Protein AF-0000000080484031 (afdb_homodimer)

InterPro domains:
  IPR001453 MoaB/Mog domain [PF00994] (4-157)
  IPR001453 MoaB/Mog domain [SM00852] (4-164)
  IPR001453 MoaB/Mog domain [TIGR00177] (2-157)
  IPR001453 MoaB/Mog domain [cd00885] (2-160)
  IPR036425 MoaB/Mog-like domain superfamily [G3DSA:3.40.980.10] (1-162)
  IPR036425 MoaB/Mog-like domain superfamily [SSF53218] (1-184)
  IPR050101 Competence-damage inducible protein CinA [PTHR13939] (1-226)
  IPR056596 FAD synthase, middle domain [PF24102] (165-225)

Structure (mmCIF, N/CA/C/O backbone):
data_AF-0000000080484031-model_v1
#
loop_
_entity.id
_entity.type
_entity.pdbx_description
1 polymer 'CinA-like domain-containing protein'
#
loop_
_atom_site.group_PDB
_atom_site.id
_atom_site.type_symbol
_atom_site.label_atom_id
_atom_site.label_alt_id
_atom_site.label_comp_id
_atom_site.label_asym_id
_atom_site.label_entity_id
_atom_site.label_seq_id
_atom_site.pdbx_PDB_ins_code
_atom_site.Cartn_x
_atom_site.Cartn_y
_atom_site.Cartn_z
_atom_site.occupancy
_atom_site.B_iso_or_equiv
_atom_site.auth_seq_id
_atom_site.auth_comp_id
_atom_site.auth_asym_id
_atom_site.auth_atom_id
_atom_site.pdbx_PDB_model_num
ATOM 1 N N . MET A 1 1 ? 20.328 -4.184 3.449 1 96.31 1 MET A N 1
ATOM 2 C CA . MET A 1 1 ? 19.359 -3.506 4.312 1 96.31 1 MET A CA 1
ATOM 3 C C . MET A 1 1 ? 17.938 -3.918 3.961 1 96.31 1 MET A C 1
ATOM 5 O O . MET A 1 1 ? 17.609 -4.078 2.785 1 96.31 1 MET A O 1
ATOM 9 N N . GLN A 1 2 ? 17.156 -4.18 4.973 1 98.38 2 GLN A N 1
ATOM 10 C CA . GLN A 1 2 ? 15.734 -4.43 4.812 1 98.38 2 GLN A CA 1
ATOM 11 C C . GLN A 1 2 ? 14.906 -3.244 5.301 1 98.38 2 GLN A C 1
ATOM 13 O O . GLN A 1 2 ? 15.18 -2.689 6.367 1 98.38 2 GLN A O 1
ATOM 18 N N . ALA A 1 3 ? 13.906 -2.881 4.488 1 98.81 3 ALA A N 1
ATOM 19 C CA . ALA A 1 3 ? 13.141 -1.677 4.805 1 98.81 3 ALA A CA 1
ATOM 20 C C . ALA A 1 3 ? 11.648 -1.971 4.844 1 98.81 3 ALA A C 1
ATOM 22 O O . ALA A 1 3 ? 11.188 -2.955 4.258 1 98.81 3 ALA A O 1
ATOM 23 N N . ALA A 1 4 ? 10.938 -1.194 5.535 1 98.94 4 ALA A N 1
ATOM 24 C CA . ALA A 1 4 ? 9.484 -1.069 5.453 1 98.94 4 ALA A CA 1
ATOM 25 C C . ALA A 1 4 ? 9.078 0.356 5.094 1 98.94 4 ALA A C 1
ATOM 27 O O . ALA A 1 4 ? 9.734 1.318 5.5 1 98.94 4 ALA A O 1
ATOM 28 N N . VAL A 1 5 ? 8.086 0.455 4.293 1 98.94 5 VAL A N 1
ATOM 29 C CA . VAL A 1 5 ? 7.523 1.747 3.918 1 98.94 5 VAL A CA 1
ATOM 30 C C . VAL A 1 5 ? 6.125 1.892 4.508 1 98.94 5 VAL A C 1
ATOM 32 O O . VAL A 1 5 ? 5.27 1.021 4.32 1 98.94 5 VAL A O 1
ATOM 35 N N . VAL A 1 6 ? 5.914 2.957 5.223 1 98.94 6 VAL A N 1
ATOM 36 C CA . VAL A 1 6 ? 4.617 3.26 5.816 1 98.94 6 VAL A CA 1
ATOM 37 C C . VAL A 1 6 ? 4.047 4.531 5.191 1 98.94 6 VAL A C 1
ATOM 39 O O . VAL A 1 6 ? 4.684 5.586 5.227 1 98.94 6 VAL A O 1
ATOM 42 N N . THR A 1 7 ? 2.939 4.438 4.59 1 98.88 7 THR A N 1
ATOM 43 C CA . THR A 1 7 ? 2.248 5.609 4.062 1 98.88 7 THR A CA 1
ATOM 44 C C . THR A 1 7 ? 1.036 5.953 4.926 1 98.88 7 THR A C 1
ATOM 46 O O . THR A 1 7 ? 0.327 5.059 5.391 1 98.88 7 THR A O 1
ATOM 49 N N . VAL A 1 8 ? 0.863 7.219 5.156 1 98.5 8 VAL A N 1
ATOM 50 C CA . VAL A 1 8 ? -0.205 7.703 6.027 1 98.5 8 VAL A CA 1
ATOM 51 C C . VAL A 1 8 ? -1.175 8.562 5.223 1 98.5 8 VAL A C 1
ATOM 53 O O . VAL A 1 8 ? -0.768 9.539 4.586 1 98.5 8 VAL A O 1
ATOM 56 N N . GLY A 1 9 ? -2.48 8.203 5.301 1 96.38 9 GLY A N 1
ATOM 57 C CA . GLY A 1 9 ? -3.467 9.047 4.645 1 96.38 9 GLY A CA 1
ATOM 58 C C . GLY A 1 9 ? -4.809 8.359 4.461 1 96.38 9 GLY A C 1
ATOM 59 O O . GLY A 1 9 ? -4.898 7.328 3.791 1 96.38 9 GLY A O 1
ATOM 60 N N . ASP A 1 10 ? -5.82 8.969 4.938 1 95.81 10 ASP A N 1
ATOM 61 C CA . ASP A 1 10 ? -7.18 8.453 4.793 1 95.81 10 ASP A CA 1
ATOM 62 C C . ASP A 1 10 ? -7.582 8.375 3.32 1 95.81 10 ASP A C 1
ATOM 64 O O . ASP A 1 10 ? -8.328 7.477 2.926 1 95.81 10 ASP A O 1
ATOM 68 N N . GLU A 1 11 ? -7.07 9.258 2.529 1 95.31 11 GLU A N 1
ATOM 69 C CA . GLU A 1 11 ? -7.43 9.297 1.115 1 95.31 11 GLU A CA 1
ATOM 70 C C . GLU A 1 11 ? -6.918 8.062 0.381 1 95.31 11 GLU A C 1
ATOM 72 O O . GLU A 1 11 ? -7.52 7.633 -0.607 1 95.31 11 GLU A O 1
ATOM 77 N N . LEU A 1 12 ? -5.785 7.547 0.85 1 97.62 12 LEU A N 1
ATOM 78 C CA . LEU A 1 12 ? -5.246 6.312 0.281 1 97.62 12 LEU A CA 1
ATOM 79 C C . LEU A 1 12 ? -6.137 5.121 0.624 1 97.62 12 LEU A C 1
ATOM 81 O O . LEU A 1 12 ? -6.441 4.301 -0.244 1 97.62 12 LEU A O 1
ATOM 85 N N . LEU A 1 13 ? -6.605 5.082 1.835 1 98.19 13 LEU A N 1
ATOM 86 C CA . LEU A 1 13 ? -7.406 3.969 2.332 1 98.19 13 LEU A CA 1
ATOM 87 C C . LEU A 1 13 ? -8.812 4.012 1.75 1 98.19 13 LEU A C 1
ATOM 89 O O . LEU A 1 13 ? -9.438 2.967 1.547 1 98.19 13 LEU A O 1
ATOM 93 N N . ALA A 1 14 ? -9.281 5.234 1.43 1 96.5 14 ALA A N 1
ATOM 94 C CA . ALA A 1 14 ? -10.609 5.387 0.844 1 96.5 14 ALA A CA 1
ATOM 95 C C . ALA A 1 14 ? -10.578 5.133 -0.661 1 96.5 14 ALA A C 1
ATOM 97 O O . ALA A 1 14 ? -11.625 5.012 -1.299 1 96.5 14 ALA A O 1
ATOM 98 N N . GLY A 1 15 ? -9.352 5.062 -1.233 1 97.06 15 GLY A N 1
ATOM 99 C CA . GLY A 1 15 ? -9.195 4.855 -2.664 1 97.06 15 GLY A CA 1
ATOM 100 C C . GLY A 1 15 ? -9.281 6.145 -3.465 1 97.06 15 GLY A C 1
ATOM 101 O O . GLY A 1 15 ? -9.422 6.113 -4.688 1 97.06 15 GLY A O 1
ATOM 102 N N . ASP A 1 16 ? -9.188 7.305 -2.764 1 94.12 16 ASP A N 1
ATOM 103 C CA . ASP A 1 16 ? -9.289 8.602 -3.43 1 94.12 16 ASP A CA 1
ATOM 104 C C . ASP A 1 16 ? -8 8.922 -4.191 1 94.12 16 ASP A C 1
ATOM 106 O O . ASP A 1 16 ? -8.023 9.711 -5.145 1 94.12 16 ASP A O 1
ATOM 110 N N . THR A 1 17 ? -6.926 8.336 -3.781 1 93.62 17 THR A N 1
ATOM 111 C CA . THR A 1 17 ? -5.605 8.641 -4.328 1 93.62 17 THR A CA 1
ATOM 112 C C . THR A 1 17 ? -4.789 7.363 -4.504 1 93.62 17 THR A C 1
ATOM 114 O O . THR A 1 17 ? -4.773 6.504 -3.621 1 93.62 17 THR A O 1
ATOM 117 N N . VAL A 1 18 ? -4.191 7.199 -5.68 1 96.38 18 VAL A N 1
ATOM 118 C CA . VAL A 1 18 ? -3.268 6.09 -5.891 1 96.38 18 VAL A CA 1
ATOM 119 C C . VAL A 1 18 ? -1.962 6.352 -5.145 1 96.38 18 VAL A C 1
ATOM 121 O O . VAL A 1 18 ? -1.423 7.457 -5.195 1 96.38 18 VAL A O 1
ATOM 124 N N . ASN A 1 19 ? -1.463 5.348 -4.492 1 97.81 19 ASN A N 1
ATOM 125 C CA . ASN A 1 19 ? -0.274 5.48 -3.656 1 97.81 19 ASN A CA 1
ATOM 126 C C . ASN A 1 19 ? 1.004 5.43 -4.488 1 97.81 19 ASN A C 1
ATOM 128 O O . ASN A 1 19 ? 1.802 4.5 -4.352 1 97.81 19 ASN A O 1
ATOM 132 N N . THR A 1 20 ? 1.263 6.434 -5.242 1 97.5 20 THR A N 1
ATOM 133 C CA . THR A 1 20 ? 2.455 6.465 -6.082 1 97.5 20 THR A CA 1
ATOM 134 C C . THR A 1 20 ? 3.699 6.742 -5.246 1 97.5 20 THR A C 1
ATOM 136 O O . THR A 1 20 ? 4.816 6.441 -5.668 1 97.5 20 THR A O 1
ATOM 139 N N . ASN A 1 21 ? 3.551 7.402 -4.074 1 98.38 21 ASN A N 1
ATOM 140 C CA . ASN A 1 21 ? 4.684 7.629 -3.186 1 98.38 21 ASN A CA 1
ATOM 141 C C . ASN A 1 21 ? 5.352 6.316 -2.781 1 98.38 21 ASN A C 1
ATOM 143 O O . ASN A 1 21 ? 6.574 6.191 -2.838 1 98.38 21 ASN A O 1
ATOM 147 N N . ALA A 1 22 ? 4.516 5.348 -2.387 1 98.81 22 ALA A N 1
ATOM 148 C CA . ALA A 1 22 ? 5.066 4.051 -1.996 1 98.81 22 ALA A CA 1
ATOM 149 C C . ALA A 1 22 ? 5.84 3.416 -3.148 1 98.81 22 ALA A C 1
ATOM 151 O O . ALA A 1 22 ? 6.941 2.898 -2.953 1 98.81 22 ALA A O 1
ATOM 152 N N . THR A 1 23 ? 5.27 3.455 -4.34 1 98.75 23 THR A N 1
ATOM 153 C CA . THR A 1 23 ? 5.918 2.859 -5.5 1 98.75 23 THR A CA 1
ATOM 154 C C . THR A 1 23 ? 7.258 3.533 -5.777 1 98.75 23 THR A C 1
ATOM 156 O O . THR A 1 23 ? 8.258 2.857 -6.02 1 98.75 23 THR A O 1
ATOM 159 N N . TRP A 1 24 ? 7.238 4.848 -5.793 1 98.81 24 TRP A N 1
ATOM 160 C CA . TRP A 1 24 ? 8.461 5.594 -6.059 1 98.81 24 TRP A CA 1
ATOM 161 C C . TRP A 1 24 ? 9.531 5.289 -5.012 1 98.81 24 TRP A C 1
ATOM 163 O O . TRP A 1 24 ? 10.695 5.055 -5.348 1 98.81 24 TRP A O 1
ATOM 173 N N . LEU A 1 25 ? 9.141 5.312 -3.723 1 98.94 25 LEU A N 1
ATOM 174 C CA . LEU A 1 25 ? 10.078 5 -2.648 1 98.94 25 LEU A CA 1
ATOM 175 C C . LEU A 1 25 ? 10.648 3.594 -2.811 1 98.94 25 LEU A C 1
ATOM 177 O O . LEU A 1 25 ? 11.844 3.379 -2.639 1 98.94 25 LEU A O 1
ATOM 181 N N . CYS A 1 26 ? 9.773 2.645 -3.092 1 98.81 26 CYS A N 1
ATOM 182 C CA . CYS A 1 26 ? 10.203 1.269 -3.305 1 98.81 26 CYS A CA 1
ATOM 183 C C . CYS A 1 26 ? 11.227 1.188 -4.434 1 98.81 26 CYS A C 1
ATOM 185 O O . CYS A 1 26 ? 12.242 0.5 -4.309 1 98.81 26 CYS A O 1
ATOM 187 N N . THR A 1 27 ? 10.953 1.914 -5.508 1 98 27 THR A N 1
ATOM 188 C CA . THR A 1 27 ? 11.875 1.947 -6.641 1 98 27 THR A CA 1
ATOM 189 C C . THR A 1 27 ? 13.234 2.479 -6.207 1 98 27 THR A C 1
ATOM 191 O O . THR A 1 27 ? 14.266 1.861 -6.488 1 98 27 THR A O 1
ATOM 194 N N . GLU A 1 28 ? 13.242 3.613 -5.547 1 98.38 28 GLU A N 1
ATOM 195 C CA . GLU A 1 28 ? 14.484 4.262 -5.125 1 98.38 28 GLU A CA 1
ATOM 196 C C . GLU A 1 28 ? 15.273 3.369 -4.176 1 98.38 28 GLU A C 1
ATOM 198 O O . GLU A 1 28 ? 16.5 3.264 -4.289 1 98.38 28 GLU A O 1
ATOM 203 N N . LEU A 1 29 ? 14.555 2.74 -3.221 1 98.56 29 LEU A N 1
ATOM 204 C CA . LEU A 1 29 ? 15.211 1.852 -2.27 1 98.56 29 LEU A CA 1
ATOM 205 C C . LEU A 1 29 ? 15.781 0.626 -2.975 1 98.56 29 LEU A C 1
ATOM 207 O O . LEU A 1 29 ? 16.938 0.26 -2.75 1 98.56 29 LEU A O 1
ATOM 211 N N . THR A 1 30 ? 14.992 0.03 -3.848 1 97.06 30 THR A N 1
ATOM 212 C CA . THR A 1 30 ? 15.422 -1.155 -4.582 1 97.06 30 THR A CA 1
ATOM 213 C C . THR A 1 30 ? 16.656 -0.851 -5.438 1 97.06 30 THR A C 1
ATOM 215 O O . THR A 1 30 ? 17.594 -1.644 -5.48 1 97.06 30 THR A O 1
ATOM 218 N N . GLU A 1 31 ? 16.641 0.313 -6.094 1 95.19 31 GLU A N 1
ATOM 219 C CA . GLU A 1 31 ? 17.766 0.719 -6.938 1 95.19 31 GLU A CA 1
ATOM 220 C C . GLU A 1 31 ? 19.047 0.865 -6.121 1 95.19 31 GLU A C 1
ATOM 222 O O . GLU A 1 31 ? 20.141 0.744 -6.66 1 95.19 31 GLU A O 1
ATOM 227 N N . ARG A 1 32 ? 18.906 1.018 -4.871 1 96.75 32 ARG A N 1
ATOM 228 C CA . ARG A 1 32 ? 20.047 1.198 -3.986 1 96.75 32 ARG A CA 1
ATOM 229 C C . ARG A 1 32 ? 20.406 -0.106 -3.281 1 96.75 32 ARG A C 1
ATOM 231 O O . ARG A 1 32 ? 21.234 -0.117 -2.371 1 96.75 32 ARG A O 1
ATOM 238 N N . GLY A 1 33 ? 19.75 -1.183 -3.674 1 96.06 33 GLY A N 1
ATOM 239 C CA . GLY A 1 33 ? 20.047 -2.504 -3.148 1 96.06 33 GLY A CA 1
ATOM 240 C C . GLY A 1 33 ? 19.312 -2.814 -1.858 1 96.06 33 GLY A C 1
ATOM 241 O O . GLY A 1 33 ? 19.625 -3.797 -1.181 1 96.06 33 GLY A O 1
ATOM 242 N N . VAL A 1 34 ? 18.391 -1.968 -1.447 1 97.75 34 VAL A N 1
ATOM 243 C CA . VAL A 1 34 ? 17.594 -2.172 -0.24 1 97.75 34 VAL A CA 1
ATOM 244 C C . VAL A 1 34 ? 16.375 -3.039 -0.56 1 97.75 34 VAL A C 1
ATOM 246 O O . VAL A 1 34 ? 15.688 -2.814 -1.56 1 97.75 34 VAL A O 1
ATOM 249 N N . THR A 1 35 ? 16.141 -4.074 0.205 1 97.38 35 THR A N 1
ATOM 250 C CA . THR A 1 35 ? 14.969 -4.93 0.03 1 97.38 35 THR A CA 1
ATOM 251 C C . THR A 1 35 ? 13.781 -4.391 0.821 1 97.38 35 THR A C 1
ATOM 253 O O . THR A 1 35 ? 13.844 -4.27 2.047 1 97.38 35 THR A O 1
ATOM 256 N N . VAL A 1 36 ? 12.75 -4.035 0.145 1 98.62 36 VAL A N 1
ATOM 257 C CA . VAL A 1 36 ? 11.539 -3.607 0.829 1 98.62 36 VAL A CA 1
ATOM 258 C C . VAL A 1 36 ? 10.703 -4.828 1.213 1 98.62 36 VAL A C 1
ATOM 260 O O . VAL A 1 36 ? 10.281 -5.598 0.346 1 98.62 36 VAL A O 1
ATOM 263 N N . GLU A 1 37 ? 10.422 -4.949 2.484 1 98.69 37 GLU A N 1
ATOM 264 C CA . GLU A 1 37 ? 9.773 -6.148 3.004 1 98.69 37 GLU A CA 1
ATOM 265 C C . GLU A 1 37 ? 8.289 -5.914 3.252 1 98.69 37 GLU A C 1
ATOM 267 O O . GLU A 1 37 ? 7.508 -6.863 3.346 1 98.69 37 GLU A O 1
ATOM 272 N N . ARG A 1 38 ? 7.926 -4.621 3.402 1 98.88 38 ARG A N 1
ATOM 273 C CA . ARG A 1 38 ? 6.547 -4.25 3.713 1 98.88 38 ARG A CA 1
ATOM 274 C C . ARG A 1 38 ? 6.215 -2.865 3.17 1 98.88 38 ARG A C 1
ATOM 276 O O . ARG A 1 38 ? 7.039 -1.953 3.238 1 98.88 38 ARG A O 1
ATOM 283 N N . VAL A 1 39 ? 5.105 -2.742 2.654 1 98.94 39 VAL A N 1
ATOM 284 C CA . VAL A 1 39 ? 4.457 -1.449 2.461 1 98.94 39 VAL A CA 1
ATOM 285 C C . VAL A 1 39 ? 3.104 -1.441 3.168 1 98.94 39 VAL A C 1
ATOM 287 O O . VAL A 1 39 ? 2.252 -2.293 2.902 1 98.94 39 VAL A O 1
ATOM 290 N N . THR A 1 40 ? 2.912 -0.546 4.082 1 98.94 40 THR A N 1
ATOM 291 C CA . THR A 1 40 ? 1.666 -0.506 4.836 1 98.94 40 THR A CA 1
ATOM 292 C C . THR A 1 40 ? 1.081 0.903 4.84 1 98.94 40 THR A C 1
ATOM 294 O O . THR A 1 40 ? 1.796 1.877 5.086 1 98.94 40 THR A O 1
ATOM 297 N N . THR A 1 41 ? -0.136 1.006 4.477 1 98.94 41 THR A N 1
ATOM 298 C CA . THR A 1 41 ? -0.884 2.256 4.566 1 98.94 41 THR A CA 1
ATOM 299 C C . THR A 1 41 ? -1.771 2.268 5.809 1 98.94 41 THR A C 1
ATOM 301 O O . THR A 1 41 ? -2.486 1.302 6.074 1 98.94 41 THR A O 1
ATOM 304 N N . VAL A 1 42 ? -1.721 3.346 6.547 1 98.81 42 VAL A N 1
ATOM 305 C CA . VAL A 1 42 ? -2.465 3.477 7.797 1 98.81 42 VAL A CA 1
ATOM 306 C C . VAL A 1 42 ? -3.27 4.773 7.785 1 98.81 42 VAL A C 1
ATOM 308 O O . VAL A 1 42 ? -2.963 5.695 7.027 1 98.81 42 VAL A O 1
ATOM 311 N N . PRO A 1 43 ? -4.344 4.844 8.602 1 98 43 PRO A N 1
ATOM 312 C CA . PRO A 1 43 ? -5.125 6.082 8.688 1 98 43 PRO A CA 1
ATOM 313 C C . PRO A 1 43 ? -4.406 7.176 9.477 1 98 43 PRO A C 1
ATOM 315 O O . PRO A 1 43 ? -3.42 6.898 10.164 1 98 43 PRO A O 1
ATOM 318 N N . ASP A 1 44 ? -4.91 8.375 9.336 1 96.38 44 ASP A N 1
ATOM 319 C CA . ASP A 1 44 ? -4.418 9.516 10.102 1 96.38 44 ASP A CA 1
ATOM 320 C C . ASP A 1 44 ? -4.836 9.422 11.57 1 96.38 44 ASP A C 1
ATOM 322 O O . ASP A 1 44 ? -5.586 10.266 12.062 1 96.38 44 ASP A O 1
ATOM 326 N N . ARG A 1 45 ? -4.305 8.438 12.281 1 97.5 45 ARG A N 1
ATOM 327 C CA . ARG A 1 45 ? -4.559 8.172 13.695 1 97.5 45 ARG A CA 1
ATOM 328 C C . ARG A 1 45 ? -3.264 7.859 14.43 1 97.5 45 ARG A C 1
ATOM 330 O O . ARG A 1 45 ? -2.549 6.918 14.07 1 97.5 45 ARG A O 1
ATOM 337 N N . VAL A 1 46 ? -3 8.57 15.445 1 98.25 46 VAL A N 1
ATOM 338 C CA . VAL A 1 46 ? -1.73 8.523 16.156 1 98.25 46 VAL A CA 1
ATOM 339 C C . VAL A 1 46 ? -1.443 7.09 16.609 1 98.25 46 VAL A C 1
ATOM 341 O O . VAL A 1 46 ? -0.355 6.562 16.359 1 98.25 46 VAL A O 1
ATOM 344 N N . ALA A 1 47 ? -2.416 6.43 17.203 1 98.5 47 ALA A N 1
ATOM 345 C CA . ALA A 1 47 ? -2.209 5.102 17.766 1 98.5 47 ALA A CA 1
ATOM 346 C C . ALA A 1 47 ? -1.867 4.09 16.672 1 98.5 47 ALA A C 1
ATOM 348 O O . ALA A 1 47 ? -0.997 3.234 16.859 1 98.5 47 ALA A O 1
ATOM 349 N N . ASP A 1 48 ? -2.525 4.156 15.531 1 98.69 48 ASP A N 1
ATOM 350 C CA . ASP A 1 48 ? -2.285 3.234 14.43 1 98.69 48 ASP A CA 1
ATOM 351 C C . ASP A 1 48 ? -0.885 3.426 13.852 1 98.69 48 ASP A C 1
ATOM 353 O O . ASP A 1 48 ? -0.163 2.453 13.617 1 98.69 48 ASP A O 1
ATOM 357 N N . ILE A 1 49 ? -0.533 4.66 13.578 1 98.88 49 ILE A N 1
ATOM 358 C CA . ILE A 1 49 ? 0.776 4.977 13.023 1 98.88 49 ILE A CA 1
ATOM 359 C C . ILE A 1 49 ? 1.873 4.535 13.984 1 98.88 49 ILE A C 1
ATOM 361 O O . ILE A 1 49 ? 2.828 3.863 13.586 1 98.88 49 ILE A O 1
ATOM 365 N N . ALA A 1 50 ? 1.705 4.887 15.242 1 98.88 50 ALA A N 1
ATOM 366 C CA . ALA A 1 50 ? 2.705 4.555 16.25 1 98.88 50 ALA A CA 1
ATOM 367 C C . ALA A 1 50 ? 2.916 3.045 16.344 1 98.88 50 ALA A C 1
ATOM 369 O O . ALA A 1 50 ? 4.051 2.572 16.406 1 98.88 50 ALA A O 1
ATOM 370 N N . ARG A 1 51 ? 1.843 2.338 16.344 1 98.56 51 ARG A N 1
ATOM 371 C CA . ARG A 1 51 ? 1.909 0.885 16.438 1 98.56 51 ARG A CA 1
ATOM 372 C C . ARG A 1 51 ? 2.707 0.288 15.289 1 98.56 51 ARG A C 1
ATOM 374 O O . ARG A 1 51 ? 3.607 -0.527 15.508 1 98.56 51 ARG A O 1
ATOM 381 N N . ILE A 1 52 ? 2.398 0.678 14.086 1 98.75 52 ILE A N 1
ATOM 382 C CA . ILE A 1 52 ? 3.031 0.106 12.906 1 98.75 52 ILE A CA 1
ATOM 383 C C . ILE A 1 52 ? 4.496 0.53 12.844 1 98.75 52 ILE A C 1
ATOM 385 O O . ILE A 1 52 ? 5.371 -0.28 12.531 1 98.75 52 ILE A O 1
ATOM 389 N N . VAL A 1 53 ? 4.77 1.786 13.148 1 98.88 53 VAL A N 1
ATOM 390 C CA . VAL A 1 53 ? 6.141 2.283 13.141 1 98.88 53 VAL A CA 1
ATOM 391 C C . VAL A 1 53 ? 6.969 1.536 14.18 1 98.88 53 VAL A C 1
ATOM 393 O O . VAL A 1 53 ? 8.102 1.136 13.906 1 98.88 53 VAL A O 1
ATOM 396 N N . ASN A 1 54 ? 6.387 1.38 15.359 1 98.75 54 ASN A N 1
ATOM 397 C CA . ASN A 1 54 ? 7.082 0.645 16.406 1 98.75 54 ASN A CA 1
ATOM 398 C C . ASN A 1 54 ? 7.387 -0.788 15.984 1 98.75 54 ASN A C 1
ATOM 400 O O . ASN A 1 54 ? 8.508 -1.269 16.172 1 98.75 54 ASN A O 1
ATOM 404 N N . GLU A 1 55 ? 6.41 -1.479 15.469 1 98.44 55 GLU A N 1
ATOM 405 C CA . GLU A 1 55 ? 6.562 -2.854 15 1 98.44 55 GLU A CA 1
ATOM 406 C C . GLU A 1 55 ? 7.648 -2.959 13.93 1 98.44 55 GLU A C 1
ATOM 408 O O . GLU A 1 55 ? 8.531 -3.816 14.023 1 98.44 55 GLU A O 1
ATOM 413 N N . TYR A 1 56 ? 7.617 -2.084 12.945 1 98.75 56 TYR A N 1
ATOM 414 C CA . TYR A 1 56 ? 8.539 -2.172 11.82 1 98.75 56 TYR A CA 1
ATOM 415 C C . TYR A 1 56 ? 9.938 -1.718 12.219 1 98.75 56 TYR A C 1
ATOM 417 O O . TYR A 1 56 ? 10.938 -2.238 11.719 1 98.75 56 TYR A O 1
ATOM 425 N N . HIS A 1 57 ? 9.992 -0.74 13.102 1 98.56 57 HIS A N 1
ATOM 426 C CA . HIS A 1 57 ? 11.289 -0.317 13.617 1 98.56 57 HIS A CA 1
ATOM 427 C C . HIS A 1 57 ? 12.008 -1.469 14.312 1 98.56 57 HIS A C 1
ATOM 429 O O . HIS A 1 57 ? 13.234 -1.57 14.242 1 98.56 57 HIS A O 1
ATOM 435 N N . ALA A 1 58 ? 11.281 -2.299 15 1 98.25 58 ALA A N 1
ATOM 436 C CA . ALA A 1 58 ? 11.844 -3.445 15.711 1 98.25 58 ALA A CA 1
ATOM 437 C C . ALA A 1 58 ? 12.258 -4.547 14.742 1 98.25 58 ALA A C 1
ATOM 439 O O . ALA A 1 58 ? 13.188 -5.309 15.016 1 98.25 58 ALA A O 1
ATOM 440 N N . GLU A 1 59 ? 11.703 -4.609 13.602 1 98.31 59 GLU A N 1
ATOM 441 C CA . GLU A 1 59 ? 11.836 -5.785 12.75 1 98.31 59 GLU A CA 1
ATOM 442 C C . GLU A 1 59 ? 12.781 -5.512 11.578 1 98.31 59 GLU A C 1
ATOM 444 O O . GLU A 1 59 ? 13.438 -6.422 11.078 1 98.31 59 GLU A O 1
ATOM 449 N N . TYR A 1 60 ? 12.844 -4.297 11.094 1 98.62 60 TYR A N 1
ATOM 450 C CA . TYR A 1 60 ? 13.586 -3.99 9.867 1 98.62 60 TYR A CA 1
ATOM 451 C C . TYR A 1 60 ? 14.695 -2.988 10.141 1 98.62 60 TYR A C 1
ATOM 453 O O . TYR A 1 60 ? 14.688 -2.301 11.164 1 98.62 60 TYR A O 1
ATOM 461 N N . ASP A 1 61 ? 15.664 -2.867 9.203 1 98.75 61 ASP A N 1
ATOM 462 C CA . ASP A 1 61 ? 16.828 -1.995 9.367 1 98.75 61 ASP A CA 1
ATOM 463 C C . ASP A 1 61 ? 16.422 -0.525 9.281 1 98.75 61 ASP A C 1
ATOM 465 O O . ASP A 1 61 ? 17.016 0.326 9.953 1 98.75 61 ASP A O 1
ATOM 469 N N . VAL A 1 62 ? 15.422 -0.223 8.406 1 98.69 62 VAL A N 1
ATOM 470 C CA . VAL A 1 62 ? 14.969 1.153 8.234 1 98.69 62 VAL A CA 1
ATOM 471 C C . VAL A 1 62 ? 13.461 1.174 7.965 1 98.69 62 VAL A C 1
ATOM 473 O O . VAL A 1 62 ? 12.914 0.214 7.422 1 98.69 62 VAL A O 1
ATOM 476 N N . VAL A 1 63 ? 12.82 2.195 8.414 1 98.94 63 VAL A N 1
ATOM 477 C CA . VAL A 1 63 ? 11.414 2.467 8.125 1 98.94 63 VAL A CA 1
ATOM 478 C C . VAL A 1 63 ? 11.273 3.857 7.512 1 98.94 63 VAL A C 1
ATOM 480 O O . VAL A 1 63 ? 11.797 4.84 8.055 1 98.94 63 VAL A O 1
ATOM 483 N N . VAL A 1 64 ? 10.68 3.928 6.367 1 98.94 64 VAL A N 1
ATOM 484 C CA . VAL A 1 64 ? 10.352 5.219 5.773 1 98.94 64 VAL A CA 1
ATOM 485 C C . VAL A 1 64 ? 8.859 5.488 5.91 1 98.94 64 VAL A C 1
ATOM 487 O O . VAL A 1 64 ? 8.031 4.695 5.445 1 98.94 64 VAL A O 1
ATOM 490 N N . VAL A 1 65 ? 8.547 6.531 6.59 1 98.94 65 VAL A N 1
ATOM 491 C CA . VAL A 1 65 ? 7.168 6.965 6.773 1 98.94 65 VAL A CA 1
ATOM 492 C C . VAL A 1 65 ? 6.898 8.203 5.926 1 98.94 65 VAL A C 1
ATOM 494 O O . VAL A 1 65 ? 7.707 9.141 5.906 1 98.94 65 VAL A O 1
ATOM 497 N N . THR A 1 66 ? 5.809 8.234 5.211 1 98.75 66 THR A N 1
ATOM 498 C CA . THR A 1 66 ? 5.5 9.406 4.402 1 98.75 66 THR A CA 1
ATOM 499 C C . THR A 1 66 ? 4.012 9.75 4.492 1 98.75 66 THR A C 1
ATOM 501 O O . THR A 1 66 ? 3.166 8.852 4.512 1 98.75 66 THR A O 1
ATOM 504 N N . GLY A 1 67 ? 3.73 11.031 4.621 1 96.5 67 GLY A N 1
ATOM 505 C CA . GLY A 1 67 ? 2.367 11.523 4.723 1 96.5 67 GLY A CA 1
ATOM 506 C C . GLY A 1 67 ? 2.016 12.016 6.113 1 96.5 67 GLY A C 1
ATOM 507 O O . GLY A 1 67 ? 2.621 11.594 7.102 1 96.5 67 GLY A O 1
ATOM 508 N N . GLY A 1 68 ? 1.115 12.898 6.145 1 93.69 68 GLY A N 1
ATOM 509 C CA . GLY A 1 68 ? 0.556 13.328 7.418 1 93.69 68 GLY A CA 1
ATOM 510 C C . GLY A 1 68 ? 1.404 14.367 8.117 1 93.69 68 GLY A C 1
ATOM 511 O O . GLY A 1 68 ? 1.377 14.477 9.344 1 93.69 68 GLY A O 1
ATOM 512 N N . LEU A 1 69 ? 2.258 14.977 7.121 1 90 69 LEU A N 1
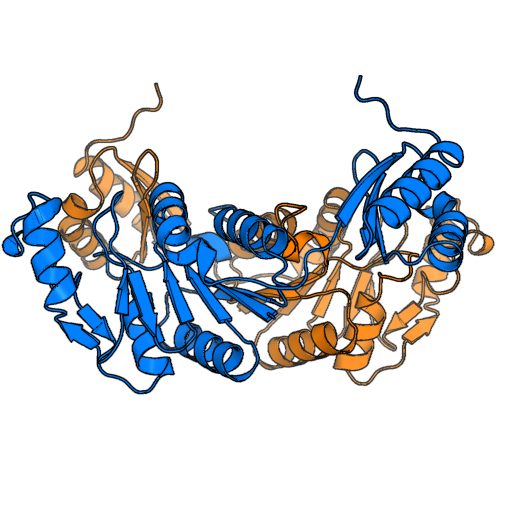ATOM 513 C CA . LEU A 1 69 ? 3.072 16.062 7.648 1 90 69 LEU A CA 1
ATOM 514 C C . LEU A 1 69 ? 2.514 17.422 7.223 1 90 69 LEU A C 1
ATOM 516 O O . LEU A 1 69 ? 1.924 17.531 6.148 1 90 69 LEU A O 1
ATOM 520 N N . GLY A 1 70 ? 2.029 18.312 8.039 1 81.94 70 GLY A N 1
ATOM 521 C CA . GLY A 1 70 ? 1.513 19.641 7.727 1 81.94 70 GLY A CA 1
ATOM 522 C C . GLY A 1 70 ? 0.824 20.297 8.906 1 81.94 70 GLY A C 1
ATOM 523 O O . GLY A 1 70 ? 0.962 19.844 10.047 1 81.94 70 GLY A O 1
ATOM 524 N N . PRO A 1 71 ? 0.177 21.328 8.445 1 79.44 71 PRO A N 1
ATOM 525 C CA . PRO A 1 71 ? -0.363 22.156 9.523 1 79.44 71 PRO A CA 1
ATOM 526 C C . PRO A 1 71 ? -1.815 21.828 9.859 1 79.44 71 PRO A C 1
ATOM 528 O O . PRO A 1 71 ? -2.408 22.438 10.742 1 79.44 71 PRO A O 1
ATOM 531 N N . THR A 1 72 ? -2.383 20.828 9.164 1 82.19 72 THR A N 1
ATOM 532 C CA . THR A 1 72 ? -3.807 20.578 9.352 1 82.19 72 THR A CA 1
ATOM 533 C C . THR A 1 72 ? -4.027 19.531 10.453 1 82.19 72 THR A C 1
ATOM 535 O O . THR A 1 72 ? -3.074 18.906 10.914 1 82.19 72 THR A O 1
ATOM 538 N N . HIS A 1 73 ? -5.238 19.391 10.875 1 80.19 73 HIS A N 1
ATOM 539 C CA . HIS A 1 73 ? -5.602 18.594 12.031 1 80.19 73 HIS A CA 1
ATOM 540 C C . HIS A 1 73 ? -5.301 17.109 11.781 1 80.19 73 HIS A C 1
ATOM 542 O O . HIS A 1 73 ? -5.113 16.344 12.734 1 80.19 73 HIS A O 1
ATOM 548 N N . ASP A 1 74 ? -5.258 16.719 10.586 1 83.75 74 ASP A N 1
ATOM 549 C CA . ASP A 1 74 ? -5.043 15.312 10.266 1 83.75 74 ASP A CA 1
ATOM 550 C C . ASP A 1 74 ? -3.559 15.016 10.062 1 83.75 74 ASP A C 1
ATOM 552 O O . ASP A 1 74 ? -3.178 13.875 9.812 1 83.75 74 ASP A O 1
ATOM 556 N N . ASP A 1 75 ? -2.781 15.945 10.258 1 88.62 75 ASP A N 1
ATOM 557 C CA . ASP A 1 75 ? -1.337 15.758 10.172 1 88.62 75 ASP A CA 1
ATOM 558 C C . ASP A 1 75 ? -0.756 15.352 11.523 1 88.62 75 ASP A C 1
ATOM 560 O O . ASP A 1 75 ? -0.177 16.188 12.227 1 88.62 75 ASP A O 1
ATOM 564 N N . VAL A 1 76 ? -0.831 14.078 11.773 1 94.25 76 VAL A N 1
ATOM 565 C CA . VAL A 1 76 ? -0.531 13.602 13.125 1 94.25 76 VAL A CA 1
ATOM 566 C C . VAL A 1 76 ? 0.687 12.68 13.086 1 94.25 76 VAL A C 1
ATOM 568 O O . VAL A 1 76 ? 1.007 12.023 14.078 1 94.25 76 VAL A O 1
ATOM 571 N N . THR A 1 77 ? 1.371 12.57 11.969 1 97.44 77 THR A N 1
ATOM 572 C CA . THR A 1 77 ? 2.416 11.57 11.766 1 97.44 77 THR A CA 1
ATOM 573 C C . THR A 1 77 ? 3.592 11.82 12.703 1 97.44 77 THR A C 1
ATOM 575 O O . THR A 1 77 ? 4.117 10.891 13.312 1 97.44 77 THR A O 1
ATOM 578 N N . MET A 1 78 ? 3.98 13.117 12.836 1 97.25 78 MET A N 1
ATOM 579 C CA . MET A 1 78 ? 5.137 13.406 13.68 1 97.25 78 MET A CA 1
ATOM 580 C C . MET A 1 78 ? 4.852 13.062 15.141 1 97.25 78 MET A C 1
ATOM 582 O O . MET A 1 78 ? 5.699 12.484 15.82 1 97.25 78 MET A O 1
ATOM 586 N N . GLU A 1 79 ? 3.67 13.414 15.578 1 96.94 79 GLU A N 1
ATOM 587 C CA . GLU A 1 79 ? 3.23 13.047 16.922 1 96.94 79 GLU A CA 1
ATOM 588 C C . GLU A 1 79 ? 3.238 11.531 17.109 1 96.94 79 GLU A C 1
ATOM 590 O O . GLU A 1 79 ? 3.688 11.031 18.141 1 96.94 79 GLU A O 1
ATOM 595 N N . ALA A 1 80 ? 2.748 10.82 16.141 1 98.56 80 ALA A N 1
ATOM 596 C CA . ALA A 1 80 ? 2.652 9.359 16.203 1 98.56 80 ALA A CA 1
ATOM 597 C C . ALA A 1 80 ? 4.039 8.727 16.25 1 98.56 80 ALA A C 1
ATOM 599 O O . ALA A 1 80 ? 4.258 7.77 17 1 98.56 80 ALA A O 1
ATOM 600 N N . VAL A 1 81 ? 4.965 9.219 15.445 1 98.62 81 VAL A N 1
ATOM 601 C CA . VAL A 1 81 ? 6.316 8.672 15.445 1 98.62 81 VAL A CA 1
ATOM 602 C C . VAL A 1 81 ? 6.992 8.953 16.781 1 98.62 81 VAL A C 1
ATOM 604 O O . VAL A 1 81 ? 7.691 8.094 17.328 1 98.62 81 VAL A O 1
ATOM 607 N N . ALA A 1 82 ? 6.801 10.188 17.344 1 98.38 82 ALA A N 1
ATOM 608 C CA . ALA A 1 82 ? 7.316 10.469 18.672 1 98.38 82 ALA A CA 1
ATOM 609 C C . ALA A 1 82 ? 6.805 9.453 19.688 1 98.38 82 ALA A C 1
ATOM 611 O O . ALA A 1 82 ? 7.578 8.914 20.484 1 98.38 82 ALA A O 1
ATOM 612 N N . ALA A 1 83 ? 5.543 9.172 19.625 1 98.38 83 ALA A N 1
ATOM 613 C CA . ALA A 1 83 ? 4.91 8.219 20.531 1 98.38 83 ALA A CA 1
ATOM 614 C C . ALA A 1 83 ? 5.5 6.828 20.375 1 98.38 83 ALA A C 1
ATOM 616 O O . ALA A 1 83 ? 5.695 6.105 21.344 1 98.38 83 ALA A O 1
ATOM 617 N N . ALA A 1 84 ? 5.766 6.422 19.172 1 98.5 84 ALA A N 1
ATOM 618 C CA . ALA A 1 84 ? 6.344 5.109 18.891 1 98.5 84 ALA A CA 1
ATOM 619 C C . ALA A 1 84 ? 7.672 4.93 19.625 1 98.5 84 ALA A C 1
ATOM 621 O O . ALA A 1 84 ? 8.039 3.811 19.984 1 98.5 84 ALA A O 1
ATOM 622 N N . PHE A 1 85 ? 8.398 6.02 19.859 1 98.06 85 PHE A N 1
ATOM 623 C CA . PHE A 1 85 ? 9.719 5.957 20.469 1 98.06 85 PHE A CA 1
ATOM 624 C C . PHE A 1 85 ? 9.641 6.344 21.953 1 98.06 85 PHE A C 1
ATOM 626 O O . PHE A 1 85 ? 10.664 6.383 22.641 1 98.06 85 PHE A O 1
ATOM 633 N N . GLY A 1 86 ? 8.461 6.672 22.422 1 97.69 86 GLY A N 1
ATOM 634 C CA . GLY A 1 86 ? 8.328 7.148 23.781 1 97.69 86 GLY A CA 1
ATOM 635 C C . GLY A 1 86 ? 8.992 8.492 24.016 1 97.69 86 GLY A C 1
ATOM 636 O O . GLY A 1 86 ? 9.578 8.719 25.078 1 97.69 86 GLY A O 1
ATOM 637 N N . ARG A 1 87 ? 8.938 9.328 23.016 1 97.25 87 ARG A N 1
ATOM 638 C CA . ARG A 1 87 ? 9.555 10.648 23.078 1 97.25 87 ARG A CA 1
ATOM 639 C C . ARG A 1 87 ? 8.492 11.742 23.047 1 97.25 87 ARG A C 1
ATOM 641 O O . ARG A 1 87 ? 7.387 11.531 22.547 1 97.25 87 ARG A O 1
ATOM 648 N N . SER A 1 88 ? 8.844 12.875 23.516 1 96.75 88 SER A N 1
ATOM 649 C CA . SER A 1 88 ? 7.969 14.047 23.438 1 96.75 88 SER A CA 1
ATOM 650 C C . SER A 1 88 ? 8.156 14.773 22.094 1 96.75 88 SER A C 1
ATOM 652 O O . SER A 1 88 ? 9.203 14.641 21.453 1 96.75 88 SER A O 1
ATOM 654 N N . LEU A 1 89 ? 7.141 15.359 21.734 1 94.56 89 LEU A N 1
ATOM 655 C CA . LEU A 1 89 ? 7.207 16.297 20.625 1 94.56 89 LEU A CA 1
ATOM 656 C C . LEU A 1 89 ? 7.559 17.703 21.109 1 94.56 89 LEU A C 1
ATOM 658 O O . LEU A 1 89 ? 6.855 18.266 21.953 1 94.56 89 LEU A O 1
ATOM 662 N N . GLU A 1 90 ? 8.633 18.266 20.562 1 94 90 GLU A N 1
ATOM 663 C CA . GLU A 1 90 ? 9.109 19.562 21.047 1 94 90 GLU A CA 1
ATOM 664 C C . GLU A 1 90 ? 9.5 20.469 19.906 1 94 90 GLU A C 1
ATOM 666 O O . GLU A 1 90 ? 9.836 20 18.812 1 94 90 GLU A O 1
ATOM 671 N N . ARG A 1 91 ? 9.461 21.672 20.25 1 90.62 91 ARG A N 1
ATOM 672 C CA . ARG A 1 91 ? 9.906 22.656 19.266 1 90.62 91 ARG A CA 1
ATOM 673 C C . ARG A 1 91 ? 11.367 22.422 18.891 1 90.62 91 ARG A C 1
ATOM 675 O O . ARG A 1 91 ? 12.219 22.266 19.766 1 90.62 91 ARG A O 1
ATOM 682 N N . SER A 1 92 ? 11.586 22.328 17.656 1 90.44 92 SER A N 1
ATOM 683 C CA . SER A 1 92 ? 12.945 22.125 17.156 1 90.44 92 SER A CA 1
ATOM 684 C C . SER A 1 92 ? 13.602 23.469 16.812 1 90.44 92 SER A C 1
ATOM 686 O O . SER A 1 92 ? 13.125 24.188 15.945 1 90.44 92 SER A O 1
ATOM 688 N N . GLU A 1 93 ? 14.703 23.734 17.422 1 87.38 93 GLU A N 1
ATOM 689 C CA . GLU A 1 93 ? 15.445 24.953 17.109 1 87.38 93 GLU A CA 1
ATOM 690 C C . GLU A 1 93 ? 15.969 24.938 15.68 1 87.38 93 GLU A C 1
ATOM 692 O O . GLU A 1 93 ? 15.961 25.953 14.992 1 87.38 93 GLU A O 1
ATOM 697 N N . ASP A 1 94 ? 16.391 23.766 15.297 1 88.62 94 ASP A N 1
ATOM 698 C CA . ASP A 1 94 ? 16.906 23.609 13.938 1 88.62 94 ASP A CA 1
ATOM 699 C C . ASP A 1 94 ? 15.812 23.906 12.906 1 88.62 94 ASP A C 1
ATOM 701 O O . ASP A 1 94 ? 16.078 24.578 11.898 1 88.62 94 ASP A O 1
ATOM 705 N N . ALA A 1 95 ? 14.664 23.391 13.141 1 87.81 95 ALA A N 1
ATOM 706 C CA . ALA A 1 95 ? 13.547 23.609 12.227 1 87.81 95 ALA A CA 1
ATOM 707 C C . ALA A 1 95 ? 13.133 25.094 12.203 1 87.81 95 ALA A C 1
ATOM 709 O O . ALA A 1 95 ? 12.859 25.641 11.141 1 87.81 95 ALA A O 1
ATOM 710 N N . ALA A 1 96 ? 13.102 25.656 13.383 1 83.75 96 ALA A N 1
ATOM 711 C CA . ALA A 1 96 ? 12.742 27.078 13.484 1 83.75 96 ALA A CA 1
ATOM 712 C C . ALA A 1 96 ? 13.742 27.953 12.734 1 83.75 96 ALA A C 1
ATOM 714 O O . ALA A 1 96 ? 13.344 28.859 11.992 1 83.75 96 ALA A O 1
ATOM 715 N N . GLU A 1 97 ? 14.961 27.672 12.969 1 84.62 97 GLU A N 1
ATOM 716 C CA . GLU A 1 97 ? 16.016 28.422 12.297 1 84.62 97 GLU A CA 1
ATOM 717 C C . GLU A 1 97 ? 15.93 28.25 10.781 1 84.62 97 GLU A C 1
ATOM 719 O O . GLU A 1 97 ? 16.141 29.203 10.031 1 84.62 97 GLU A O 1
ATOM 724 N N . TRP A 1 98 ? 15.672 27.062 10.383 1 86.88 98 TRP A N 1
ATOM 725 C CA . TRP A 1 98 ? 15.578 26.781 8.961 1 86.88 98 TRP A CA 1
ATOM 726 C C . TRP A 1 98 ? 14.43 27.547 8.32 1 86.88 98 TRP A C 1
ATOM 728 O O . TRP A 1 98 ? 14.586 28.125 7.234 1 86.88 98 TRP A O 1
ATOM 738 N N . LEU A 1 99 ? 13.367 27.547 8.898 1 80.06 99 LEU A N 1
ATOM 739 C CA . LEU A 1 99 ? 12.188 28.234 8.383 1 80.06 99 LEU A CA 1
ATOM 740 C C . LEU A 1 99 ? 12.43 29.734 8.312 1 80.06 99 LEU A C 1
ATOM 742 O O . LEU A 1 99 ? 11.984 30.391 7.367 1 80.06 99 LEU A O 1
ATOM 746 N N . GLU A 1 100 ? 13.016 30.234 9.312 1 76.69 100 GLU A N 1
ATOM 747 C CA . GLU A 1 100 ? 13.336 31.656 9.336 1 76.69 100 GLU A CA 1
ATOM 748 C C . GLU A 1 100 ? 14.258 32.031 8.18 1 76.69 100 GLU A C 1
ATOM 750 O O . GLU A 1 100 ? 14.094 33.094 7.559 1 76.69 100 GLU A O 1
ATOM 755 N N . THR A 1 101 ? 15.211 31.219 7.941 1 78.94 101 THR A N 1
ATOM 756 C CA . THR A 1 101 ? 16.25 31.516 6.953 1 78.94 101 THR A CA 1
ATOM 757 C C . THR A 1 101 ? 15.727 31.266 5.539 1 78.94 101 THR A C 1
ATOM 759 O O . THR A 1 101 ? 16.047 32 4.613 1 78.94 101 THR A O 1
ATOM 762 N N . ASN A 1 102 ? 14.898 30.281 5.32 1 72 102 ASN A N 1
ATOM 763 C CA . ASN A 1 102 ? 14.57 29.828 3.973 1 72 102 ASN A CA 1
ATOM 764 C C . ASN A 1 102 ? 13.117 30.141 3.619 1 72 102 ASN A C 1
ATOM 766 O O . ASN A 1 102 ? 12.75 30.156 2.443 1 72 102 ASN A O 1
ATOM 770 N N . GLY A 1 103 ? 12.25 30 4.332 1 61.53 103 GLY A N 1
ATOM 771 C CA . GLY A 1 103 ? 10.828 30 4.031 1 61.53 103 GLY A CA 1
ATOM 772 C C . GLY A 1 103 ? 10.258 31.391 3.893 1 61.53 103 GLY A C 1
ATOM 773 O O . GLY A 1 103 ? 9.117 31.562 3.449 1 61.53 103 GLY A O 1
ATOM 774 N N . GLY A 1 104 ? 11.211 32.375 4.027 1 54.84 104 GLY A N 1
ATOM 775 C CA . GLY A 1 104 ? 10.672 33.719 4.043 1 54.84 104 GLY A CA 1
ATOM 776 C C . GLY A 1 104 ? 9.492 33.875 4.984 1 54.84 104 GLY A C 1
ATOM 777 O O . GLY A 1 104 ? 8.773 34.875 4.918 1 54.84 104 GLY A O 1
ATOM 778 N N . TYR A 1 105 ? 9.031 32.656 5.516 1 54 105 TYR A N 1
ATOM 779 C CA . TYR A 1 105 ? 7.945 32.75 6.484 1 54 105 TYR A CA 1
ATOM 780 C C . TYR A 1 105 ? 8.461 33.188 7.848 1 54 105 TYR A C 1
ATOM 782 O O . TYR A 1 105 ? 9.578 32.844 8.242 1 54 105 TYR A O 1
ATOM 790 N N . SER A 1 106 ? 7.898 34.219 8.289 1 48.34 106 SER A N 1
ATOM 791 C CA . SER A 1 106 ? 8.141 34.469 9.711 1 48.34 106 SER A CA 1
ATOM 792 C C . SER A 1 106 ? 7.5 33.375 10.562 1 48.34 106 SER A C 1
ATOM 794 O O . SER A 1 106 ? 6.484 32.781 10.172 1 48.34 106 SER A O 1
ATOM 796 N N . ALA A 1 107 ? 8.273 32.625 11.523 1 51.16 107 ALA A N 1
ATOM 797 C CA . ALA A 1 107 ? 7.777 31.703 12.539 1 51.16 107 ALA A CA 1
ATOM 798 C C . ALA A 1 107 ? 6.32 32 12.891 1 51.16 107 ALA A C 1
ATOM 800 O O . ALA A 1 107 ? 5.531 31.094 13.133 1 51.16 107 ALA A O 1
ATOM 801 N N . THR A 1 108 ? 6.094 33.219 12.734 1 49.56 108 THR A N 1
ATOM 802 C CA . THR A 1 108 ? 4.801 33.719 13.188 1 49.56 108 THR A CA 1
ATOM 803 C C . THR A 1 108 ? 3.695 33.344 12.211 1 49.56 108 THR A C 1
ATOM 805 O O . THR A 1 108 ? 2.518 33.312 12.578 1 49.56 108 THR A O 1
ATOM 808 N N . ASP A 1 109 ? 4.23 32.906 11 1 56.72 109 ASP A N 1
ATOM 809 C CA . ASP A 1 109 ? 3.225 32.625 9.984 1 56.72 109 ASP A CA 1
ATOM 810 C C . ASP A 1 109 ? 2.891 31.156 9.93 1 56.72 109 ASP A C 1
ATOM 812 O O . ASP A 1 109 ? 1.936 30.75 9.266 1 56.72 109 ASP A O 1
ATOM 816 N N . LEU A 1 110 ? 3.664 30.578 10.766 1 61.09 110 LEU A N 1
ATOM 817 C CA . LEU A 1 110 ? 3.465 29.125 10.75 1 61.09 110 LEU A CA 1
ATOM 818 C C . LEU A 1 110 ? 2.463 28.719 11.82 1 61.09 110 LEU A C 1
ATOM 820 O O . LEU A 1 110 ? 2.371 29.344 12.875 1 61.09 110 LEU A O 1
ATOM 824 N N . VAL A 1 111 ? 1.603 27.875 11.398 1 64.81 111 VAL A N 1
ATOM 825 C CA . VAL A 1 111 ? 0.715 27.281 12.391 1 64.81 111 VAL A CA 1
ATOM 826 C C . VAL A 1 111 ? 1.541 26.641 13.508 1 64.81 111 VAL A C 1
ATOM 828 O O . VAL A 1 111 ? 2.59 26.047 13.258 1 64.81 111 VAL A O 1
ATOM 831 N N . ASP A 1 112 ? 1.158 27 14.648 1 67.31 112 ASP A N 1
ATOM 832 C CA . ASP A 1 112 ? 1.795 26.453 15.844 1 67.31 112 ASP A CA 1
ATOM 833 C C . ASP A 1 112 ? 1.94 24.938 15.742 1 67.31 112 ASP A C 1
ATOM 835 O O . ASP A 1 112 ? 1.007 24.25 15.328 1 67.31 112 ASP A O 1
ATOM 839 N N . GLY A 1 113 ? 3.209 24.469 15.891 1 77 113 GLY A N 1
ATOM 840 C CA . GLY A 1 113 ? 3.451 23.031 15.945 1 77 113 GLY A CA 1
ATOM 841 C C . GLY A 1 113 ? 4.098 22.484 14.68 1 77 113 GLY A C 1
ATOM 842 O O . GLY A 1 113 ? 4.57 21.344 14.656 1 77 113 GLY A O 1
ATOM 843 N N . THR A 1 114 ? 4.203 23.281 13.711 1 76.31 114 THR A N 1
ATOM 844 C CA . THR A 1 114 ? 4.734 22.828 12.43 1 76.31 114 THR A CA 1
ATOM 845 C C . THR A 1 114 ? 6.207 22.453 12.562 1 76.31 114 THR A C 1
ATOM 847 O O . THR A 1 114 ? 6.695 21.578 11.844 1 76.31 114 THR A O 1
ATOM 850 N N . THR A 1 115 ? 6.855 23.031 13.594 1 82.56 115 THR A N 1
ATOM 851 C CA . THR A 1 115 ? 8.289 22.797 13.727 1 82.56 115 THR A CA 1
ATOM 852 C C . THR A 1 115 ? 8.562 21.812 14.859 1 82.56 115 THR A C 1
ATOM 854 O O . THR A 1 115 ? 9.719 21.594 15.234 1 82.56 115 THR A O 1
ATOM 857 N N . ASP A 1 116 ? 7.504 21.281 15.383 1 91.56 116 ASP A N 1
ATOM 858 C CA . ASP A 1 116 ? 7.703 20.328 16.453 1 91.56 116 ASP A CA 1
ATOM 859 C C . ASP A 1 116 ? 8.195 18.984 15.914 1 91.56 116 ASP A C 1
ATOM 861 O O . ASP A 1 116 ? 7.645 18.469 14.938 1 91.56 116 ASP A O 1
ATOM 865 N N . LEU A 1 117 ? 9.234 18.516 16.516 1 96.19 117 LEU A N 1
ATOM 866 C CA . LEU A 1 117 ? 9.82 17.234 16.141 1 96.19 117 LEU A CA 1
ATOM 867 C C . LEU A 1 117 ? 10.039 16.359 17.359 1 96.19 117 LEU A C 1
ATOM 869 O O . LEU A 1 117 ? 10.078 16.859 18.5 1 96.19 117 LEU A O 1
ATOM 873 N N . PRO A 1 118 ? 10.102 15.062 17.156 1 97.12 118 PRO A N 1
ATOM 874 C CA . PRO A 1 118 ? 10.43 14.195 18.297 1 97.12 118 PRO A CA 1
ATOM 875 C C . PRO A 1 118 ? 11.75 14.562 18.953 1 97.12 118 PRO A C 1
ATOM 877 O O . PRO A 1 118 ? 12.742 14.828 18.266 1 97.12 118 PRO A O 1
ATOM 880 N N . ALA A 1 119 ? 11.734 14.578 20.281 1 96.31 119 ALA A N 1
ATOM 881 C CA . ALA A 1 119 ? 12.938 14.922 21.031 1 96.31 119 ALA A CA 1
ATOM 882 C C . ALA A 1 119 ? 14.117 14.062 20.594 1 96.31 119 ALA A C 1
ATOM 884 O O . ALA A 1 119 ? 14 12.844 20.469 1 96.31 119 ALA A O 1
ATOM 885 N N . GLY A 1 120 ? 15.227 14.75 20.281 1 94.88 120 GLY A N 1
ATOM 886 C CA . GLY A 1 120 ? 16.453 14.047 19.938 1 94.88 120 GLY A CA 1
ATOM 887 C C . GLY A 1 120 ? 16.5 13.617 18.484 1 94.88 120 GLY A C 1
ATOM 888 O O . GLY A 1 120 ? 17.453 12.945 18.062 1 94.88 120 GLY A O 1
ATOM 889 N N . SER A 1 121 ? 15.562 14.055 17.656 1 97.06 121 SER A N 1
ATOM 890 C CA . SER A 1 121 ? 15.539 13.656 16.25 1 97.06 121 SER A CA 1
ATOM 891 C C . SER A 1 121 ? 16.422 14.578 15.406 1 97.06 121 SER A C 1
ATOM 893 O O . SER A 1 121 ? 16.781 15.672 15.844 1 97.06 121 SER A O 1
ATOM 895 N N . ARG A 1 122 ? 16.844 14.078 14.289 1 97.44 122 ARG A N 1
ATOM 896 C CA . ARG A 1 122 ? 17.5 14.883 13.266 1 97.44 122 ARG A CA 1
ATOM 897 C C . ARG A 1 122 ? 16.484 15.5 12.32 1 97.44 122 ARG A C 1
ATOM 899 O O . ARG A 1 122 ? 15.648 14.797 11.734 1 97.44 122 ARG A O 1
ATOM 906 N N . MET A 1 123 ? 16.578 16.75 12.219 1 96.62 123 MET A N 1
ATOM 907 C CA . MET A 1 123 ? 15.648 17.453 11.352 1 96.62 123 MET A CA 1
ATOM 908 C C . MET A 1 123 ? 16.031 17.297 9.883 1 96.62 123 MET A C 1
ATOM 910 O O . MET A 1 123 ? 17.219 17.344 9.531 1 96.62 123 MET A O 1
ATOM 914 N N . LEU A 1 124 ? 15.062 17.031 9.016 1 97.19 124 LEU A N 1
ATOM 915 C CA . LEU A 1 124 ? 15.234 17.062 7.566 1 97.19 124 LEU A CA 1
ATOM 916 C C . LEU A 1 124 ? 14.547 18.281 6.965 1 97.19 124 LEU A C 1
ATOM 918 O O . LEU A 1 124 ? 13.328 18.422 7.074 1 97.19 124 LEU A O 1
ATOM 922 N N . PRO A 1 125 ? 15.289 19.141 6.332 1 94.38 125 PRO A N 1
ATOM 923 C CA . PRO A 1 125 ? 14.68 20.328 5.727 1 94.38 125 PRO A CA 1
ATOM 924 C C . PRO A 1 125 ? 13.742 19.984 4.566 1 94.38 125 PRO A C 1
ATOM 926 O O . PRO A 1 125 ? 14.008 19.047 3.812 1 94.38 125 PRO A O 1
ATOM 929 N N . ASN A 1 126 ? 12.719 20.672 4.469 1 93.25 126 ASN A N 1
ATOM 930 C CA . ASN A 1 126 ? 11.781 20.562 3.357 1 93.25 126 ASN A CA 1
ATOM 931 C C . ASN A 1 126 ? 11.945 21.703 2.365 1 93.25 126 ASN A C 1
ATOM 933 O O . ASN A 1 126 ? 11.258 22.734 2.471 1 93.25 126 ASN A O 1
ATOM 937 N N . ASP A 1 127 ? 12.703 21.547 1.293 1 89 127 ASP A N 1
ATOM 938 C CA . ASP A 1 127 ? 13.055 22.609 0.34 1 89 127 ASP A CA 1
ATOM 939 C C . ASP A 1 127 ? 11.867 22.938 -0.562 1 89 127 ASP A C 1
ATOM 941 O O . ASP A 1 127 ? 11.828 24.016 -1.165 1 89 127 ASP A O 1
ATOM 945 N N . GLU A 1 128 ? 10.953 22.062 -0.663 1 89.19 128 GLU A N 1
ATOM 946 C CA . GLU A 1 128 ? 9.859 22.219 -1.617 1 89.19 128 GLU A CA 1
ATOM 947 C C . GLU A 1 128 ? 8.539 22.5 -0.904 1 89.19 128 GLU A C 1
ATOM 949 O O . GLU A 1 128 ? 7.48 22.547 -1.539 1 89.19 128 GLU A O 1
ATOM 954 N N . GLY A 1 129 ? 8.617 22.531 0.417 1 86.44 129 GLY A N 1
ATOM 955 C CA . GLY A 1 129 ? 7.422 22.766 1.218 1 86.44 129 GLY A CA 1
ATOM 956 C C . GLY A 1 129 ? 7.719 23.422 2.551 1 86.44 129 GLY A C 1
ATOM 957 O O . GLY A 1 129 ? 8.688 24.172 2.676 1 86.44 129 GLY A O 1
ATOM 958 N N . VAL A 1 130 ? 6.797 23.203 3.51 1 79.25 130 VAL A N 1
ATOM 959 C CA . VAL A 1 130 ? 6.902 23.969 4.75 1 79.25 130 VAL A CA 1
ATOM 960 C C . VAL A 1 130 ? 7.266 23.031 5.898 1 79.25 130 VAL A C 1
ATOM 962 O O . VAL A 1 130 ? 8.211 23.281 6.645 1 79.25 130 VAL A O 1
ATOM 965 N N . ALA A 1 131 ? 6.57 21.906 6 1 86.81 131 ALA A N 1
ATOM 966 C CA . ALA A 1 131 ? 6.734 21.031 7.156 1 86.81 131 ALA A CA 1
ATOM 967 C C . ALA A 1 131 ? 8.023 20.219 7.051 1 86.81 131 ALA A C 1
ATOM 969 O O . ALA A 1 131 ? 8.227 19.484 6.082 1 86.81 131 ALA A O 1
ATOM 970 N N . PRO A 1 132 ? 8.891 20.328 8.016 1 93.75 132 PRO A N 1
ATOM 971 C CA . PRO A 1 132 ? 10.117 19.531 7.984 1 93.75 132 PRO A CA 1
ATOM 972 C C . PRO A 1 132 ? 9.859 18.047 8.227 1 93.75 132 PRO A C 1
ATOM 974 O O . PRO A 1 132 ? 8.805 17.688 8.758 1 93.75 132 PRO A O 1
ATOM 977 N N . GLY A 1 133 ? 10.82 17.25 7.758 1 97.06 133 GLY A N 1
ATOM 978 C CA . GLY A 1 133 ? 10.875 15.859 8.148 1 97.06 133 GLY A CA 1
ATOM 979 C C . GLY A 1 133 ? 11.789 15.602 9.328 1 97.06 133 GLY A C 1
ATOM 980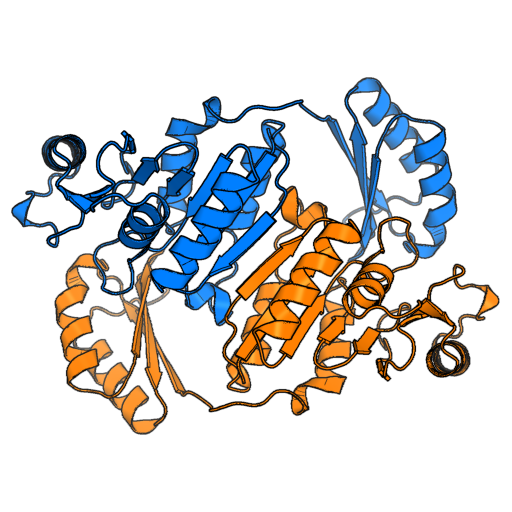 O O . GLY A 1 133 ? 12.281 16.547 9.961 1 97.06 133 GLY A O 1
ATOM 981 N N . ALA A 1 134 ? 11.953 14.375 9.648 1 98.06 134 ALA A N 1
ATOM 982 C CA . ALA A 1 134 ? 12.812 14.016 10.781 1 98.06 134 ALA A CA 1
ATOM 983 C C . ALA A 1 134 ? 13.336 12.594 10.641 1 98.06 134 ALA A C 1
ATOM 985 O O . ALA A 1 134 ? 12.766 11.781 9.914 1 98.06 134 ALA A O 1
ATOM 986 N N . VAL A 1 135 ? 14.422 12.328 11.234 1 98.62 135 VAL A N 1
ATOM 987 C CA . VAL A 1 135 ? 14.953 10.984 11.43 1 98.62 135 VAL A CA 1
ATOM 988 C C . VAL A 1 135 ? 15.031 10.672 12.922 1 98.62 135 VAL A C 1
ATOM 990 O O . VAL A 1 135 ? 15.664 11.406 13.688 1 98.62 135 VAL A O 1
ATOM 993 N N . VAL A 1 136 ? 14.367 9.719 13.336 1 97.75 136 VAL A N 1
ATOM 994 C CA . VAL A 1 136 ? 14.391 9.219 14.703 1 97.75 136 VAL A CA 1
ATOM 995 C C . VAL A 1 136 ? 14.828 7.754 14.711 1 97.75 136 VAL A C 1
ATOM 997 O O . VAL A 1 136 ? 14.094 6.879 14.242 1 97.75 136 VAL A O 1
ATOM 1000 N N . GLY A 1 137 ? 15.992 7.441 15.297 1 96.88 137 GLY A N 1
ATOM 1001 C CA . GLY A 1 137 ? 16.516 6.098 15.125 1 96.88 137 GLY A CA 1
ATOM 1002 C C . GLY A 1 137 ? 16.688 5.711 13.664 1 96.88 137 GLY A C 1
ATOM 1003 O O . GLY A 1 137 ? 17.375 6.402 12.914 1 96.88 137 GLY A O 1
ATOM 1004 N N . SER A 1 138 ? 16.047 4.699 13.258 1 98.19 138 SER A N 1
ATOM 1005 C CA . SER A 1 138 ? 16.125 4.234 11.883 1 98.19 138 SER A CA 1
ATOM 1006 C C . SER A 1 138 ? 14.844 4.547 11.117 1 98.19 138 SER A C 1
ATOM 1008 O O . SER A 1 138 ? 14.562 3.926 10.086 1 98.19 138 SER A O 1
ATOM 1010 N N . VAL A 1 139 ? 14.055 5.492 11.633 1 98.88 139 VAL A N 1
ATOM 1011 C CA . VAL A 1 139 ? 12.797 5.879 11.008 1 98.88 139 VAL A CA 1
ATOM 1012 C C . VAL A 1 139 ? 12.945 7.242 10.336 1 98.88 139 VAL A C 1
ATOM 1014 O O . VAL A 1 139 ? 13.352 8.211 10.977 1 98.88 139 VAL A O 1
ATOM 1017 N N . TYR A 1 140 ? 12.688 7.328 9.07 1 98.94 140 TYR A N 1
ATOM 1018 C CA . TYR A 1 140 ? 12.711 8.547 8.273 1 98.94 140 TYR A CA 1
ATOM 1019 C C . TYR A 1 140 ? 11.297 9.031 7.98 1 98.94 140 TYR A C 1
ATOM 1021 O O . TYR A 1 140 ? 10.5 8.32 7.367 1 98.94 140 TYR A O 1
ATOM 1029 N N . VAL A 1 141 ? 10.961 10.211 8.422 1 98.81 141 VAL A N 1
ATOM 1030 C CA . VAL A 1 141 ? 9.609 10.75 8.273 1 98.81 141 VAL A CA 1
ATOM 1031 C C . VAL A 1 141 ? 9.594 11.82 7.191 1 98.81 141 VAL A C 1
ATOM 1033 O O . VAL A 1 141 ? 10.242 12.859 7.332 1 98.81 141 VAL A O 1
ATOM 1036 N N . LEU A 1 142 ? 8.867 11.57 6.148 1 98.62 142 LEU A N 1
ATOM 1037 C CA . LEU A 1 142 ? 8.836 12.438 4.977 1 98.62 142 LEU A CA 1
ATOM 1038 C C . LEU A 1 142 ? 7.422 12.938 4.711 1 98.62 142 LEU A C 1
ATOM 1040 O O . LEU A 1 142 ? 6.445 12.312 5.133 1 98.62 142 LEU A O 1
ATOM 1044 N N . PRO A 1 143 ? 7.246 14.078 4.031 1 95.94 143 PRO A N 1
ATOM 1045 C CA . PRO A 1 143 ? 5.918 14.602 3.693 1 95.94 143 PRO A CA 1
ATOM 1046 C C . PRO A 1 143 ? 5.188 13.727 2.668 1 95.94 143 PRO A C 1
ATOM 1048 O O . PRO A 1 143 ? 5.805 12.867 2.033 1 95.94 143 PRO A O 1
ATOM 1051 N N . GLY A 1 144 ? 3.936 13.977 2.551 1 95.44 144 GLY A N 1
ATOM 1052 C CA . GLY A 1 144 ? 3.115 13.203 1.635 1 95.44 144 GLY A CA 1
ATOM 1053 C C . GLY A 1 144 ? 3.055 13.797 0.24 1 95.44 144 GLY A C 1
ATOM 1054 O O . GLY A 1 144 ? 2.777 13.086 -0.73 1 95.44 144 GLY A O 1
ATOM 1055 N N . VAL A 1 145 ? 3.166 15.086 0.113 1 93.5 145 VAL A N 1
ATOM 1056 C CA . VAL A 1 145 ? 3.193 15.703 -1.208 1 93.5 145 VAL A CA 1
ATOM 1057 C C . VAL A 1 145 ? 4.363 15.148 -2.016 1 93.5 145 VAL A C 1
ATOM 1059 O O . VAL A 1 145 ? 5.523 15.289 -1.618 1 93.5 145 VAL A O 1
ATOM 1062 N N . PRO A 1 146 ? 4.141 14.57 -3.178 1 96.19 146 PRO A N 1
ATOM 1063 C CA . PRO A 1 146 ? 5.168 13.805 -3.893 1 96.19 146 PRO A CA 1
ATOM 1064 C C . PRO A 1 146 ? 6.43 14.625 -4.156 1 96.19 146 PRO A C 1
ATOM 1066 O O . PRO A 1 146 ? 7.543 14.156 -3.904 1 96.19 146 PRO A O 1
ATOM 1069 N N . GLY A 1 147 ? 6.25 15.859 -4.656 1 95.69 147 GLY A N 1
ATOM 1070 C CA . GLY A 1 147 ? 7.418 16.688 -4.922 1 95.69 147 GLY A CA 1
ATOM 1071 C C . GLY A 1 147 ? 8.258 16.938 -3.684 1 95.69 147 GLY A C 1
ATOM 1072 O O . GLY A 1 147 ? 9.492 16.891 -3.742 1 95.69 147 GLY A O 1
ATOM 1073 N N . GLU A 1 148 ? 7.609 17.25 -2.547 1 95 148 GLU A N 1
ATOM 1074 C CA . GLU A 1 148 ? 8.305 17.453 -1.279 1 95 148 GLU A CA 1
ATOM 1075 C C . GLU A 1 148 ? 8.984 16.188 -0.804 1 95 148 GLU A C 1
ATOM 1077 O O . GLU A 1 148 ? 10.141 16.219 -0.368 1 95 148 GLU A O 1
ATOM 1082 N N . MET A 1 149 ? 8.289 15.078 -0.894 1 97.56 149 MET A N 1
ATOM 1083 C CA . MET A 1 149 ? 8.805 13.781 -0.453 1 97.56 149 MET A CA 1
ATOM 1084 C C . MET A 1 149 ? 10.062 13.406 -1.229 1 97.56 149 MET A C 1
ATOM 1086 O O . MET A 1 149 ? 11.078 13.031 -0.634 1 97.56 149 MET A O 1
ATOM 1090 N N . LYS A 1 150 ? 9.992 13.523 -2.541 1 98.5 150 LYS A N 1
ATOM 1091 C CA . LYS A 1 150 ? 11.109 13.148 -3.402 1 98.5 150 LYS A CA 1
ATOM 1092 C C . LYS A 1 150 ? 12.344 14 -3.113 1 98.5 150 LYS A C 1
ATOM 1094 O O . LYS A 1 150 ? 13.453 13.469 -2.988 1 98.5 150 LYS A O 1
ATOM 1099 N N . ALA A 1 151 ? 12.125 15.32 -2.984 1 97.94 151 ALA A N 1
ATOM 1100 C CA . ALA A 1 151 ? 13.242 16.219 -2.703 1 97.94 151 ALA A CA 1
ATOM 1101 C C . ALA A 1 151 ? 13.875 15.906 -1.354 1 97.94 151 ALA A C 1
ATOM 1103 O O . ALA A 1 151 ? 15.102 15.898 -1.228 1 97.94 151 ALA A O 1
ATOM 1104 N N . MET A 1 152 ? 13.062 15.664 -0.368 1 98.19 152 MET A N 1
ATOM 1105 C CA . MET A 1 152 ? 13.586 15.359 0.962 1 98.19 152 MET A CA 1
ATOM 1106 C C . MET A 1 152 ? 14.305 14.016 0.967 1 98.19 152 MET A C 1
ATOM 1108 O O . MET A 1 152 ? 15.359 13.875 1.593 1 98.19 152 MET A O 1
ATOM 1112 N N . PHE A 1 153 ? 13.75 12.977 0.309 1 98.88 153 PHE A N 1
ATOM 1113 C CA . PHE A 1 153 ? 14.398 11.68 0.209 1 98.88 153 PHE A CA 1
ATOM 1114 C C . PHE A 1 153 ? 15.797 11.812 -0.388 1 98.88 153 PHE A C 1
ATOM 1116 O O . PHE A 1 153 ? 16.734 11.156 0.061 1 98.88 153 PHE A O 1
ATOM 1123 N N . ASP A 1 154 ? 15.906 12.641 -1.384 1 98.38 154 ASP A N 1
ATOM 1124 C CA . ASP A 1 154 ? 17.188 12.844 -2.059 1 98.38 154 ASP A CA 1
ATOM 1125 C C . ASP A 1 154 ? 18.266 13.297 -1.071 1 98.38 154 ASP A C 1
ATOM 1127 O O . ASP A 1 154 ? 19.438 12.984 -1.248 1 98.38 154 ASP A O 1
ATOM 1131 N N . ARG A 1 155 ? 17.875 13.977 -0.023 1 97.69 155 ARG A N 1
ATOM 1132 C CA . ARG A 1 155 ? 18.812 14.477 0.972 1 97.69 155 ARG A CA 1
ATOM 1133 C C . ARG A 1 155 ? 19.406 13.328 1.795 1 97.69 155 ARG A C 1
ATOM 1135 O O . ARG A 1 155 ? 20.5 13.445 2.344 1 97.69 155 ARG A O 1
ATOM 1142 N N . VAL A 1 156 ? 18.641 12.234 1.876 1 98.44 156 VAL A N 1
ATOM 1143 C CA . VAL A 1 156 ? 19.078 11.156 2.754 1 98.44 156 VAL A CA 1
ATOM 1144 C C . VAL A 1 156 ? 19.297 9.883 1.939 1 98.44 156 VAL A C 1
ATOM 1146 O O . VAL A 1 156 ? 19.578 8.82 2.5 1 98.44 156 VAL A O 1
ATOM 1149 N N . ALA A 1 157 ? 19.188 9.898 0.658 1 98.38 157 ALA A N 1
ATOM 1150 C CA . ALA A 1 157 ? 19.234 8.742 -0.236 1 98.38 157 ALA A CA 1
ATOM 1151 C C . ALA A 1 157 ? 20.5 7.918 -0.015 1 98.38 157 ALA A C 1
ATOM 1153 O O . ALA A 1 157 ? 20.469 6.688 -0.083 1 98.38 157 ALA A O 1
ATOM 1154 N N . ASP A 1 158 ? 21.609 8.57 0.284 1 97.88 158 ASP A N 1
ATOM 1155 C CA . ASP A 1 158 ? 22.891 7.902 0.405 1 97.88 158 ASP A CA 1
ATOM 1156 C C . ASP A 1 158 ? 22.984 7.102 1.703 1 97.88 158 ASP A C 1
ATOM 1158 O O . ASP A 1 158 ? 23.906 6.312 1.891 1 97.88 158 ASP A O 1
ATOM 1162 N N . GLU A 1 159 ? 22 7.277 2.576 1 98.44 159 GLU A N 1
ATOM 1163 C CA . GLU A 1 159 ? 22 6.551 3.844 1 98.44 159 GLU A CA 1
ATOM 1164 C C . GLU A 1 159 ? 21.406 5.156 3.682 1 98.44 159 GLU A C 1
ATOM 1166 O O . GLU A 1 159 ? 21.453 4.34 4.605 1 98.44 159 GLU A O 1
ATOM 1171 N N . PHE A 1 160 ? 20.812 4.902 2.512 1 98.19 160 PHE A N 1
ATOM 1172 C CA . PHE A 1 160 ? 20.234 3.604 2.182 1 98.19 160 PHE A CA 1
ATOM 1173 C C . PHE A 1 160 ? 21.141 2.832 1.23 1 98.19 160 PHE A C 1
ATOM 1175 O O . PHE A 1 160 ? 21.484 3.32 0.149 1 98.19 160 PHE A O 1
ATOM 1182 N N . ALA A 1 161 ? 21.531 1.678 1.618 1 96.56 161 ALA A N 1
ATOM 1183 C CA . ALA A 1 161 ? 22.391 0.867 0.769 1 96.56 161 ALA A CA 1
ATOM 1184 C C . ALA A 1 161 ? 22.266 -0.616 1.1 1 96.56 161 ALA A C 1
ATOM 1186 O O . ALA A 1 161 ? 22.031 -0.983 2.256 1 96.56 161 ALA A O 1
ATOM 1187 N N . GLY A 1 162 ? 22.312 -1.403 0.113 1 95.12 162 GLY A N 1
ATOM 1188 C CA . GLY A 1 162 ? 22.328 -2.854 0.212 1 95.12 162 GLY A CA 1
ATOM 1189 C C . GLY A 1 162 ? 23.016 -3.525 -0.962 1 95.12 162 GLY A C 1
ATOM 1190 O O . GLY A 1 162 ? 23.797 -2.895 -1.677 1 95.12 162 GLY A O 1
ATOM 1191 N N . GLU A 1 163 ? 22.875 -4.734 -1.035 1 91.25 163 GLU A N 1
ATOM 1192 C CA . GLU A 1 163 ? 23.484 -5.484 -2.131 1 91.25 163 GLU A CA 1
ATOM 1193 C C . GLU A 1 163 ? 22.766 -5.215 -3.449 1 91.25 163 GLU A C 1
ATOM 1195 O O . GLU A 1 163 ? 21.578 -5.516 -3.586 1 91.25 163 GLU A O 1
ATOM 1200 N N . LYS A 1 164 ? 23.531 -4.684 -4.324 1 89.25 164 LYS A N 1
ATOM 1201 C CA . LYS A 1 164 ? 22.938 -4.344 -5.617 1 89.25 164 LYS A CA 1
ATOM 1202 C C . LYS A 1 164 ? 22.625 -5.598 -6.43 1 89.25 164 LYS A C 1
ATOM 1204 O O . LYS A 1 164 ? 23.391 -6.562 -6.41 1 89.25 164 LYS A O 1
ATOM 1209 N N . THR A 1 165 ? 21.453 -5.613 -6.938 1 91 165 THR A N 1
ATOM 1210 C CA . THR A 1 165 ? 21.016 -6.691 -7.82 1 91 165 THR A CA 1
ATOM 1211 C C . THR A 1 165 ? 20.828 -6.176 -9.242 1 91 165 THR A C 1
ATOM 1213 O O . THR A 1 165 ? 20.438 -5.027 -9.453 1 91 165 THR A O 1
ATOM 1216 N N . HIS A 1 166 ? 21.234 -7.043 -10.164 1 94.25 166 HIS A N 1
ATOM 1217 C CA . HIS A 1 166 ? 21 -6.742 -11.57 1 94.25 166 HIS A CA 1
ATOM 1218 C C . HIS A 1 166 ? 19.672 -7.34 -12.047 1 94.25 166 HIS A C 1
ATOM 1220 O O . HIS A 1 166 ? 19.328 -8.461 -11.664 1 94.25 166 HIS A O 1
ATOM 1226 N N . VAL A 1 167 ? 18.969 -6.492 -12.828 1 95.81 167 VAL A N 1
ATOM 1227 C CA . VAL A 1 167 ? 17.641 -6.93 -13.25 1 95.81 167 VAL A CA 1
ATOM 1228 C C . VAL A 1 167 ? 17.516 -6.801 -14.766 1 95.81 167 VAL A C 1
ATOM 1230 O O . VAL A 1 167 ? 18.016 -5.84 -15.359 1 95.81 167 VAL A O 1
ATOM 1233 N N . ARG A 1 168 ? 16.891 -7.793 -15.383 1 96.31 168 ARG A N 1
ATOM 1234 C CA . ARG A 1 168 ? 16.469 -7.754 -16.781 1 96.31 168 ARG A CA 1
ATOM 1235 C C . ARG A 1 168 ? 15.016 -8.211 -16.922 1 96.31 168 ARG A C 1
ATOM 1237 O O . ARG A 1 168 ? 14.578 -9.125 -16.219 1 96.31 168 ARG A O 1
ATOM 1244 N N . PHE A 1 169 ? 14.352 -7.543 -17.844 1 96 169 PHE A N 1
ATOM 1245 C CA . PHE A 1 169 ? 12.984 -7.945 -18.141 1 96 169 PHE A CA 1
ATOM 1246 C C . PHE A 1 169 ? 12.891 -8.562 -19.531 1 96 169 PHE A C 1
ATOM 1248 O O . PHE A 1 169 ? 13.531 -8.086 -20.484 1 96 169 PHE A O 1
ATOM 1255 N N . VAL A 1 170 ? 12.188 -9.602 -19.625 1 96.19 170 VAL A N 1
ATOM 1256 C CA . VAL A 1 170 ? 11.812 -10.211 -20.891 1 96.19 170 VAL A CA 1
ATOM 1257 C C . VAL A 1 170 ? 10.297 -10.164 -21.062 1 96.19 170 VAL A C 1
ATOM 1259 O O . VAL A 1 170 ? 9.555 -10.648 -20.203 1 96.19 170 VAL A O 1
ATOM 1262 N N . HIS A 1 171 ? 9.844 -9.57 -22.141 1 95.69 171 HIS A N 1
ATOM 1263 C CA . HIS A 1 171 ? 8.414 -9.453 -22.422 1 95.69 171 HIS A CA 1
ATOM 1264 C C . HIS A 1 171 ? 7.973 -10.477 -23.469 1 95.69 171 HIS A C 1
ATOM 1266 O O . HIS A 1 171 ? 8.57 -10.578 -24.531 1 95.69 171 HIS A O 1
ATOM 1272 N N . THR A 1 172 ? 6.988 -11.195 -23.172 1 95.44 172 THR A N 1
ATOM 1273 C CA . THR A 1 172 ? 6.551 -12.258 -24.078 1 95.44 172 THR A CA 1
ATOM 1274 C C . THR A 1 172 ? 5.039 -12.195 -24.281 1 95.44 172 THR A C 1
ATOM 1276 O O . THR A 1 172 ? 4.297 -11.812 -23.375 1 95.44 172 THR A O 1
ATOM 1279 N N . SER A 1 173 ? 4.578 -12.594 -25.453 1 93.19 173 SER A N 1
ATOM 1280 C CA . SER A 1 173 ? 3.156 -12.633 -25.781 1 93.19 173 SER A CA 1
ATOM 1281 C C . SER A 1 173 ? 2.541 -13.984 -25.422 1 93.19 173 SER A C 1
ATOM 1283 O O . SER A 1 173 ? 1.324 -14.164 -25.516 1 93.19 173 SER A O 1
ATOM 1285 N N . GLU A 1 174 ? 3.412 -14.883 -25.047 1 90.81 174 GLU A N 1
ATOM 1286 C CA . GLU A 1 174 ? 2.926 -16.203 -24.656 1 90.81 174 GLU A CA 1
ATOM 1287 C C . GLU A 1 174 ? 2.217 -16.141 -23.312 1 90.81 174 GLU A C 1
ATOM 1289 O O . GLU A 1 174 ? 2.557 -15.32 -22.453 1 90.81 174 GLU A O 1
ATOM 1294 N N . PRO A 1 175 ? 1.223 -17.016 -23.172 1 85 175 PRO A N 1
ATOM 1295 C CA . PRO A 1 175 ? 0.598 -17.094 -21.859 1 85 175 PRO A CA 1
ATOM 1296 C C . PRO A 1 175 ? 1.538 -17.641 -20.781 1 85 175 PRO A C 1
ATOM 1298 O O . PRO A 1 175 ? 2.385 -18.484 -21.094 1 85 175 PRO A O 1
ATOM 1301 N N . GLU A 1 176 ? 1.381 -17.141 -19.578 1 85.31 176 GLU A N 1
ATOM 1302 C CA . GLU A 1 176 ? 2.254 -17.516 -18.469 1 85.31 176 GLU A CA 1
ATOM 1303 C C . GLU A 1 176 ? 2.277 -19.031 -18.281 1 85.31 176 GLU A C 1
ATOM 1305 O O . GLU A 1 176 ? 3.314 -19.609 -17.953 1 85.31 176 GLU A O 1
ATOM 1310 N N . SER A 1 177 ? 1.19 -19.703 -18.516 1 80.88 177 SER A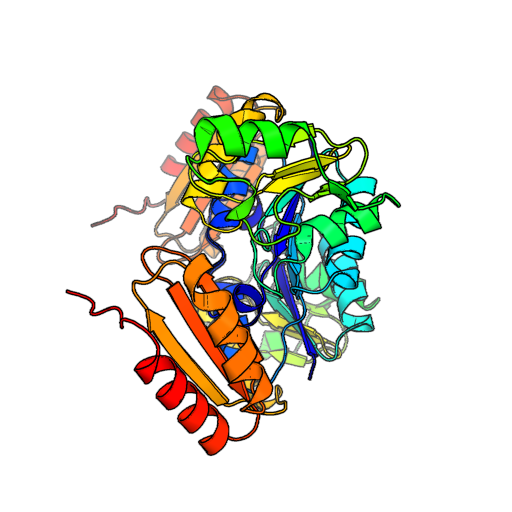 N 1
ATOM 1311 C CA . SER A 1 177 ? 1.049 -21.141 -18.312 1 80.88 177 SER A CA 1
ATOM 1312 C C . SER A 1 177 ? 1.994 -21.906 -19.234 1 80.88 177 SER A C 1
ATOM 1314 O O . SER A 1 177 ? 2.4 -23.031 -18.906 1 80.88 177 SER A O 1
ATOM 1316 N N . SER A 1 178 ? 2.357 -21.344 -20.328 1 85.12 178 SER A N 1
ATOM 1317 C CA . SER A 1 178 ? 3.217 -22.031 -21.297 1 85.12 178 SER A CA 1
ATOM 1318 C C . SER A 1 178 ? 4.691 -21.844 -20.938 1 85.12 178 SER A C 1
ATOM 1320 O O . SER A 1 178 ? 5.559 -22.484 -21.531 1 85.12 178 SER A O 1
ATOM 1322 N N . LEU A 1 179 ? 4.906 -21.047 -19.906 1 90.06 179 LEU A N 1
ATOM 1323 C CA . LEU A 1 179 ? 6.281 -20.625 -19.656 1 90.06 179 LEU A CA 1
ATOM 1324 C C . LEU A 1 179 ? 6.844 -21.344 -18.422 1 90.06 179 LEU A C 1
ATOM 1326 O O . LEU A 1 179 ? 8.031 -21.203 -18.109 1 90.06 179 LEU A O 1
ATOM 1330 N N . ILE A 1 180 ? 6.125 -22.141 -17.797 1 86.75 180 ILE A N 1
ATOM 1331 C CA . ILE A 1 180 ? 6.453 -22.703 -16.5 1 86.75 180 ILE A CA 1
ATOM 1332 C C . ILE A 1 180 ? 7.746 -23.5 -16.594 1 86.75 180 ILE A C 1
ATOM 1334 O O . ILE A 1 180 ? 8.672 -23.297 -15.797 1 86.75 180 ILE A O 1
ATOM 1338 N N . LYS A 1 181 ? 7.816 -24.406 -17.547 1 89.25 181 LYS A N 1
ATOM 1339 C CA . LYS A 1 181 ? 9 -25.234 -17.719 1 89.25 181 LYS A CA 1
ATOM 1340 C C . LYS A 1 181 ? 10.234 -24.391 -18.031 1 89.25 181 LYS A C 1
ATOM 1342 O O . LYS A 1 181 ? 11.336 -24.688 -17.562 1 89.25 181 LYS A O 1
ATOM 1347 N N . ARG A 1 182 ? 10.031 -23.344 -18.828 1 93.44 182 ARG A N 1
ATOM 1348 C CA . ARG A 1 182 ? 11.141 -22.469 -19.172 1 93.44 182 ARG A CA 1
ATOM 1349 C C . ARG A 1 182 ? 11.625 -21.688 -17.953 1 93.44 182 ARG A C 1
ATOM 1351 O O . ARG A 1 182 ? 12.82 -21.422 -17.812 1 93.44 182 ARG A O 1
ATOM 1358 N N . PHE A 1 183 ? 10.68 -21.297 -17.094 1 91.38 183 PHE A N 1
ATOM 1359 C CA . PHE A 1 183 ? 11.047 -20.609 -15.859 1 91.38 183 PHE A CA 1
ATOM 1360 C C . PHE A 1 183 ? 11.906 -21.516 -14.984 1 91.38 183 PHE A C 1
ATOM 1362 O O . PHE A 1 183 ? 12.906 -21.062 -14.422 1 91.38 183 PHE A O 1
ATOM 1369 N N . GLU A 1 184 ? 11.516 -22.75 -14.914 1 90.19 184 GLU A N 1
ATOM 1370 C CA . GLU A 1 184 ? 12.289 -23.719 -14.133 1 90.19 184 GLU A CA 1
ATOM 1371 C C . GLU A 1 184 ? 13.688 -23.906 -14.703 1 90.19 184 GLU A C 1
ATOM 1373 O O . GLU A 1 184 ? 14.664 -23.984 -13.961 1 90.19 184 GLU A O 1
ATOM 1378 N N . THR A 1 185 ? 13.734 -23.953 -15.984 1 94.25 185 THR A N 1
ATOM 1379 C CA . THR A 1 185 ? 15.008 -24.172 -16.656 1 94.25 185 THR A CA 1
ATOM 1380 C C . THR A 1 185 ? 15.953 -22.984 -16.453 1 94.25 185 THR A C 1
ATOM 1382 O O . THR A 1 185 ? 17.125 -23.172 -16.109 1 94.25 185 THR A O 1
ATOM 1385 N N . VAL A 1 186 ? 15.438 -21.828 -16.641 1 94.44 186 VAL A N 1
ATOM 1386 C CA . VAL A 1 186 ? 16.281 -20.641 -16.5 1 94.44 186 VAL A CA 1
ATOM 1387 C C . VAL A 1 186 ? 16.781 -20.531 -15.055 1 94.44 186 VAL A C 1
ATOM 1389 O O . VAL A 1 186 ? 17.938 -20.188 -14.82 1 94.44 186 VAL A O 1
ATOM 1392 N N . HIS A 1 187 ? 15.914 -20.812 -14.156 1 90.5 187 HIS A N 1
ATOM 1393 C CA . HIS A 1 187 ? 16.266 -20.766 -12.742 1 90.5 187 HIS A CA 1
ATOM 1394 C C . HIS A 1 187 ? 17.359 -21.781 -12.414 1 90.5 187 HIS A C 1
ATOM 1396 O O . HIS A 1 187 ? 18.25 -21.516 -11.602 1 90.5 187 HIS A O 1
ATOM 1402 N N . ALA A 1 188 ? 17.266 -22.938 -13.016 1 92.88 188 ALA A N 1
ATOM 1403 C CA . ALA A 1 188 ? 18.203 -24.031 -12.758 1 92.88 188 ALA A CA 1
ATOM 1404 C C . ALA A 1 188 ? 19.547 -23.766 -13.438 1 92.88 188 ALA A C 1
ATOM 1406 O O . ALA A 1 188 ? 20.594 -24.109 -12.906 1 92.88 188 ALA A O 1
ATOM 1407 N N . GLN A 1 189 ? 19.547 -23.125 -14.539 1 95.62 189 GLN A N 1
ATOM 1408 C CA . GLN A 1 189 ? 20.734 -22.969 -15.359 1 95.62 189 GLN A CA 1
ATOM 1409 C C . GLN A 1 189 ? 21.516 -21.734 -14.961 1 95.62 189 GLN A C 1
ATOM 1411 O O . GLN A 1 189 ? 22.75 -21.688 -15.102 1 95.62 189 GLN A O 1
ATOM 1416 N N . PHE A 1 190 ? 20.797 -20.75 -14.523 1 96.94 190 PHE A N 1
ATOM 1417 C CA . PHE A 1 190 ? 21.422 -19.484 -14.18 1 96.94 190 PHE A CA 1
ATOM 1418 C C . PHE A 1 190 ? 21.156 -19.125 -12.727 1 96.94 190 PHE A C 1
ATOM 1420 O O . PHE A 1 190 ? 20.062 -19.375 -12.211 1 96.94 190 PHE A O 1
ATOM 1427 N N . ASP A 1 191 ? 22.109 -18.578 -12.055 1 95.06 191 ASP A N 1
ATOM 1428 C CA . ASP A 1 191 ? 21.938 -18.109 -10.68 1 95.06 191 ASP A CA 1
ATOM 1429 C C . ASP A 1 191 ? 21.125 -16.812 -10.633 1 95.06 191 ASP A C 1
ATOM 1431 O O . ASP A 1 191 ? 21.656 -15.758 -10.289 1 95.06 191 ASP A O 1
ATOM 1435 N N . VAL A 1 192 ? 19.797 -16.906 -10.992 1 95.69 192 VAL A N 1
ATOM 1436 C CA . VAL A 1 192 ? 18.906 -15.75 -11.016 1 95.69 192 VAL A CA 1
ATOM 1437 C C . VAL A 1 192 ? 17.562 -16.125 -10.375 1 95.69 192 VAL A C 1
ATOM 1439 O O . VAL A 1 192 ? 17.219 -17.297 -10.273 1 95.69 192 VAL A O 1
ATOM 1442 N N . THR A 1 193 ? 16.922 -15.18 -9.891 1 92.31 193 THR A N 1
ATOM 1443 C CA . THR A 1 193 ? 15.523 -15.336 -9.516 1 92.31 193 THR A CA 1
ATOM 1444 C C . THR A 1 193 ? 14.609 -14.953 -10.672 1 92.31 193 THR A C 1
ATOM 1446 O O . THR A 1 193 ? 14.953 -14.094 -11.484 1 92.31 193 THR A O 1
ATOM 1449 N N . VAL A 1 194 ? 13.477 -15.656 -10.703 1 93.06 194 VAL A N 1
ATOM 1450 C CA . VAL A 1 194 ? 12.531 -15.43 -11.781 1 93.06 194 VAL A CA 1
ATOM 1451 C C . VAL A 1 194 ? 11.172 -15.023 -11.211 1 93.06 194 VAL A C 1
ATOM 1453 O O . VAL A 1 194 ? 10.664 -15.68 -10.297 1 93.06 194 VAL A O 1
ATOM 1456 N N . GLY A 1 195 ? 10.695 -13.875 -11.648 1 91.31 195 GLY A N 1
ATOM 1457 C CA . GLY A 1 195 ? 9.32 -13.453 -11.406 1 91.31 195 GLY A CA 1
ATOM 1458 C C . GLY A 1 195 ? 8.531 -13.242 -12.688 1 91.31 195 GLY A C 1
ATOM 1459 O O . GLY A 1 195 ? 9.078 -12.805 -13.695 1 91.31 195 GLY A O 1
ATOM 1460 N N . SER A 1 196 ? 7.305 -13.648 -12.633 1 90.75 196 SER A N 1
ATOM 1461 C CA . SER A 1 196 ? 6.438 -13.438 -13.781 1 90.75 196 SER A CA 1
ATOM 1462 C C . SER A 1 196 ? 5.188 -12.648 -13.398 1 90.75 196 SER A C 1
ATOM 1464 O O . SER A 1 196 ? 4.59 -12.898 -12.352 1 90.75 196 SER A O 1
ATOM 1466 N N . TYR A 1 197 ? 4.84 -11.727 -14.219 1 87.75 197 TYR A N 1
ATOM 1467 C CA . TYR A 1 197 ? 3.734 -10.82 -13.953 1 87.75 197 TYR A CA 1
ATOM 1468 C C . TYR A 1 197 ? 2.854 -10.648 -15.18 1 87.75 197 TYR A C 1
ATOM 1470 O O . TYR A 1 197 ? 3.193 -9.898 -16.094 1 87.75 197 TYR A O 1
ATOM 1478 N N . PRO A 1 198 ? 1.759 -11.312 -15.133 1 85.12 198 PRO A N 1
ATOM 1479 C CA . PRO A 1 198 ? 0.865 -11.273 -16.297 1 85.12 198 PRO A CA 1
ATOM 1480 C C . PRO A 1 198 ? 0.101 -9.953 -16.406 1 85.12 198 PRO A C 1
ATOM 1482 O O . PRO A 1 198 ? -0.116 -9.273 -15.391 1 85.12 198 PRO A O 1
ATOM 1485 N N . GLY A 1 199 ? -0.299 -9.539 -17.594 1 80.06 199 GLY A N 1
ATOM 1486 C CA . GLY A 1 199 ? -1.102 -8.406 -18.031 1 80.06 199 GLY A CA 1
ATOM 1487 C C . GLY A 1 199 ? -1.536 -8.508 -19.484 1 80.06 199 GLY A C 1
ATOM 1488 O O . GLY A 1 199 ? -2.031 -9.547 -19.906 1 80.06 199 GLY A O 1
ATOM 1489 N N . ASP A 1 200 ? -1.386 -7.363 -20.219 1 81.75 200 ASP A N 1
ATOM 1490 C CA . ASP A 1 200 ? -1.601 -7.449 -21.656 1 81.75 200 ASP A CA 1
ATOM 1491 C C . ASP A 1 200 ? -0.614 -8.422 -22.312 1 81.75 200 ASP A C 1
ATOM 1493 O O . ASP A 1 200 ? -0.919 -9.031 -23.328 1 81.75 200 ASP A O 1
ATOM 1497 N N . HIS A 1 201 ? 0.543 -8.469 -21.719 1 90.56 201 HIS A N 1
ATOM 1498 C CA . HIS A 1 201 ? 1.576 -9.461 -21.984 1 90.56 201 HIS A CA 1
ATOM 1499 C C . HIS A 1 201 ? 2.234 -9.922 -20.688 1 90.56 201 HIS A C 1
ATOM 1501 O O . HIS A 1 201 ? 1.908 -9.422 -19.609 1 90.56 201 HIS A O 1
ATOM 1507 N N . VAL A 1 202 ? 3.01 -10.938 -20.781 1 91.19 202 VAL A N 1
ATOM 1508 C CA . VAL A 1 202 ? 3.693 -11.422 -19.594 1 91.19 202 VAL A CA 1
ATOM 1509 C C . VAL A 1 202 ? 5.062 -10.75 -19.469 1 91.19 202 VAL A C 1
ATOM 1511 O O . VAL A 1 202 ? 5.863 -10.789 -20.406 1 91.19 202 VAL A O 1
ATOM 1514 N N . ARG A 1 203 ? 5.328 -10.133 -18.406 1 94.56 203 ARG A N 1
ATOM 1515 C CA . ARG A 1 203 ? 6.633 -9.57 -18.078 1 94.56 203 ARG A CA 1
ATOM 1516 C C . ARG A 1 203 ? 7.406 -10.508 -17.156 1 94.56 203 ARG A C 1
ATOM 1518 O O . ARG A 1 203 ? 6.957 -10.805 -16.047 1 94.56 203 ARG A O 1
ATOM 1525 N N . VAL A 1 204 ? 8.531 -10.891 -17.625 1 94.94 204 VAL A N 1
ATOM 1526 C CA . VAL A 1 204 ? 9.367 -11.789 -16.828 1 94.94 204 VAL A CA 1
ATOM 1527 C C . VAL A 1 204 ? 10.578 -11.023 -16.281 1 94.94 204 VAL A C 1
ATOM 1529 O O . VAL A 1 204 ? 11.336 -10.422 -17.062 1 94.94 204 VAL A O 1
ATOM 1532 N N . LYS A 1 205 ? 10.656 -11.07 -15 1 95.19 205 LYS A N 1
ATOM 1533 C CA . LYS A 1 205 ? 11.773 -10.406 -14.344 1 95.19 205 LYS A CA 1
ATOM 1534 C C . LYS A 1 205 ? 12.867 -11.398 -13.969 1 95.19 205 LYS A C 1
ATOM 1536 O O . LYS A 1 205 ? 12.609 -12.383 -13.266 1 95.19 205 LYS A O 1
ATOM 1541 N N . LEU A 1 206 ? 14.055 -11.148 -14.414 1 96.88 206 LEU A N 1
ATOM 1542 C CA . LEU A 1 206 ? 15.234 -11.898 -14.016 1 96.88 206 LEU A CA 1
ATOM 1543 C C . LEU A 1 206 ? 16.172 -11.039 -13.18 1 96.88 206 LEU A C 1
ATOM 1545 O O . LEU A 1 206 ? 16.516 -9.922 -13.586 1 96.88 206 LEU A O 1
ATOM 1549 N N . ALA A 1 207 ? 16.5 -11.586 -12.039 1 95.06 207 ALA A N 1
ATOM 1550 C CA . ALA A 1 207 ? 17.328 -10.805 -11.133 1 95.06 207 ALA A CA 1
ATOM 1551 C C . ALA A 1 207 ? 18.453 -11.656 -10.539 1 95.06 207 ALA A C 1
ATOM 1553 O O . ALA A 1 207 ? 18.266 -12.852 -10.281 1 95.06 207 ALA A O 1
ATOM 1554 N N . GLY A 1 208 ? 19.641 -11.031 -10.359 1 94.12 208 GLY A N 1
ATOM 1555 C CA . GLY A 1 208 ? 20.766 -11.727 -9.773 1 94.12 208 GLY A CA 1
ATOM 1556 C C . GLY A 1 208 ? 21.906 -10.797 -9.406 1 94.12 208 GLY A C 1
ATOM 1557 O O . GLY A 1 208 ? 21.859 -9.602 -9.703 1 94.12 208 GLY A O 1
ATOM 1558 N N . ALA A 1 209 ? 22.859 -11.32 -8.758 1 91.81 209 ALA A N 1
ATOM 1559 C CA . ALA A 1 209 ? 23.984 -10.531 -8.234 1 91.81 209 ALA A CA 1
ATOM 1560 C C . ALA A 1 209 ? 24.969 -10.195 -9.336 1 91.81 209 ALA A C 1
ATOM 1562 O O . ALA A 1 209 ? 25.672 -9.172 -9.266 1 91.81 209 ALA A O 1
ATOM 1563 N N . ASP A 1 210 ? 25.062 -11.062 -10.281 1 95.06 210 ASP A N 1
ATOM 1564 C CA . ASP A 1 210 ? 26.047 -10.898 -11.344 1 95.06 210 ASP A CA 1
ATOM 1565 C C . ASP A 1 210 ? 25.391 -10.438 -12.641 1 95.06 210 ASP A C 1
ATOM 1567 O O . ASP A 1 210 ? 24.547 -11.133 -13.195 1 95.06 210 ASP A O 1
ATOM 1571 N N 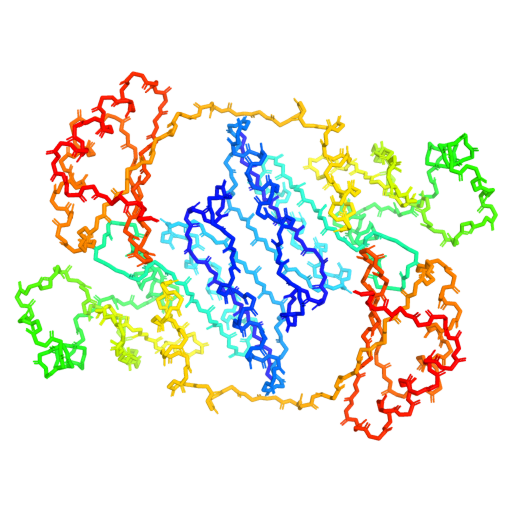. GLU A 1 211 ? 25.828 -9.375 -13.125 1 96.12 211 GLU A N 1
ATOM 1572 C CA . GLU A 1 211 ? 25.234 -8.758 -14.312 1 96.12 211 GLU A CA 1
ATOM 1573 C C . GLU A 1 211 ? 25.344 -9.672 -15.523 1 96.12 211 GLU A C 1
ATOM 1575 O O . GLU A 1 211 ? 24.391 -9.812 -16.281 1 96.12 211 GLU A O 1
ATOM 1580 N N . GLU A 1 212 ? 26.453 -10.258 -15.703 1 97.56 212 GLU A N 1
ATOM 1581 C CA . GLU A 1 212 ? 26.672 -11.125 -16.859 1 97.56 212 GLU A CA 1
ATOM 1582 C C . GLU A 1 212 ? 25.734 -12.328 -16.828 1 97.56 212 GLU A C 1
ATOM 1584 O O . GLU A 1 212 ? 25.203 -12.742 -17.859 1 97.56 212 GLU A O 1
ATOM 1589 N N . THR A 1 213 ? 25.656 -12.844 -15.633 1 97.56 213 THR A N 1
ATOM 1590 C CA . THR A 1 213 ? 24.766 -13.992 -15.461 1 97.56 213 THR A CA 1
ATOM 1591 C C . THR A 1 213 ? 23.328 -13.617 -15.797 1 97.56 213 THR A C 1
ATOM 1593 O O . THR A 1 213 ? 22.641 -14.359 -16.484 1 97.56 213 THR A O 1
ATOM 1596 N N . VAL A 1 214 ? 22.859 -12.484 -15.305 1 97.88 214 VAL A N 1
ATOM 1597 C CA . VAL A 1 214 ? 21.484 -12.023 -15.547 1 97.88 214 VAL A CA 1
ATOM 1598 C C . VAL A 1 214 ? 21.281 -11.773 -17.031 1 97.88 214 VAL A C 1
ATOM 1600 O O . VAL A 1 214 ? 20.25 -12.148 -17.594 1 97.88 214 VAL A O 1
ATOM 1603 N N . ASP A 1 215 ? 22.266 -11.219 -17.688 1 97.94 215 ASP A N 1
ATOM 1604 C CA . ASP A 1 215 ? 22.188 -10.953 -19.125 1 97.94 215 ASP A CA 1
ATOM 1605 C C . ASP A 1 215 ? 22.094 -12.258 -19.906 1 97.94 215 ASP A C 1
ATOM 1607 O O . ASP A 1 215 ? 21.312 -12.344 -20.859 1 97.94 215 ASP A O 1
ATOM 1611 N N . ALA A 1 216 ? 22.891 -13.18 -19.531 1 98.12 216 ALA A N 1
ATOM 1612 C CA . ALA A 1 216 ? 22.891 -14.477 -20.203 1 98.12 216 ALA A CA 1
ATOM 1613 C C . ALA A 1 216 ? 21.547 -15.172 -20.016 1 98.12 216 ALA A C 1
ATOM 1615 O O . ALA A 1 216 ? 21.016 -15.766 -20.969 1 98.12 216 ALA A O 1
ATOM 1616 N N . ALA A 1 217 ? 21.016 -15.109 -18.859 1 98.12 217 ALA A N 1
ATOM 1617 C CA . ALA A 1 217 ? 19.703 -15.703 -18.562 1 98.12 217 ALA A CA 1
ATOM 1618 C C . ALA A 1 217 ? 18.625 -15.055 -19.422 1 98.12 217 ALA A C 1
ATOM 1620 O O . ALA A 1 217 ? 17.766 -15.75 -19.969 1 98.12 217 ALA A O 1
ATOM 1621 N N . ALA A 1 218 ? 18.656 -13.742 -19.484 1 98 218 ALA A N 1
ATOM 1622 C CA . ALA A 1 218 ? 17.672 -13.008 -20.266 1 98 218 ALA A CA 1
ATOM 1623 C C . ALA A 1 218 ? 17.766 -13.375 -21.75 1 98 218 ALA A C 1
ATOM 1625 O O . ALA A 1 218 ? 16.75 -13.586 -22.406 1 98 218 ALA A O 1
ATOM 1626 N N . ALA A 1 219 ? 18.969 -13.43 -22.219 1 97.75 219 ALA A N 1
ATOM 1627 C CA . ALA A 1 219 ? 19.188 -13.797 -23.609 1 97.75 219 ALA A CA 1
ATOM 1628 C C . ALA A 1 219 ? 18.672 -15.203 -23.906 1 97.75 219 ALA A C 1
ATOM 1630 O O . ALA A 1 219 ? 18.062 -15.438 -24.938 1 97.75 219 ALA A O 1
ATOM 1631 N N . TRP A 1 220 ? 18.984 -16.047 -23.047 1 97.75 220 TRP A N 1
ATOM 1632 C CA . TRP A 1 220 ? 18.5 -17.422 -23.188 1 97.75 220 TRP A CA 1
ATOM 1633 C C . TRP A 1 220 ? 16.984 -17.453 -23.266 1 97.75 220 TRP A C 1
ATOM 1635 O O . TRP A 1 220 ? 16.406 -18.078 -24.156 1 97.75 220 TRP A O 1
ATOM 1645 N N . LEU A 1 221 ? 16.297 -16.766 -22.281 1 97 221 LEU A N 1
ATOM 1646 C CA . LEU A 1 221 ? 14.844 -16.797 -22.219 1 97 221 LEU A CA 1
ATOM 1647 C C . LEU A 1 221 ? 14.242 -16.141 -23.469 1 97 221 LEU A C 1
ATOM 1649 O O . LEU A 1 221 ? 13.242 -16.625 -24 1 97 221 LEU A O 1
ATOM 1653 N N . GLU A 1 222 ? 14.82 -15.086 -23.875 1 96.69 222 GLU A N 1
ATOM 1654 C CA . GLU A 1 222 ? 14.352 -14.391 -25.062 1 96.69 222 GLU A CA 1
ATOM 1655 C C . GLU A 1 222 ? 14.352 -15.312 -26.281 1 96.69 222 GLU A C 1
ATOM 1657 O O . GLU A 1 222 ? 13.477 -15.219 -27.141 1 96.69 222 GLU A O 1
ATOM 1662 N N . ALA A 1 223 ? 15.336 -16.172 -26.297 1 96.5 223 ALA A N 1
ATOM 1663 C CA . ALA A 1 223 ? 15.453 -17.094 -27.406 1 96.5 223 ALA A CA 1
ATOM 1664 C C . ALA A 1 223 ? 14.414 -18.219 -27.312 1 96.5 223 ALA A C 1
ATOM 1666 O O . ALA A 1 223 ? 14.156 -18.922 -28.297 1 96.5 223 ALA A O 1
ATOM 1667 N N . GLN A 1 224 ? 13.867 -18.344 -26.156 1 94.81 224 GLN A N 1
ATOM 1668 C CA . GLN A 1 224 ? 12.969 -19.469 -25.891 1 94.81 224 GLN A CA 1
ATOM 1669 C C . GLN A 1 224 ? 11.508 -19.031 -25.938 1 94.81 224 GLN A C 1
ATOM 1671 O O . GLN A 1 224 ? 10.602 -19.859 -25.797 1 94.81 224 GLN A O 1
ATOM 1676 N N . VAL A 1 225 ? 11.25 -17.703 -26.109 1 95 225 VAL A N 1
ATOM 1677 C CA . VAL A 1 225 ? 9.867 -17.25 -26.016 1 95 225 VAL A CA 1
ATOM 1678 C C . VAL A 1 225 ? 9.523 -16.391 -27.234 1 95 225 VAL A C 1
ATOM 1680 O O . VAL A 1 225 ? 10.422 -15.906 -27.938 1 95 225 VAL A O 1
ATOM 1683 N N . GLU A 1 226 ? 8.219 -16.312 -27.5 1 94.5 226 GLU A N 1
ATOM 1684 C CA . GLU A 1 226 ? 7.754 -15.312 -28.469 1 94.5 226 GLU A CA 1
ATOM 1685 C C . GLU A 1 226 ? 7.746 -13.914 -27.844 1 94.5 226 GLU A C 1
ATOM 1687 O O . GLU A 1 226 ? 6.938 -13.625 -26.969 1 94.5 226 GLU A O 1
ATOM 1692 N N . LEU A 1 227 ? 8.57 -13.07 -28.281 1 93.44 227 LEU A N 1
ATOM 1693 C CA . LEU A 1 227 ? 8.727 -11.75 -27.688 1 93.44 227 LEU A CA 1
ATOM 1694 C C . LEU A 1 227 ? 7.512 -10.875 -27.969 1 93.44 227 LEU A C 1
ATOM 1696 O O . LEU A 1 227 ? 6.871 -11.008 -29.016 1 93.44 227 LEU A O 1
ATOM 1700 N N . PHE A 1 228 ? 7.188 -10.18 -26.969 1 90.06 228 PHE A N 1
ATOM 1701 C CA . PHE A 1 228 ? 6.137 -9.188 -27.156 1 90.06 228 PHE A CA 1
ATOM 1702 C C . PHE A 1 228 ? 6.691 -7.934 -27.828 1 90.06 228 PHE A C 1
ATOM 1704 O O . PHE A 1 228 ? 7.664 -7.348 -27.344 1 90.06 228 PHE A O 1
ATOM 1711 N N . GLU A 1 229 ? 6.211 -7.492 -29.031 1 78.81 229 GLU A N 1
ATOM 1712 C CA . GLU A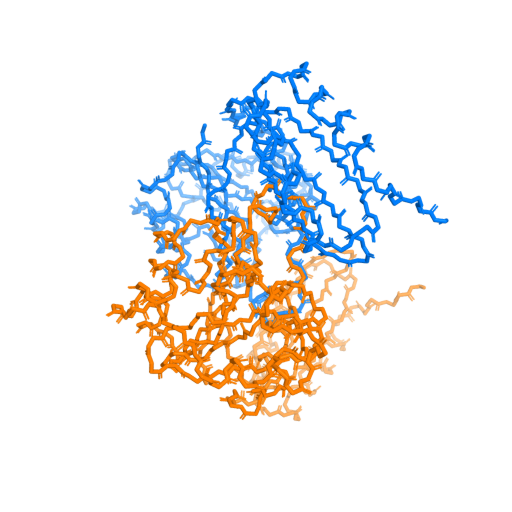 1 229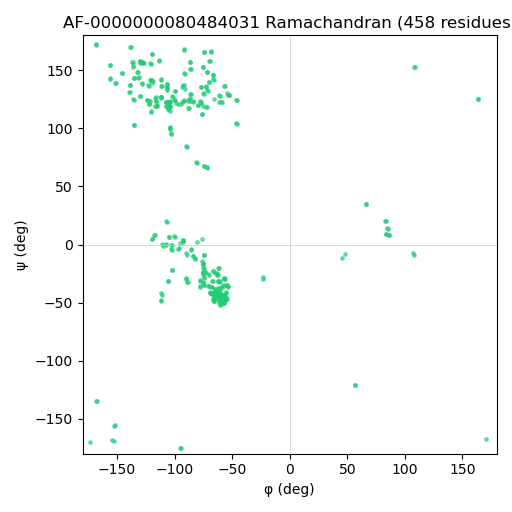 ? 6.59 -6.273 -29.734 1 78.81 229 GLU A CA 1
ATOM 1713 C C . GLU A 1 229 ? 5.52 -5.195 -29.609 1 78.81 229 GLU A C 1
ATOM 1715 O O . GLU A 1 229 ? 4.348 -5.438 -29.906 1 78.81 229 GLU A O 1
ATOM 1720 N N . GLU A 1 230 ? 5.66 -4.211 -28.734 1 64.56 230 GLU A N 1
ATOM 1721 C CA . GLU A 1 230 ? 4.691 -3.123 -28.656 1 64.56 230 GLU A CA 1
ATOM 1722 C C . GLU A 1 230 ? 4.352 -2.59 -30.047 1 64.56 230 GLU A C 1
ATOM 1724 O O . GLU A 1 230 ? 5.25 -2.326 -30.859 1 64.56 230 GLU A O 1
ATOM 1729 N N . GLU A 1 231 ? 3.254 -2.869 -30.641 1 45.62 231 GLU A N 1
ATOM 1730 C CA . GLU A 1 231 ? 2.936 -2.107 -31.844 1 45.62 231 GLU A CA 1
ATOM 1731 C C . GLU A 1 231 ? 2.99 -0.606 -31.578 1 45.62 231 GLU A C 1
ATOM 1733 O O . GLU A 1 231 ? 2.65 -0.151 -30.484 1 45.62 231 GLU A O 1
ATOM 1738 N N . MET B 1 1 ? -18.75 -2.059 8.602 1 96.38 1 MET B N 1
ATOM 1739 C CA . MET B 1 1 ? -17.703 -3.072 8.445 1 96.38 1 MET B CA 1
ATOM 1740 C C . MET B 1 1 ? -16.344 -2.424 8.297 1 96.38 1 MET B C 1
ATOM 1742 O O . MET B 1 1 ? -16.203 -1.391 7.641 1 96.38 1 MET B O 1
ATOM 1746 N N . GLN B 1 2 ? -15.383 -2.963 8.992 1 98.38 2 GLN B N 1
ATOM 1747 C CA . GLN B 1 2 ? -13.992 -2.562 8.844 1 98.38 2 GLN B CA 1
ATOM 1748 C C . GLN B 1 2 ? -13.188 -3.625 8.094 1 98.38 2 GLN B C 1
ATOM 1750 O O . GLN B 1 2 ? -13.32 -4.816 8.375 1 98.38 2 GLN B O 1
ATOM 1755 N N . ALA B 1 3 ? -12.375 -3.15 7.145 1 98.81 3 ALA B N 1
ATOM 1756 C CA . ALA B 1 3 ? -11.672 -4.102 6.293 1 98.81 3 ALA B CA 1
ATOM 1757 C C . ALA B 1 3 ? -10.172 -3.818 6.281 1 98.81 3 ALA B C 1
ATOM 1759 O O . ALA B 1 3 ? -9.742 -2.707 6.598 1 98.81 3 ALA B O 1
ATOM 1760 N N . ALA B 1 4 ? -9.422 -4.789 5.996 1 98.94 4 ALA B N 1
ATOM 1761 C CA . ALA B 1 4 ? -8.016 -4.688 5.602 1 98.94 4 ALA B CA 1
ATOM 1762 C C . ALA B 1 4 ? -7.793 -5.285 4.215 1 98.94 4 ALA B C 1
ATOM 1764 O O . ALA B 1 4 ? -8.445 -6.266 3.844 1 98.94 4 ALA B O 1
ATOM 1765 N N . VAL B 1 5 ? -6.961 -4.652 3.471 1 98.94 5 VAL B N 1
ATOM 1766 C CA . VAL B 1 5 ? -6.578 -5.145 2.152 1 98.94 5 VAL B CA 1
ATOM 1767 C C . VAL B 1 5 ? -5.113 -5.578 2.168 1 98.94 5 VAL B C 1
ATOM 1769 O O . VAL B 1 5 ? -4.238 -4.809 2.574 1 98.94 5 VAL B O 1
ATOM 1772 N N . VAL B 1 6 ? -4.871 -6.785 1.753 1 98.94 6 VAL B N 1
ATOM 1773 C CA . VAL B 1 6 ? -3.521 -7.332 1.667 1 98.94 6 VAL B CA 1
ATOM 1774 C C . VAL B 1 6 ? -3.172 -7.617 0.209 1 98.94 6 VAL B C 1
ATOM 1776 O O . VAL B 1 6 ? -3.879 -8.367 -0.469 1 98.94 6 VAL B O 1
ATOM 1779 N N . THR B 1 7 ? -2.176 -7.004 -0.281 1 98.88 7 THR B N 1
ATOM 1780 C CA . THR B 1 7 ? -1.684 -7.293 -1.623 1 98.88 7 THR B CA 1
ATOM 1781 C C . THR B 1 7 ? -0.374 -8.07 -1.562 1 98.88 7 THR B C 1
ATOM 1783 O O . THR B 1 7 ? 0.476 -7.805 -0.71 1 98.88 7 THR B O 1
ATOM 1786 N N . VAL B 1 8 ? -0.271 -9.047 -2.414 1 98.5 8 VAL B N 1
ATOM 1787 C CA . VAL B 1 8 ? 0.889 -9.938 -2.43 1 98.5 8 VAL B CA 1
ATOM 1788 C C . VAL B 1 8 ? 1.633 -9.789 -3.756 1 98.5 8 VAL B C 1
ATOM 1790 O O . VAL B 1 8 ? 1.043 -9.945 -4.828 1 98.5 8 VAL B O 1
ATOM 1793 N N . GLY B 1 9 ? 2.959 -9.516 -3.654 1 96.31 9 GLY B N 1
ATOM 1794 C CA . GLY B 1 9 ? 3.748 -9.469 -4.875 1 96.31 9 GLY B CA 1
ATOM 1795 C C . GLY B 1 9 ? 5.09 -8.781 -4.695 1 96.31 9 GLY B C 1
ATOM 1796 O O . GLY B 1 9 ? 5.148 -7.605 -4.328 1 96.31 9 GLY B O 1
ATOM 1797 N N . ASP B 1 10 ? 6.117 -9.453 -5.047 1 95.75 10 ASP B N 1
ATOM 1798 C CA . ASP B 1 10 ? 7.465 -8.906 -4.977 1 95.75 10 ASP B CA 1
ATOM 1799 C C . ASP B 1 10 ? 7.613 -7.691 -5.891 1 95.75 10 ASP B C 1
ATOM 1801 O O . ASP B 1 10 ? 8.352 -6.758 -5.578 1 95.75 10 ASP B O 1
ATOM 1805 N N . GLU B 1 11 ? 6.898 -7.68 -6.973 1 95.25 11 GLU B N 1
ATOM 1806 C CA . GLU B 1 11 ? 7.004 -6.594 -7.945 1 95.25 11 GLU B CA 1
ATOM 1807 C C . GLU B 1 11 ? 6.48 -5.285 -7.363 1 95.25 11 GLU B C 1
ATOM 1809 O O . GLU B 1 11 ? 6.934 -4.203 -7.75 1 95.25 11 GLU B O 1
ATOM 1814 N N . LEU B 1 12 ? 5.492 -5.414 -6.477 1 97.62 12 LEU B N 1
ATOM 1815 C CA . LEU B 1 12 ? 4.965 -4.234 -5.793 1 97.62 12 LEU B CA 1
ATOM 1816 C C . LEU B 1 12 ? 5.996 -3.668 -4.82 1 97.62 12 LEU B C 1
ATOM 1818 O O . LEU B 1 12 ? 6.219 -2.455 -4.785 1 97.62 12 LEU B O 1
ATOM 1822 N N . LEU B 1 13 ? 6.672 -4.523 -4.121 1 98.19 13 LEU B N 1
ATOM 1823 C CA . LEU B 1 13 ? 7.633 -4.129 -3.096 1 98.19 13 LEU B CA 1
ATOM 1824 C C . LEU B 1 13 ? 8.914 -3.596 -3.729 1 98.19 13 LEU B C 1
ATOM 1826 O O . LEU B 1 13 ? 9.578 -2.729 -3.16 1 98.19 13 LEU B O 1
ATOM 1830 N N . ALA B 1 14 ? 9.203 -4.094 -4.941 1 96.5 14 ALA B N 1
ATOM 1831 C CA . ALA B 1 14 ? 10.398 -3.633 -5.648 1 96.5 14 ALA B CA 1
ATOM 1832 C C . ALA B 1 14 ? 10.125 -2.318 -6.375 1 96.5 14 ALA B C 1
ATOM 1834 O O . ALA B 1 14 ? 11.055 -1.664 -6.852 1 96.5 14 ALA B O 1
ATOM 1835 N N . GLY B 1 15 ? 8.828 -1.938 -6.473 1 97.12 15 GLY B N 1
ATOM 1836 C CA . GLY B 1 15 ? 8.453 -0.719 -7.172 1 97.12 15 GLY B CA 1
ATOM 1837 C C . GLY B 1 15 ? 8.289 -0.914 -8.672 1 97.12 15 GLY B C 1
ATOM 1838 O O . GLY B 1 15 ? 8.227 0.059 -9.422 1 97.12 15 GLY B O 1
ATOM 1839 N N . ASP B 1 16 ? 8.227 -2.201 -9.109 1 94.12 16 ASP B N 1
ATOM 1840 C CA . ASP B 1 16 ? 8.109 -2.502 -10.539 1 94.12 16 ASP B CA 1
ATOM 1841 C C . ASP B 1 16 ? 6.691 -2.23 -11.039 1 94.12 16 ASP B C 1
ATOM 1843 O O . ASP B 1 16 ? 6.48 -1.997 -12.227 1 94.12 16 ASP B O 1
ATOM 1847 N N . THR B 1 17 ? 5.754 -2.262 -10.148 1 93.62 17 THR B N 1
ATOM 1848 C CA . THR B 1 17 ? 4.34 -2.143 -10.492 1 93.62 17 THR B CA 1
ATOM 1849 C C . THR B 1 17 ? 3.611 -1.26 -9.484 1 93.62 17 THR B C 1
ATOM 1851 O O . THR B 1 17 ? 3.812 -1.393 -8.273 1 93.62 17 THR B O 1
ATOM 1854 N N . VAL B 1 18 ? 2.834 -0.302 -9.984 1 96.38 18 VAL B N 1
ATOM 1855 C CA . VAL B 1 18 ? 1.979 0.491 -9.109 1 96.38 18 VAL B CA 1
ATOM 1856 C C . VAL B 1 18 ? 0.805 -0.358 -8.625 1 96.38 18 VAL B C 1
ATOM 1858 O O . VAL B 1 18 ? 0.177 -1.067 -9.414 1 96.38 18 VAL B O 1
ATOM 1861 N N . ASN B 1 19 ? 0.513 -0.267 -7.355 1 97.81 19 ASN B N 1
ATOM 1862 C CA . ASN B 1 19 ? -0.521 -1.091 -6.738 1 97.81 19 ASN B CA 1
ATOM 1863 C C . ASN B 1 19 ? -1.915 -0.524 -6.992 1 97.81 19 ASN B C 1
ATOM 1865 O O . ASN B 1 19 ? -2.602 -0.107 -6.059 1 97.81 19 ASN B O 1
ATOM 1869 N N . THR B 1 20 ? -2.375 -0.597 -8.188 1 97.5 20 THR B N 1
ATOM 1870 C CA . THR B 1 20 ? -3.691 -0.07 -8.531 1 97.5 20 THR B CA 1
ATOM 1871 C C . THR B 1 20 ? -4.793 -0.99 -8.016 1 97.5 20 THR B C 1
ATOM 1873 O O . THR B 1 20 ? -5.938 -0.564 -7.848 1 97.5 20 THR B O 1
ATOM 1876 N N . ASN B 1 21 ? -4.5 -2.295 -7.82 1 98.38 21 ASN B N 1
ATOM 1877 C CA . ASN B 1 21 ? -5.48 -3.215 -7.25 1 98.38 21 ASN B CA 1
ATOM 1878 C C . ASN B 1 21 ? -5.957 -2.746 -5.879 1 98.38 21 ASN B C 1
ATOM 1880 O O . ASN B 1 21 ? -7.16 -2.727 -5.609 1 98.38 21 ASN B O 1
ATOM 1884 N N . ALA B 1 22 ? -4.992 -2.361 -5.035 1 98.81 22 ALA B N 1
ATOM 1885 C CA . ALA B 1 22 ? -5.359 -1.885 -3.705 1 98.81 22 ALA B CA 1
ATOM 1886 C C . ALA B 1 22 ? -6.266 -0.66 -3.793 1 98.81 22 ALA B C 1
ATOM 1888 O O . ALA B 1 22 ? -7.27 -0.572 -3.084 1 98.81 22 ALA B O 1
ATOM 1889 N N . THR B 1 23 ? -5.926 0.274 -4.656 1 98.75 23 THR B N 1
ATOM 1890 C CA . THR B 1 23 ? -6.711 1.492 -4.805 1 98.75 23 THR B CA 1
ATOM 1891 C C . THR B 1 23 ? -8.133 1.167 -5.262 1 98.75 23 THR B C 1
ATOM 1893 O O . THR B 1 23 ? -9.102 1.7 -4.723 1 98.75 23 THR B O 1
ATOM 1896 N N . TRP B 1 24 ? -8.219 0.349 -6.281 1 98.81 24 TRP B N 1
ATOM 1897 C CA . TRP B 1 24 ? -9.523 -0.02 -6.809 1 98.81 24 TRP B CA 1
ATOM 1898 C C . TRP B 1 24 ? -10.367 -0.718 -5.746 1 98.81 24 TRP B C 1
ATOM 1900 O O . TRP B 1 24 ? -11.547 -0.405 -5.574 1 98.81 24 TRP B O 1
ATOM 1910 N N . LEU B 1 25 ? -9.766 -1.693 -5.031 1 98.94 25 LEU B N 1
ATOM 1911 C CA . LEU B 1 25 ? -10.477 -2.395 -3.969 1 98.94 25 LEU B CA 1
ATOM 1912 C C . LEU B 1 25 ? -10.945 -1.42 -2.895 1 98.94 25 LEU B C 1
ATOM 1914 O O . LEU B 1 25 ? -12.078 -1.513 -2.418 1 98.94 25 LEU B O 1
ATOM 1918 N N . CYS B 1 26 ? -10.055 -0.522 -2.49 1 98.81 26 CYS B N 1
ATOM 1919 C CA . CYS B 1 26 ? -10.406 0.481 -1.493 1 98.81 26 CYS B CA 1
ATOM 1920 C C . CYS B 1 26 ? -11.602 1.313 -1.954 1 98.81 26 CYS B C 1
ATOM 1922 O O . CYS B 1 26 ? -12.516 1.574 -1.176 1 98.81 26 CYS B O 1
ATOM 1924 N N . THR B 1 27 ? -11.578 1.698 -3.223 1 98 27 THR B N 1
ATOM 1925 C CA . THR B 1 27 ? -12.68 2.469 -3.787 1 98 27 THR B CA 1
ATOM 1926 C C . THR B 1 27 ? -13.984 1.69 -3.695 1 98 27 THR B C 1
ATOM 1928 O O . THR B 1 27 ? -14.992 2.215 -3.219 1 98 27 THR B O 1
ATOM 1931 N N . GLU B 1 28 ? -13.977 0.462 -4.148 1 98.38 28 GLU B N 1
ATOM 1932 C CA . GLU B 1 28 ? -15.172 -0.374 -4.172 1 98.38 28 GLU B CA 1
ATOM 1933 C C . GLU B 1 28 ? -15.711 -0.6 -2.764 1 98.38 28 GLU B C 1
ATOM 1935 O O . GLU B 1 28 ? -16.922 -0.543 -2.545 1 98.38 28 GLU B O 1
ATOM 1940 N N . LEU B 1 29 ? -14.789 -0.878 -1.817 1 98.56 29 LEU B N 1
ATOM 1941 C CA . LEU B 1 29 ? -15.195 -1.095 -0.434 1 98.56 29 LEU B CA 1
ATOM 1942 C C . LEU B 1 29 ? -15.781 0.179 0.166 1 98.56 29 LEU B C 1
ATOM 1944 O O . LEU B 1 29 ? -16.859 0.146 0.782 1 98.56 29 LEU B O 1
ATOM 1948 N N . THR B 1 30 ? -15.109 1.3 -0.049 1 97.06 30 THR B N 1
ATOM 1949 C CA . THR B 1 30 ? -15.555 2.584 0.476 1 97.06 30 THR B CA 1
ATOM 1950 C C . THR B 1 30 ? -16.938 2.943 -0.073 1 97.06 30 THR B C 1
ATOM 1952 O O . THR B 1 30 ? -17.797 3.402 0.669 1 97.06 30 THR B O 1
ATOM 1955 N N . GLU B 1 31 ? -17.141 2.697 -1.369 1 95.19 31 GLU B N 1
ATOM 1956 C CA . GLU B 1 31 ? -18.422 2.996 -2.014 1 95.19 31 GLU B CA 1
ATOM 1957 C C . GLU B 1 31 ? -19.547 2.172 -1.403 1 95.19 31 GLU B C 1
ATOM 1959 O O . GLU B 1 31 ? -20.719 2.57 -1.461 1 95.19 31 GLU B O 1
ATOM 1964 N N . ARG B 1 32 ? -19.203 1.131 -0.773 1 96.75 32 ARG B N 1
ATOM 1965 C CA . ARG B 1 32 ? -20.203 0.245 -0.171 1 96.75 32 ARG B CA 1
ATOM 1966 C C . ARG B 1 32 ? -20.328 0.504 1.327 1 96.75 32 ARG B C 1
ATOM 1968 O O . ARG B 1 32 ? -20.984 -0.254 2.039 1 96.75 32 ARG B O 1
ATOM 1975 N N . GLY B 1 33 ? -19.656 1.541 1.806 1 96.06 33 GLY B N 1
ATOM 1976 C CA . GLY B 1 33 ? -19.75 1.953 3.197 1 96.06 33 GLY B CA 1
ATOM 1977 C C . GLY B 1 33 ? -18.781 1.221 4.105 1 96.06 33 GLY B C 1
ATOM 1978 O O . GLY B 1 33 ? -18.891 1.295 5.332 1 96.06 33 GLY B O 1
ATOM 1979 N N . VAL B 1 34 ? -17.875 0.448 3.545 1 97.75 34 VAL B N 1
ATOM 1980 C CA . VAL B 1 34 ? -16.875 -0.283 4.312 1 97.75 34 VAL B CA 1
ATOM 1981 C C . VAL B 1 34 ? -15.656 0.613 4.566 1 97.75 34 VAL B C 1
ATOM 1983 O O . VAL B 1 34 ? -15.172 1.287 3.656 1 97.75 34 VAL B O 1
ATOM 1986 N N . THR B 1 35 ? -15.211 0.715 5.789 1 97.38 35 THR B N 1
ATOM 1987 C CA . THR B 1 35 ? -14.023 1.489 6.137 1 97.38 35 THR B CA 1
ATOM 1988 C C . THR B 1 35 ? -12.766 0.636 6.008 1 97.38 35 THR B C 1
ATOM 1990 O O . THR B 1 35 ? -12.633 -0.385 6.684 1 97.38 35 THR B O 1
ATOM 1993 N N . VAL B 1 36 ? -11.898 1.011 5.141 1 98.69 36 VAL B N 1
ATOM 1994 C CA . VAL B 1 36 ? -10.625 0.313 5.027 1 98.69 36 VAL B CA 1
ATOM 1995 C C . VAL B 1 36 ? -9.641 0.864 6.059 1 98.69 36 VAL B C 1
ATOM 1997 O O . VAL B 1 36 ? -9.312 2.053 6.039 1 98.69 36 VAL B O 1
ATOM 2000 N N . GLU B 1 37 ? -9.125 -0.01 6.887 1 98.69 37 GLU B N 1
ATOM 2001 C CA . GLU B 1 37 ? -8.305 0.408 8.023 1 98.69 37 GLU B CA 1
ATOM 2002 C C . GLU B 1 37 ? -6.82 0.19 7.734 1 98.69 37 GLU B C 1
ATOM 2004 O O . GLU B 1 37 ? -5.961 0.789 8.391 1 98.69 37 GLU B O 1
ATOM 2009 N N . ARG B 1 38 ? -6.543 -0.722 6.781 1 98.88 38 ARG B N 1
ATOM 2010 C CA . ARG B 1 38 ? -5.168 -1.081 6.453 1 98.88 38 ARG B CA 1
ATOM 2011 C C . ARG B 1 38 ? -5.047 -1.522 4.996 1 98.88 38 ARG B C 1
ATOM 2013 O O .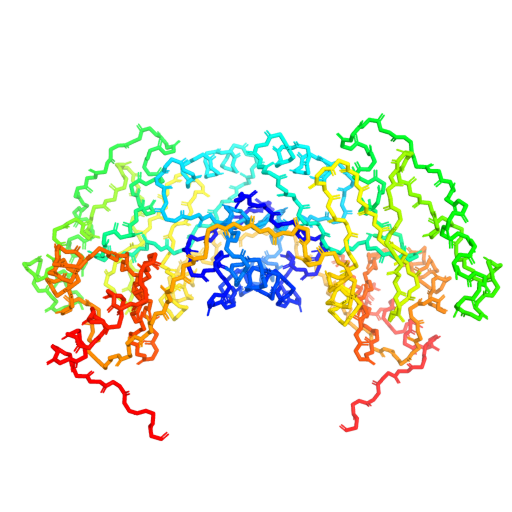 ARG B 1 38 ? -5.922 -2.223 4.48 1 98.88 38 ARG B O 1
ATOM 2020 N N . VAL B 1 39 ? -4.051 -1.119 4.387 1 98.94 39 VAL B N 1
ATOM 2021 C CA . VAL B 1 39 ? -3.553 -1.743 3.166 1 98.94 39 VAL B CA 1
ATOM 2022 C C . VAL B 1 39 ? -2.104 -2.182 3.365 1 98.94 39 VAL B C 1
ATOM 2024 O O . VAL B 1 39 ? -1.242 -1.366 3.701 1 98.94 39 VAL B O 1
ATOM 2027 N N . THR B 1 40 ? -1.834 -3.43 3.219 1 98.94 40 THR B N 1
ATOM 2028 C CA . THR B 1 40 ? -0.484 -3.934 3.445 1 98.94 40 THR B CA 1
ATOM 2029 C C . THR B 1 40 ? -0.023 -4.789 2.268 1 98.94 40 THR B C 1
ATOM 2031 O O . THR B 1 40 ? -0.762 -5.656 1.795 1 98.94 40 THR B O 1
ATOM 2034 N N . THR B 1 41 ? 1.097 -4.477 1.751 1 98.94 41 THR B N 1
ATOM 2035 C CA . THR B 1 41 ? 1.744 -5.277 0.719 1 98.94 41 THR B CA 1
ATOM 2036 C C . THR B 1 41 ? 2.828 -6.168 1.323 1 98.94 41 THR B C 1
ATOM 2038 O O . THR B 1 41 ? 3.66 -5.695 2.104 1 98.94 41 THR B O 1
ATOM 2041 N N . VAL B 1 42 ? 2.82 -7.43 0.966 1 98.81 42 VAL B N 1
ATOM 2042 C CA . VAL B 1 42 ? 3.756 -8.406 1.512 1 98.81 42 VAL B CA 1
ATOM 2043 C C . VAL B 1 42 ? 4.438 -9.156 0.373 1 98.81 42 VAL B C 1
ATOM 2045 O O . VAL B 1 42 ? 3.932 -9.195 -0.75 1 98.81 42 VAL B O 1
ATOM 2048 N N . PRO B 1 43 ? 5.633 -9.742 0.636 1 97.94 43 PRO B N 1
ATOM 2049 C CA . PRO B 1 43 ? 6.312 -10.531 -0.392 1 97.94 43 PRO B CA 1
ATOM 2050 C C . PRO B 1 43 ? 5.652 -11.891 -0.619 1 97.94 43 PRO B C 1
ATOM 2052 O O . PRO B 1 43 ? 4.828 -12.328 0.19 1 97.94 43 PRO B O 1
ATOM 2055 N N . ASP B 1 44 ? 6.027 -12.523 -1.712 1 96.25 44 ASP B N 1
ATOM 2056 C CA . ASP B 1 44 ? 5.582 -13.875 -2.031 1 96.25 44 ASP B CA 1
ATOM 2057 C C . ASP B 1 44 ? 6.25 -14.898 -1.12 1 96.25 44 ASP B C 1
ATOM 2059 O O . ASP B 1 44 ? 7.004 -15.758 -1.59 1 96.25 44 ASP B O 1
ATOM 2063 N N . ARG B 1 45 ? 5.945 -14.859 0.172 1 97.5 45 ARG B N 1
ATOM 2064 C CA . ARG B 1 45 ? 6.453 -15.758 1.202 1 97.5 45 ARG B CA 1
ATOM 2065 C C . ARG B 1 45 ? 5.332 -16.234 2.119 1 97.5 45 ARG B C 1
ATOM 2067 O O . ARG B 1 45 ? 4.648 -15.414 2.742 1 97.5 45 ARG B O 1
ATOM 2074 N N . VAL B 1 46 ? 5.176 -17.484 2.25 1 98.25 46 VAL B N 1
ATOM 2075 C CA . VAL B 1 46 ? 4.059 -18.109 2.947 1 98.25 46 VAL B CA 1
ATOM 2076 C C . VAL B 1 46 ? 3.967 -17.562 4.371 1 98.25 46 VAL B C 1
ATOM 2078 O O . VAL B 1 46 ? 2.898 -17.125 4.809 1 98.25 46 VAL B O 1
ATOM 2081 N N . ALA B 1 47 ? 5.074 -17.5 5.066 1 98.5 47 ALA B N 1
ATOM 2082 C CA . ALA B 1 47 ? 5.074 -17.109 6.473 1 98.5 47 ALA B CA 1
ATOM 2083 C C . ALA B 1 47 ? 4.633 -15.656 6.629 1 98.5 47 ALA B C 1
ATOM 2085 O O . ALA B 1 47 ? 3.881 -15.328 7.551 1 98.5 47 ALA B O 1
ATOM 2086 N N . ASP B 1 48 ? 5.078 -14.766 5.762 1 98.69 48 ASP B N 1
ATOM 2087 C CA . ASP B 1 48 ? 4.727 -13.352 5.824 1 98.69 48 ASP B CA 1
ATOM 2088 C C . ASP B 1 48 ? 3.236 -13.141 5.559 1 98.69 48 ASP B C 1
ATOM 2090 O O . ASP B 1 48 ? 2.568 -12.406 6.285 1 98.69 48 ASP B O 1
ATOM 2094 N N . ILE B 1 49 ? 2.75 -13.75 4.512 1 98.88 49 ILE B N 1
ATOM 2095 C CA . ILE B 1 49 ? 1.343 -13.633 4.148 1 98.88 49 ILE B CA 1
ATOM 2096 C C . ILE B 1 49 ? 0.469 -14.18 5.277 1 98.88 49 ILE B C 1
ATOM 2098 O O . ILE B 1 49 ? -0.481 -13.523 5.711 1 98.88 49 ILE B O 1
ATOM 2102 N N . ALA B 1 50 ? 0.818 -15.359 5.746 1 98.88 50 ALA B N 1
ATOM 2103 C CA . ALA B 1 50 ? 0.036 -16 6.801 1 98.88 50 ALA B CA 1
ATOM 2104 C C . ALA B 1 50 ? -0.034 -15.125 8.047 1 98.88 50 ALA B C 1
ATOM 2106 O O . ALA B 1 50 ? -1.101 -14.969 8.648 1 98.88 50 ALA B O 1
ATOM 2107 N N . ARG B 1 51 ? 1.077 -14.586 8.406 1 98.56 51 ARG B N 1
ATOM 2108 C CA . ARG B 1 51 ? 1.148 -13.742 9.594 1 98.56 51 ARG B CA 1
ATOM 2109 C C . ARG B 1 51 ? 0.215 -12.547 9.477 1 98.56 51 ARG B C 1
ATOM 2111 O O . ARG B 1 51 ? -0.564 -12.266 10.391 1 98.56 51 ARG B O 1
ATOM 2118 N N . ILE B 1 52 ? 0.286 -11.844 8.375 1 98.75 52 ILE B N 1
ATOM 2119 C CA . ILE B 1 52 ? -0.492 -10.625 8.188 1 98.75 52 ILE B CA 1
ATOM 2120 C C . ILE B 1 52 ? -1.976 -10.969 8.078 1 98.75 52 ILE B C 1
ATOM 2122 O O . ILE B 1 52 ? -2.822 -10.289 8.656 1 98.75 52 ILE B O 1
ATOM 2126 N N . VAL B 1 53 ? -2.289 -12.023 7.363 1 98.88 53 VAL B N 1
ATOM 2127 C CA . VAL B 1 53 ? -3.678 -12.445 7.207 1 98.88 53 VAL B CA 1
ATOM 2128 C C . VAL B 1 53 ? -4.254 -12.836 8.57 1 98.88 53 VAL B C 1
ATOM 2130 O O . VAL B 1 53 ? -5.383 -12.461 8.898 1 98.88 53 VAL B O 1
ATOM 2133 N N . ASN B 1 54 ? -3.477 -13.594 9.312 1 98.75 54 ASN B N 1
ATOM 2134 C CA . ASN B 1 54 ? -3.92 -13.992 10.641 1 98.75 54 ASN B CA 1
ATOM 2135 C C . ASN B 1 54 ? -4.18 -12.773 11.531 1 98.75 54 ASN B C 1
ATOM 2137 O O . ASN B 1 54 ? -5.211 -12.703 12.203 1 98.75 54 ASN B O 1
ATOM 2141 N N . GLU B 1 55 ? -3.254 -11.859 11.57 1 98.44 55 GLU B N 1
ATOM 2142 C CA . GLU B 1 55 ? -3.371 -10.641 12.367 1 98.44 55 GLU B CA 1
ATOM 2143 C C . GLU B 1 55 ? -4.613 -9.844 11.977 1 98.44 55 GLU B C 1
ATOM 2145 O O . GLU B 1 55 ? -5.395 -9.438 12.836 1 98.44 55 GLU B O 1
ATOM 2150 N N . TYR B 1 56 ? -4.82 -9.641 10.688 1 98.75 56 TYR B N 1
ATOM 2151 C CA . TYR B 1 56 ? -5.91 -8.789 10.219 1 98.75 56 TYR B CA 1
ATOM 2152 C C . TYR B 1 56 ? -7.254 -9.5 10.359 1 98.75 56 TYR B C 1
ATOM 2154 O O . TYR B 1 56 ? -8.273 -8.867 10.617 1 98.75 56 TYR B O 1
ATOM 2162 N N . HIS B 1 57 ? -7.23 -10.812 10.156 1 98.56 57 HIS B N 1
ATOM 2163 C CA . HIS B 1 57 ? -8.453 -11.578 10.375 1 98.56 57 HIS B CA 1
ATOM 2164 C C . HIS B 1 57 ? -8.945 -11.438 11.812 1 98.56 57 HIS B C 1
ATOM 2166 O O . HIS B 1 57 ? -10.156 -11.414 12.055 1 98.56 57 HIS B O 1
ATOM 2172 N N . ALA B 1 58 ? -8.047 -11.367 12.75 1 98.25 58 ALA B N 1
ATOM 2173 C CA . ALA B 1 58 ? -8.383 -11.227 14.164 1 98.25 58 ALA B CA 1
ATOM 2174 C C . ALA B 1 58 ? -8.867 -9.812 14.477 1 98.25 58 ALA B C 1
ATOM 2176 O O . ALA B 1 58 ? -9.664 -9.617 15.398 1 98.25 58 ALA B O 1
ATOM 2177 N N . GLU B 1 59 ? -8.516 -8.859 13.727 1 98.31 59 GLU B N 1
ATOM 2178 C CA . GLU B 1 59 ? -8.695 -7.461 14.117 1 98.31 59 GLU B CA 1
ATOM 2179 C C . GLU B 1 59 ? -9.844 -6.812 13.344 1 98.31 59 GLU B C 1
ATOM 2181 O O . GLU B 1 59 ? -10.5 -5.902 13.852 1 98.31 59 GLU B O 1
ATOM 2186 N N . TYR B 1 60 ? -10.086 -7.23 12.133 1 98.62 60 TYR B N 1
ATOM 2187 C CA . TYR B 1 60 ? -11.047 -6.547 11.273 1 98.62 60 TYR B CA 1
ATOM 2188 C C . TYR B 1 60 ? -12.18 -7.484 10.859 1 98.62 60 TYR B C 1
ATOM 2190 O O . TYR B 1 60 ? -12.047 -8.703 10.961 1 98.62 60 TYR B O 1
ATOM 2198 N N . ASP B 1 61 ? -13.297 -6.918 10.359 1 98.75 61 ASP B N 1
ATOM 2199 C CA . ASP B 1 61 ? -14.477 -7.695 9.984 1 98.75 61 ASP B CA 1
ATOM 2200 C C . ASP B 1 61 ? -14.219 -8.531 8.742 1 98.75 61 ASP B C 1
ATOM 2202 O O . ASP B 1 61 ? -14.742 -9.641 8.602 1 98.75 61 ASP B O 1
ATOM 2206 N N . VAL B 1 62 ? -13.414 -7.98 7.797 1 98.69 62 VAL B N 1
ATOM 2207 C CA . VAL B 1 62 ? -13.109 -8.688 6.555 1 98.69 62 VAL B CA 1
ATOM 2208 C C . VAL B 1 62 ? -11.688 -8.367 6.117 1 98.69 62 VAL B C 1
ATOM 2210 O O . VAL B 1 62 ? -11.156 -7.293 6.426 1 98.69 62 VAL B O 1
ATOM 2213 N N . VAL B 1 63 ? -11.047 -9.312 5.496 1 98.94 63 VAL B N 1
ATOM 2214 C CA . VAL B 1 63 ? -9.742 -9.148 4.867 1 98.94 63 VAL B CA 1
ATOM 2215 C C . VAL B 1 63 ? -9.82 -9.547 3.396 1 98.94 63 VAL B C 1
ATOM 2217 O O . VAL B 1 63 ? -10.32 -10.625 3.068 1 98.94 63 VAL B O 1
ATOM 2220 N N . VAL B 1 64 ? -9.438 -8.664 2.533 1 98.94 64 VAL B N 1
ATOM 2221 C CA . VAL B 1 64 ? -9.32 -9.008 1.119 1 98.94 64 VAL B CA 1
ATOM 2222 C C . VAL B 1 64 ? -7.852 -9.164 0.745 1 98.94 64 VAL B C 1
ATOM 2224 O O . VAL B 1 64 ? -7.055 -8.234 0.928 1 98.94 64 VAL B O 1
ATOM 2227 N N . VAL B 1 65 ? -7.516 -10.328 0.31 1 98.94 65 VAL B N 1
ATOM 2228 C CA . VAL B 1 65 ? -6.164 -10.633 -0.147 1 98.94 65 VAL B CA 1
ATOM 2229 C C . VAL B 1 65 ? -6.145 -10.75 -1.669 1 98.94 65 VAL B C 1
ATOM 2231 O O . VAL B 1 65 ? -7.016 -11.398 -2.258 1 98.94 65 VAL B O 1
ATOM 2234 N N . THR B 1 66 ? -5.195 -10.133 -2.322 1 98.75 66 THR B N 1
ATOM 2235 C CA . THR B 1 66 ? -5.125 -10.234 -3.775 1 98.75 66 THR B CA 1
ATOM 2236 C C . THR B 1 66 ? -3.682 -10.406 -4.234 1 98.75 66 THR B C 1
ATOM 2238 O O . THR B 1 66 ? -2.771 -9.781 -3.682 1 98.75 66 THR B O 1
ATOM 2241 N N . GLY B 1 67 ? -3.496 -11.297 -5.188 1 96.44 67 GLY B N 1
ATOM 2242 C CA . GLY B 1 67 ? -2.184 -11.586 -5.742 1 96.44 67 GLY B CA 1
ATOM 2243 C C . GLY B 1 67 ? -1.642 -12.938 -5.328 1 96.44 67 GLY B C 1
ATOM 2244 O O . GLY B 1 67 ? -2.029 -13.477 -4.285 1 96.44 67 GLY B O 1
ATOM 2245 N N . GLY B 1 68 ? -0.846 -13.453 -6.141 1 93.62 68 GLY B N 1
ATOM 2246 C CA . GLY B 1 68 ? -0.111 -14.656 -5.781 1 93.62 68 GLY B CA 1
ATOM 2247 C C . GLY B 1 68 ? -0.909 -15.93 -5.996 1 93.62 68 GLY B C 1
ATOM 2248 O O . GLY B 1 68 ? -0.679 -16.938 -5.32 1 93.62 68 GLY B O 1
ATOM 2249 N N . LEU B 1 69 ? -1.999 -15.625 -6.945 1 89 69 LEU B N 1
ATOM 2250 C CA . LEU B 1 69 ? -2.812 -16.781 -7.289 1 89 69 LEU B CA 1
ATOM 2251 C C . LEU B 1 69 ? -2.471 -17.297 -8.688 1 89 69 LEU B C 1
ATOM 2253 O O . LEU B 1 69 ? -2.131 -16.5 -9.57 1 89 69 LEU B O 1
ATOM 2257 N N . GLY B 1 70 ? -1.716 -18.297 -8.984 1 81.81 70 GLY B N 1
ATOM 2258 C CA . GLY B 1 70 ? -1.382 -18.875 -10.281 1 81.81 70 GLY B CA 1
ATOM 2259 C C . GLY B 1 70 ? -0.573 -20.156 -10.164 1 81.81 70 GLY B C 1
ATOM 2260 O O . GLY B 1 70 ? -0.48 -20.75 -9.086 1 81.81 70 GLY B O 1
ATOM 2261 N N . PRO B 1 71 ? -0.152 -20.453 -11.328 1 79.38 71 PRO B N 1
ATOM 2262 C CA . PRO B 1 71 ? 0.487 -21.781 -11.383 1 79.38 71 PRO B CA 1
ATOM 2263 C C . PRO B 1 71 ? 1.998 -21.703 -11.172 1 79.38 71 PRO B C 1
ATOM 2265 O O . PRO B 1 71 ? 2.676 -22.734 -11.188 1 79.38 71 PRO B O 1
ATOM 2268 N N . THR B 1 72 ? 2.502 -20.5 -10.938 1 81.88 72 THR B N 1
ATOM 2269 C CA . THR B 1 72 ? 3.953 -20.375 -10.859 1 81.88 72 THR B CA 1
ATOM 2270 C C . THR B 1 72 ? 4.441 -20.531 -9.422 1 81.88 72 THR B C 1
ATOM 2272 O O . THR B 1 72 ? 3.637 -20.547 -8.492 1 81.88 72 THR B O 1
ATOM 2275 N N . HIS B 1 73 ? 5.715 -20.688 -9.273 1 80.19 73 HIS B N 1
ATOM 2276 C CA . HIS B 1 73 ? 6.332 -21.016 -7.996 1 80.19 73 HIS B CA 1
ATOM 2277 C C . HIS B 1 73 ? 6.117 -19.922 -6.965 1 80.19 73 HIS B C 1
ATOM 2279 O O . HIS B 1 73 ? 6.164 -20.172 -5.758 1 80.19 73 HIS B O 1
ATOM 2285 N N . ASP B 1 74 ? 5.898 -18.75 -7.406 1 83.5 74 ASP B N 1
ATOM 2286 C CA . ASP B 1 74 ? 5.75 -17.625 -6.492 1 83.5 74 ASP B CA 1
ATOM 2287 C C . ASP B 1 74 ? 4.285 -17.406 -6.133 1 83.5 74 ASP B C 1
ATOM 2289 O O . ASP B 1 74 ? 3.963 -16.516 -5.344 1 83.5 74 ASP B O 1
ATOM 2293 N N . ASP B 1 75 ? 3.477 -18.219 -6.582 1 88.5 75 ASP B N 1
ATOM 2294 C CA . ASP B 1 75 ? 2.061 -18.141 -6.238 1 88.5 75 ASP B CA 1
ATOM 2295 C C . ASP B 1 75 ? 1.759 -18.969 -4.988 1 88.5 75 ASP B C 1
ATOM 2297 O O . ASP B 1 75 ? 1.254 -20.094 -5.09 1 88.5 75 ASP B O 1
ATOM 2301 N N . VAL B 1 76 ? 1.966 -18.344 -3.877 1 94.25 76 VAL B N 1
ATOM 2302 C CA . VAL B 1 76 ? 1.943 -19.094 -2.625 1 94.25 76 VAL B CA 1
ATOM 2303 C C . VAL B 1 76 ? 0.816 -18.578 -1.733 1 94.25 76 VAL B C 1
ATOM 2305 O O . VAL B 1 76 ? 0.728 -18.938 -0.56 1 94.25 76 VAL B O 1
ATOM 2308 N N . THR B 1 77 ? -0.035 -17.703 -2.232 1 97.44 77 THR B N 1
ATOM 2309 C CA . THR B 1 77 ? -1.014 -17 -1.414 1 97.44 77 THR B CA 1
ATOM 2310 C C . THR B 1 77 ? -2.029 -17.969 -0.823 1 97.44 77 THR B C 1
ATOM 2312 O O . THR B 1 77 ? -2.367 -17.891 0.359 1 97.44 77 THR B O 1
ATOM 2315 N N . MET B 1 78 ? -2.496 -18.938 -1.657 1 97.25 78 MET B N 1
ATOM 2316 C CA . MET B 1 78 ? -3.51 -19.859 -1.162 1 97.25 78 MET B CA 1
ATOM 2317 C C . MET B 1 78 ? -2.949 -20.734 -0.043 1 97.25 78 MET B C 1
ATOM 2319 O O . MET B 1 78 ? -3.617 -20.969 0.966 1 97.25 78 MET B O 1
ATOM 2323 N N . GLU B 1 79 ? -1.743 -21.203 -0.252 1 96.94 79 GLU B N 1
ATOM 2324 C CA . GLU B 1 79 ? -1.05 -21.953 0.785 1 96.94 79 GLU B CA 1
ATOM 2325 C C . GLU B 1 79 ? -0.902 -21.141 2.062 1 96.94 79 GLU B C 1
ATOM 2327 O O . GLU B 1 79 ? -1.127 -21.641 3.162 1 96.94 79 GLU B O 1
ATOM 2332 N N . ALA B 1 80 ? -0.528 -19.891 1.927 1 98.56 80 ALA B N 1
ATOM 2333 C CA . ALA B 1 80 ? -0.308 -19.016 3.064 1 98.56 80 ALA B CA 1
ATOM 2334 C C . ALA B 1 80 ? -1.606 -18.766 3.826 1 98.56 80 ALA B C 1
ATOM 2336 O O . ALA B 1 80 ? -1.615 -18.75 5.059 1 98.56 80 ALA B O 1
ATOM 2337 N N . VAL B 1 81 ? -2.691 -18.531 3.117 1 98.62 81 VAL B N 1
ATOM 2338 C CA . VAL B 1 81 ? -3.977 -18.297 3.762 1 98.62 81 VAL B CA 1
ATOM 2339 C C . VAL B 1 81 ? -4.434 -19.547 4.496 1 98.62 81 VAL B C 1
ATOM 2341 O O . VAL B 1 81 ? -4.953 -19.469 5.609 1 98.62 81 VAL B O 1
ATOM 2344 N N . ALA B 1 82 ? -4.254 -20.75 3.854 1 98.38 82 ALA B N 1
ATOM 2345 C CA . ALA B 1 82 ? -4.551 -22 4.555 1 98.38 82 ALA B CA 1
ATOM 2346 C C . ALA B 1 82 ? -3.793 -22.078 5.875 1 98.38 82 ALA B C 1
ATOM 2348 O O . ALA B 1 82 ? -4.371 -22.406 6.914 1 98.38 82 ALA B O 1
ATOM 2349 N N . ALA B 1 83 ? -2.545 -21.766 5.828 1 98.38 83 ALA B N 1
ATOM 2350 C CA . ALA B 1 83 ? -1.688 -21.797 7.008 1 98.38 83 ALA B CA 1
ATOM 2351 C C . ALA B 1 83 ? -2.186 -20.828 8.078 1 98.38 83 ALA B C 1
ATOM 2353 O O . ALA B 1 83 ? -2.146 -21.125 9.273 1 98.38 83 ALA B O 1
ATOM 2354 N N . ALA B 1 84 ? -2.613 -19.672 7.688 1 98.5 84 ALA B N 1
ATOM 2355 C CA . ALA B 1 84 ? -3.123 -18.672 8.617 1 98.5 84 ALA B CA 1
ATOM 2356 C C . ALA B 1 84 ? -4.285 -19.219 9.438 1 98.5 84 ALA B C 1
ATOM 2358 O O . ALA B 1 84 ? -4.488 -18.812 10.586 1 98.5 84 ALA B O 1
ATOM 2359 N N . PHE B 1 85 ? -5.035 -20.156 8.883 1 98.12 85 PHE B N 1
ATOM 2360 C CA . PHE B 1 85 ? -6.223 -20.688 9.539 1 98.12 85 PHE B CA 1
ATOM 2361 C C . PHE B 1 85 ? -5.93 -22.062 10.141 1 98.12 85 PHE B C 1
ATOM 2363 O O . PHE B 1 85 ? -6.816 -22.703 10.719 1 98.12 85 PHE B O 1
ATOM 2370 N N . GLY B 1 86 ? -4.715 -22.531 9.984 1 97.75 86 GLY B N 1
ATOM 2371 C CA . GLY B 1 86 ? -4.387 -23.875 10.445 1 97.75 86 GLY B CA 1
ATOM 2372 C C . GLY B 1 86 ? -5.109 -24.969 9.68 1 97.75 86 GLY B C 1
ATOM 2373 O O . GLY B 1 86 ? -5.52 -25.969 10.258 1 97.75 86 GLY B O 1
ATOM 2374 N N . ARG B 1 87 ? -5.301 -24.719 8.398 1 97.25 87 ARG B N 1
ATOM 2375 C CA . ARG B 1 87 ? -6 -25.672 7.539 1 97.25 87 ARG B CA 1
ATOM 2376 C C . ARG B 1 87 ? -5.055 -26.266 6.492 1 97.25 87 ARG B C 1
ATOM 2378 O O . ARG B 1 87 ? -4.031 -25.656 6.168 1 97.25 87 ARG B O 1
ATOM 2385 N N . SER B 1 88 ? -5.41 -27.375 5.973 1 96.75 88 SER B N 1
ATOM 2386 C CA . SER B 1 88 ? -4.664 -27.969 4.871 1 96.75 88 SER B CA 1
ATOM 2387 C C . SER B 1 88 ? -5.133 -27.438 3.525 1 96.75 88 SER B C 1
ATOM 2389 O O . SER B 1 88 ? -6.258 -26.953 3.402 1 96.75 88 SER B O 1
ATOM 2391 N N . LEU B 1 89 ? -4.25 -27.438 2.676 1 94.56 89 LEU B N 1
ATOM 2392 C CA . LEU B 1 89 ? -4.578 -27.203 1.275 1 94.56 89 LEU B CA 1
ATOM 2393 C C . LEU B 1 89 ? -4.957 -28.5 0.57 1 94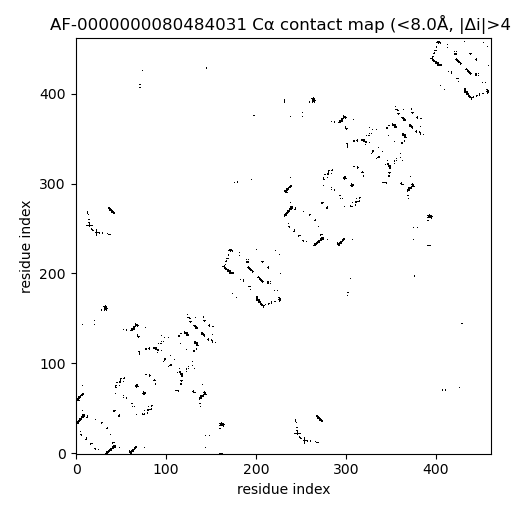.56 89 LEU B C 1
ATOM 2395 O O . LEU B 1 89 ? -4.168 -29.438 0.536 1 94.56 89 LEU B O 1
ATOM 2399 N N . GLU B 1 90 ? -6.152 -28.516 -0.003 1 94 90 GLU B N 1
ATOM 2400 C CA . GLU B 1 90 ? -6.645 -29.75 -0.605 1 94 90 GLU B CA 1
ATOM 2401 C C . GLU B 1 90 ? -7.293 -29.484 -1.96 1 94 90 GLU B C 1
ATOM 2403 O O . GLU B 1 90 ? -7.773 -28.375 -2.217 1 94 90 GLU B O 1
ATOM 2408 N N . ARG B 1 91 ? -7.293 -30.531 -2.666 1 90.69 91 ARG B N 1
ATOM 2409 C CA . ARG B 1 91 ? -7.977 -30.422 -3.951 1 90.69 91 ARG B CA 1
ATOM 2410 C C . ARG B 1 91 ? -9.453 -30.094 -3.764 1 90.69 91 ARG B C 1
ATOM 2412 O O . ARG B 1 91 ? -10.133 -30.734 -2.953 1 90.69 91 ARG B O 1
ATOM 2419 N N . SER B 1 92 ? -9.875 -29.125 -4.43 1 90.38 92 SER B N 1
ATOM 2420 C CA . SER B 1 92 ? -11.281 -28.719 -4.359 1 90.38 92 SER B CA 1
ATOM 2421 C C . SER B 1 92 ? -12.094 -29.359 -5.477 1 90.38 92 SER B C 1
ATOM 2423 O O . SER B 1 92 ? -11.836 -29.109 -6.656 1 90.38 92 SER B O 1
ATOM 2425 N N . GLU B 1 93 ? -13.078 -30.094 -5.121 1 87.31 93 GLU B N 1
ATOM 2426 C CA . GLU B 1 93 ? -13.961 -30.688 -6.117 1 87.31 93 GLU B CA 1
ATOM 2427 C C . GLU B 1 93 ? -14.727 -29.625 -6.895 1 87.31 93 GLU B C 1
ATOM 2429 O O . GLU B 1 93 ? -14.922 -29.75 -8.109 1 87.31 93 GLU B O 1
ATOM 2434 N N . ASP B 1 94 ? -15.109 -28.609 -6.172 1 88.56 94 ASP B N 1
ATOM 2435 C CA . ASP B 1 94 ? -15.828 -27.516 -6.805 1 88.56 94 ASP B CA 1
ATOM 2436 C C . ASP B 1 94 ? -14.961 -26.828 -7.859 1 88.56 94 ASP B C 1
ATOM 2438 O O . ASP B 1 94 ? -15.445 -26.5 -8.945 1 88.56 94 ASP B O 1
ATOM 2442 N N . ALA B 1 95 ? -13.75 -26.594 -7.523 1 87.75 95 ALA B N 1
ATOM 2443 C CA . ALA B 1 95 ? -12.828 -25.953 -8.453 1 87.75 95 ALA B CA 1
ATOM 2444 C C . ALA B 1 95 ? -12.555 -26.844 -9.664 1 87.75 95 ALA B C 1
ATOM 2446 O O . ALA B 1 95 ? -12.508 -26.359 -10.797 1 87.75 95 ALA B O 1
ATOM 2447 N N . ALA B 1 96 ? -12.367 -28.094 -9.375 1 83.56 96 ALA B N 1
ATOM 2448 C CA . ALA B 1 96 ? -12.117 -29.062 -10.453 1 83.56 96 ALA B CA 1
ATOM 2449 C C . ALA B 1 96 ? -13.297 -29.109 -11.422 1 83.56 96 ALA B C 1
ATOM 2451 O O . ALA B 1 96 ? -13.109 -29.094 -12.641 1 83.56 96 ALA B O 1
ATOM 2452 N N . GLU B 1 97 ? -14.43 -29.219 -10.852 1 84.5 97 GLU B N 1
ATOM 2453 C CA . GLU B 1 97 ? -15.633 -29.266 -11.672 1 84.5 97 GLU B CA 1
ATOM 2454 C C . GLU B 1 97 ? -15.797 -27.984 -12.492 1 84.5 97 GLU B C 1
ATOM 2456 O O . GLU B 1 97 ? -16.203 -28.031 -13.656 1 84.5 97 GLU B O 1
ATOM 2461 N N . TRP B 1 98 ? -15.516 -26.906 -11.867 1 86.81 98 TRP B N 1
ATOM 2462 C CA . TRP B 1 98 ? -15.641 -25.625 -12.547 1 86.81 98 TRP B CA 1
ATOM 2463 C C . TRP B 1 98 ? -14.688 -25.531 -13.727 1 86.81 98 TRP B C 1
ATOM 2465 O O . TRP B 1 98 ? -15.07 -25.078 -14.812 1 86.81 98 TRP B O 1
ATOM 2475 N N . LEU B 1 99 ? -13.539 -25.891 -13.539 1 80.12 99 LEU B N 1
ATOM 2476 C CA . LEU B 1 99 ? -12.523 -25.844 -14.594 1 80.12 99 LEU B CA 1
ATOM 2477 C C . LEU B 1 99 ? -12.898 -26.766 -15.75 1 80.12 99 LEU B C 1
ATOM 2479 O O . LEU B 1 99 ? -12.68 -26.422 -16.906 1 80.12 99 LEU B O 1
ATOM 2483 N N . GLU B 1 100 ? -13.352 -27.891 -15.398 1 76.44 100 GLU B N 1
ATOM 2484 C CA . GLU B 1 100 ? -13.781 -28.844 -16.422 1 76.44 100 GLU B CA 1
ATOM 2485 C C . GLU B 1 100 ? -14.914 -28.266 -17.266 1 76.44 100 GLU B C 1
ATOM 2487 O O . GLU B 1 100 ? -14.945 -28.453 -18.484 1 76.44 100 GLU B O 1
ATOM 2492 N N . THR B 1 101 ? -15.828 -27.641 -16.641 1 78.62 101 THR B N 1
ATOM 2493 C CA . THR B 1 101 ? -17.031 -27.156 -17.297 1 78.62 101 THR B CA 1
ATOM 2494 C C . THR B 1 101 ? -16.734 -25.875 -18.078 1 78.62 101 THR B C 1
ATOM 2496 O O . THR B 1 101 ? -17.281 -25.656 -19.172 1 78.62 101 THR B O 1
ATOM 2499 N N . ASN B 1 102 ? -15.891 -25 -17.594 1 71.44 102 ASN B N 1
ATOM 2500 C CA . ASN B 1 102 ? -15.758 -23.656 -18.141 1 71.44 102 ASN B CA 1
ATOM 2501 C C . ASN B 1 102 ? -14.414 -23.469 -18.844 1 71.44 102 ASN B C 1
ATOM 2503 O O . ASN B 1 102 ? -14.25 -22.547 -19.656 1 71.44 102 ASN B O 1
ATOM 2507 N N . GLY B 1 103 ? -13.438 -23.844 -18.406 1 61.75 103 GLY B N 1
ATOM 2508 C CA . GLY B 1 103 ? -12.094 -23.484 -18.828 1 61.75 103 GLY B CA 1
ATOM 2509 C C . GLY B 1 103 ? -11.664 -24.172 -20.109 1 61.75 103 GLY B C 1
ATOM 2510 O O . GLY B 1 103 ? -10.625 -23.828 -20.688 1 61.75 103 GLY B O 1
ATOM 2511 N N . GLY B 1 104 ? -12.648 -24.922 -20.672 1 54.66 104 GLY B N 1
ATOM 2512 C CA . GLY B 1 104 ? -12.195 -25.703 -21.828 1 54.66 104 GLY B CA 1
ATOM 2513 C C . GLY B 1 104 ? -10.875 -26.406 -21.578 1 54.66 104 GLY B C 1
ATOM 2514 O O . GLY B 1 104 ? -10.25 -26.906 -22.516 1 54.66 104 GLY B O 1
ATOM 2515 N N . TYR B 1 105 ? -10.195 -25.984 -20.406 1 53.56 105 TYR B N 1
ATOM 2516 C CA . TYR B 1 105 ? -8.953 -26.672 -20.062 1 53.56 105 TYR B CA 1
ATOM 2517 C C . TYR B 1 105 ? -9.242 -28.047 -19.484 1 53.56 105 TYR B C 1
ATOM 2519 O O . TYR B 1 105 ? -10.242 -28.234 -18.781 1 53.56 105 TYR B O 1
ATOM 2527 N N . SER B 1 106 ? -8.75 -29 -20.141 1 47.44 106 SER B N 1
ATOM 2528 C CA . SER B 1 106 ? -8.75 -30.25 -19.391 1 47.44 106 SER B CA 1
ATOM 2529 C C . SER B 1 106 ? -7.918 -30.141 -18.125 1 47.44 106 SER B C 1
ATOM 2531 O O . SER B 1 106 ? -6.934 -29.391 -18.078 1 47.44 106 SER B O 1
ATOM 2533 N N . ALA B 1 107 ? -8.516 -30.406 -16.844 1 50.62 107 ALA B N 1
ATOM 2534 C CA . ALA B 1 107 ? -7.793 -30.562 -15.578 1 50.62 107 ALA B CA 1
ATOM 2535 C C . ALA B 1 107 ? -6.34 -30.969 -15.828 1 50.62 107 ALA B C 1
ATOM 2537 O O . ALA B 1 107 ? -5.441 -30.547 -15.094 1 50.62 107 ALA B O 1
ATOM 2538 N N . THR B 1 108 ? -6.25 -31.594 -16.875 1 49.62 108 THR B N 1
ATOM 2539 C CA . THR B 1 108 ? -4.965 -32.219 -17.188 1 49.62 108 THR B CA 1
ATOM 2540 C C . THR B 1 108 ? -3.957 -31.156 -17.641 1 49.62 108 THR B C 1
ATOM 2542 O O . THR B 1 108 ? -2.746 -31.391 -17.594 1 49.62 108 THR B O 1
ATOM 2545 N N . ASP B 1 109 ? -4.594 -29.984 -18 1 56.16 109 ASP B N 1
ATOM 2546 C CA . ASP B 1 109 ? -3.689 -28.984 -18.547 1 56.16 109 ASP B CA 1
ATOM 2547 C C . ASP B 1 109 ? -3.25 -28 -17.469 1 56.16 109 ASP B C 1
ATOM 2549 O O . ASP B 1 109 ? -2.363 -27.172 -17.703 1 56.16 109 ASP B O 1
ATOM 2553 N N . LEU B 1 110 ? -3.861 -28.312 -16.406 1 60.84 110 LEU B N 1
ATOM 2554 C CA . LEU B 1 110 ? -3.553 -27.406 -15.312 1 60.84 110 LEU B CA 1
ATOM 2555 C C . LEU B 1 110 ? -2.371 -27.906 -14.492 1 60.84 110 LEU B C 1
ATOM 2557 O O . LEU B 1 110 ? -2.174 -29.125 -14.367 1 60.84 110 LEU B O 1
ATOM 2561 N N . VAL B 1 111 ? -1.523 -27.016 -14.234 1 64.81 111 VAL B N 1
ATOM 2562 C CA . VAL B 1 111 ? -0.447 -27.328 -13.305 1 64.81 111 VAL B CA 1
ATOM 2563 C C . VAL B 1 111 ? -1.034 -27.859 -12 1 64.81 111 VAL B C 1
ATOM 2565 O O . VAL B 1 111 ? -2.061 -27.375 -11.531 1 64.81 111 VAL B O 1
ATOM 2568 N N . ASP B 1 112 ? -0.51 -28.953 -11.641 1 67.19 112 ASP B N 1
ATOM 2569 C CA . ASP B 1 112 ? -0.901 -29.562 -10.375 1 67.19 112 ASP B CA 1
ATOM 2570 C C . ASP B 1 112 ? -0.937 -28.547 -9.25 1 67.19 112 ASP B C 1
ATOM 2572 O O . ASP B 1 112 ? -0.032 -27.719 -9.125 1 67.19 112 ASP B O 1
ATOM 2576 N N . GLY B 1 113 ? -2.117 -28.453 -8.586 1 76.75 113 GLY B N 1
ATOM 2577 C CA . GLY B 1 113 ? -2.229 -27.594 -7.41 1 76.75 113 GLY B CA 1
ATOM 2578 C C . GLY B 1 113 ? -3.031 -26.344 -7.664 1 76.75 113 GLY B C 1
ATOM 2579 O O . GLY B 1 113 ? -3.414 -25.641 -6.723 1 76.75 113 GLY B O 1
ATOM 2580 N N . THR B 1 114 ? -3.357 -26.094 -8.859 1 76.12 114 THR B N 1
ATOM 2581 C CA . THR B 1 114 ? -4.051 -24.859 -9.203 1 76.12 114 THR B CA 1
ATOM 2582 C C . THR B 1 114 ? -5.445 -24.844 -8.586 1 76.12 114 THR B C 1
ATOM 2584 O O . THR B 1 114 ? -5.973 -23.766 -8.281 1 76.12 114 THR B O 1
ATOM 2587 N N . THR B 1 115 ? -5.957 -26.062 -8.289 1 82.31 115 THR B N 1
ATOM 2588 C CA . THR B 1 115 ? -7.324 -26.109 -7.777 1 82.31 115 THR B CA 1
ATOM 2589 C C . THR B 1 115 ? -7.332 -26.375 -6.273 1 82.31 115 THR B C 1
ATOM 2591 O O . THR B 1 115 ? -8.383 -26.625 -5.688 1 82.31 115 THR B O 1
ATOM 2594 N N . ASP B 1 116 ? -6.16 -26.375 -5.727 1 91.62 116 ASP B N 1
ATOM 2595 C CA . ASP B 1 116 ? -6.102 -26.609 -4.289 1 91.62 116 ASP B CA 1
ATOM 2596 C C . ASP B 1 116 ? -6.566 -25.375 -3.518 1 91.62 116 ASP B C 1
ATOM 2598 O O . ASP B 1 116 ? -6.152 -24.25 -3.822 1 91.62 116 ASP B O 1
ATOM 2602 N N . LEU B 1 117 ? -7.457 -25.625 -2.617 1 96.25 117 LEU B N 1
ATOM 2603 C CA . LEU B 1 117 ? -7.992 -24.562 -1.768 1 96.25 117 LEU B CA 1
ATOM 2604 C C . LEU B 1 117 ? -7.922 -24.969 -0.296 1 96.25 117 LEU B C 1
ATOM 2606 O O . LEU B 1 117 ? -7.809 -26.141 0.027 1 96.25 117 LEU B O 1
ATOM 2610 N N . PRO B 1 118 ? -7.914 -23.984 0.583 1 97.12 118 PRO B N 1
ATOM 2611 C CA . PRO B 1 118 ? -7.965 -24.328 2.006 1 97.12 118 PRO B CA 1
ATOM 2612 C C . PRO B 1 118 ? -9.18 -25.188 2.363 1 97.12 118 PRO B C 1
ATOM 2614 O O . PRO B 1 118 ? -10.289 -24.906 1.906 1 97.12 118 PRO B O 1
ATOM 2617 N N . ALA B 1 119 ? -8.945 -26.203 3.166 1 96.31 119 ALA B N 1
ATOM 2618 C CA . ALA B 1 119 ? -10.023 -27.094 3.578 1 96.31 119 ALA B CA 1
ATOM 2619 C C . ALA B 1 119 ? -11.195 -26.297 4.164 1 96.31 119 ALA B C 1
ATOM 2621 O O . ALA B 1 119 ? -11 -25.422 5.008 1 96.31 119 ALA B O 1
ATOM 2622 N N . GLY B 1 120 ? -12.383 -26.594 3.635 1 94.88 120 GLY B N 1
ATOM 2623 C CA . GLY B 1 120 ? -13.586 -25.984 4.172 1 94.88 120 GLY B CA 1
ATOM 2624 C C . GLY B 1 120 ? -13.852 -24.594 3.605 1 94.88 120 GLY B C 1
ATOM 2625 O O . GLY B 1 120 ? -14.797 -23.922 4.02 1 94.88 120 GLY B O 1
ATOM 2626 N N . SER B 1 121 ? -13.109 -24.172 2.596 1 97.06 121 SER B N 1
ATOM 2627 C CA . SER B 1 121 ? -13.297 -22.844 2.023 1 97.06 121 SER B CA 1
ATOM 2628 C C . SER B 1 121 ? -14.383 -22.859 0.949 1 97.06 121 SER B C 1
ATOM 2630 O O . SER B 1 121 ? -14.75 -23.922 0.442 1 97.06 121 SER B O 1
ATOM 2632 N N . ARG B 1 122 ? -14.953 -21.719 0.711 1 97.44 122 ARG B N 1
ATOM 2633 C CA . ARG B 1 122 ? -15.836 -21.5 -0.429 1 97.44 122 ARG B CA 1
ATOM 2634 C C . ARG B 1 122 ? -15.039 -21.094 -1.666 1 97.44 122 ARG B C 1
ATOM 2636 O O . ARG B 1 122 ? -14.273 -20.125 -1.627 1 97.44 122 ARG B O 1
ATOM 2643 N N . MET B 1 123 ? -15.258 -21.812 -2.656 1 96.69 123 MET B N 1
ATOM 2644 C CA . MET B 1 123 ? -14.547 -21.531 -3.9 1 96.69 123 MET B CA 1
ATOM 2645 C C . MET B 1 123 ? -15.164 -20.328 -4.617 1 96.69 123 MET B C 1
ATOM 2647 O O . MET B 1 123 ? -16.391 -20.188 -4.676 1 96.69 123 MET B O 1
ATOM 2651 N N . LEU B 1 124 ? -14.336 -19.406 -5.121 1 97.19 124 LEU B N 1
ATOM 2652 C CA . LEU B 1 124 ? -14.766 -18.328 -6.008 1 97.19 124 LEU B CA 1
ATOM 2653 C C . LEU B 1 124 ? -14.289 -18.594 -7.438 1 97.19 124 LEU B C 1
ATOM 2655 O O . LEU B 1 124 ? -13.086 -18.672 -7.691 1 97.19 124 LEU B O 1
ATOM 2659 N N . PRO B 1 125 ? -15.188 -18.719 -8.367 1 94.44 125 PRO B N 1
ATOM 2660 C CA . PRO B 1 125 ? -14.797 -18.953 -9.758 1 94.44 125 PRO B CA 1
ATOM 2661 C C . PRO B 1 125 ? -14.047 -17.781 -10.375 1 94.44 125 PRO B C 1
ATOM 2663 O O . PRO B 1 125 ? -14.367 -16.625 -10.078 1 94.44 125 PRO B O 1
ATOM 2666 N N . ASN B 1 126 ? -13.117 -18.047 -11.133 1 93.38 126 ASN B N 1
ATOM 2667 C CA . ASN B 1 126 ? -12.383 -17.047 -11.898 1 93.38 126 ASN B CA 1
ATOM 2668 C C . ASN B 1 126 ? -12.805 -17.047 -13.367 1 93.38 126 ASN B C 1
ATOM 2670 O O . ASN B 1 126 ? -12.195 -17.719 -14.195 1 93.38 126 ASN B O 1
ATOM 2674 N N . ASP B 1 127 ? -13.719 -16.188 -13.766 1 89 127 ASP B N 1
ATOM 2675 C CA . ASP B 1 127 ? -14.312 -16.156 -15.102 1 89 127 ASP B CA 1
ATOM 2676 C C . ASP B 1 127 ? -13.328 -15.578 -16.125 1 89 127 ASP B C 1
ATOM 2678 O O . ASP B 1 127 ? -13.469 -15.812 -17.328 1 89 127 ASP B O 1
ATOM 2682 N N . GLU B 1 128 ? -12.367 -14.867 -15.672 1 89.06 128 GLU B N 1
ATOM 2683 C CA . GLU B 1 128 ? -11.469 -14.148 -16.578 1 89.06 128 GLU B CA 1
ATOM 2684 C C . GLU B 1 128 ? -10.07 -14.758 -16.562 1 89.06 128 GLU B C 1
ATOM 2686 O O . GLU B 1 128 ? -9.148 -14.219 -17.172 1 89.06 128 GLU B O 1
ATOM 2691 N N . GLY B 1 129 ? -9.93 -15.805 -15.766 1 86.44 129 GLY B N 1
ATOM 2692 C CA . GLY B 1 129 ? -8.641 -16.469 -15.648 1 86.44 129 GLY B CA 1
ATOM 2693 C C . GLY B 1 129 ? -8.758 -17.938 -15.281 1 86.44 129 GLY B C 1
ATOM 2694 O O . GLY B 1 129 ? -9.75 -18.594 -15.609 1 86.44 129 GLY B O 1
ATOM 2695 N N . VAL B 1 130 ? -7.664 -18.453 -14.672 1 79.38 130 VAL B N 1
ATOM 2696 C CA . VAL B 1 130 ? -7.617 -19.891 -14.469 1 79.38 130 VAL B CA 1
ATOM 2697 C C . VAL B 1 130 ? -7.703 -20.203 -12.977 1 79.38 130 VAL B C 1
ATOM 2699 O O . VAL B 1 130 ? -8.523 -21.031 -12.555 1 79.38 130 VAL B O 1
ATOM 2702 N N . ALA B 1 131 ? -6.914 -19.531 -12.18 1 87 131 ALA B N 1
ATOM 2703 C CA . ALA B 1 131 ? -6.801 -19.875 -10.766 1 87 131 ALA B CA 1
ATOM 2704 C C . ALA B 1 131 ? -8.016 -19.375 -9.984 1 87 131 ALA B C 1
ATOM 2706 O O . ALA B 1 131 ? -8.328 -18.188 -9.992 1 87 131 ALA B O 1
ATOM 2707 N N . PRO B 1 132 ? -8.727 -20.25 -9.328 1 93.81 132 PRO B N 1
ATOM 2708 C CA . PRO B 1 132 ? -9.867 -19.812 -8.523 1 93.81 132 PRO B CA 1
ATOM 2709 C C . PRO B 1 132 ? -9.453 -19.031 -7.281 1 93.81 132 PRO B C 1
ATOM 2711 O O . PRO B 1 132 ? -8.297 -19.109 -6.852 1 93.81 132 PRO B O 1
ATOM 2714 N N . GLY B 1 133 ? -10.414 -18.25 -6.801 1 97.06 133 GLY B N 1
ATOM 2715 C CA . GLY B 1 133 ? -10.289 -17.656 -5.477 1 97.06 133 GLY B CA 1
ATOM 2716 C C . GLY B 1 133 ? -10.969 -18.469 -4.395 1 97.06 133 GLY B C 1
ATOM 2717 O O . GLY B 1 133 ? -11.406 -19.594 -4.645 1 97.06 133 GLY B O 1
ATOM 2718 N N . ALA B 1 134 ? -10.969 -17.938 -3.229 1 98.06 134 ALA B N 1
ATOM 2719 C CA . ALA B 1 134 ? -11.578 -18.656 -2.109 1 98.06 134 ALA B CA 1
ATOM 2720 C C . ALA B 1 134 ? -12.008 -17.672 -1.014 1 98.06 134 ALA B C 1
ATOM 2722 O O . ALA B 1 134 ? -11.5 -16.562 -0.937 1 98.06 134 ALA B O 1
ATOM 2723 N N . VAL B 1 135 ? -12.961 -18.047 -0.262 1 98.62 135 VAL B N 1
ATOM 2724 C CA . VAL B 1 135 ? -13.336 -17.391 0.982 1 98.62 135 VAL B CA 1
ATOM 2725 C C . VAL B 1 135 ? -13.125 -18.344 2.158 1 98.62 135 VAL B C 1
ATOM 2727 O O . VAL B 1 135 ? -13.68 -19.438 2.178 1 98.62 135 VAL B O 1
ATOM 2730 N N . VAL B 1 136 ? -12.328 -18 3.037 1 97.81 136 VAL B N 1
ATOM 2731 C CA . VAL B 1 136 ? -12.07 -18.734 4.273 1 97.81 136 VAL B CA 1
ATOM 2732 C C . VAL B 1 136 ? -12.383 -17.844 5.473 1 97.81 136 VAL B C 1
ATOM 2734 O O . VAL B 1 136 ? -11.68 -16.859 5.727 1 97.81 136 VAL B O 1
ATOM 2737 N N . GLY B 1 137 ? -13.398 -18.188 6.277 1 96.88 137 GLY B N 1
ATOM 2738 C CA . GLY B 1 137 ? -13.836 -17.234 7.293 1 96.88 137 GLY B CA 1
ATOM 2739 C C . GLY B 1 137 ? -14.227 -15.883 6.715 1 96.88 137 GLY B C 1
ATOM 2740 O O . GLY B 1 137 ? -15.086 -15.805 5.836 1 96.88 137 GLY B O 1
ATOM 2741 N N . SER B 1 138 ? -13.586 -14.875 7.129 1 98.12 138 SER B N 1
ATOM 2742 C CA . SER B 1 138 ? -13.867 -13.523 6.641 1 98.12 138 SER B CA 1
ATOM 2743 C C . SER B 1 138 ? -12.758 -13.031 5.711 1 98.12 138 SER B C 1
ATOM 2745 O O . SER B 1 138 ? -12.594 -11.828 5.516 1 98.12 138 SER B O 1
ATOM 2747 N N . VAL B 1 139 ? -11.977 -13.977 5.168 1 98.88 139 VAL B N 1
ATOM 2748 C CA . VAL B 1 139 ? -10.875 -13.641 4.273 1 98.88 139 VAL B CA 1
ATOM 2749 C C . VAL B 1 139 ? -11.242 -14.008 2.838 1 98.88 139 VAL B C 1
ATOM 2751 O O . VAL B 1 139 ? -11.609 -15.148 2.557 1 98.88 139 VAL B O 1
ATOM 2754 N N . TYR B 1 140 ? -11.219 -13.07 1.949 1 98.94 140 TYR B N 1
ATOM 2755 C CA . TYR B 1 140 ? -11.484 -13.234 0.524 1 98.94 140 TYR B CA 1
ATOM 2756 C C . TYR B 1 140 ? -10.188 -13.203 -0.274 1 98.94 140 TYR B C 1
ATOM 2758 O O . TYR B 1 140 ? -9.453 -12.219 -0.243 1 98.94 140 TYR B O 1
ATOM 2766 N N . VAL B 1 141 ? -9.867 -14.266 -0.963 1 98.81 141 VAL B N 1
ATOM 2767 C CA . VAL B 1 141 ? -8.609 -14.383 -1.694 1 98.81 141 VAL B CA 1
ATOM 2768 C C . VAL B 1 141 ? -8.867 -14.242 -3.191 1 98.81 141 VAL B C 1
ATOM 2770 O O . VAL B 1 141 ? -9.562 -15.062 -3.791 1 98.81 141 VAL B O 1
ATOM 2773 N N . LEU B 1 142 ? -8.32 -13.227 -3.775 1 98.62 142 LEU B N 1
ATOM 2774 C CA . LEU B 1 142 ? -8.562 -12.875 -5.172 1 98.62 142 LEU B CA 1
ATOM 2775 C C . LEU B 1 142 ? -7.258 -12.875 -5.965 1 98.62 142 LEU B C 1
ATOM 2777 O O . LEU B 1 142 ? -6.176 -12.719 -5.391 1 98.62 142 LEU B O 1
ATOM 2781 N N . PRO B 1 143 ? -7.285 -13.062 -7.285 1 95.94 143 PRO B N 1
ATOM 2782 C CA . PRO B 1 143 ? -6.078 -13.023 -8.117 1 95.94 143 PRO B CA 1
ATOM 2783 C C . PRO B 1 143 ? -5.469 -11.633 -8.211 1 95.94 143 PRO B C 1
ATOM 2785 O O . PRO B 1 143 ? -6.117 -10.641 -7.852 1 95.94 143 PRO B O 1
ATOM 2788 N N . GLY B 1 144 ? -4.281 -11.602 -8.688 1 95.38 144 GLY B N 1
ATOM 2789 C CA . GLY B 1 144 ? -3.572 -10.336 -8.805 1 95.38 144 GLY B CA 1
ATOM 2790 C C . GLY B 1 144 ? -3.797 -9.641 -10.133 1 95.38 144 GLY B C 1
ATOM 2791 O O . GLY B 1 144 ? -3.621 -8.43 -10.242 1 95.38 144 GLY B O 1
ATOM 2792 N N . VAL B 1 145 ? -4.043 -10.367 -11.172 1 93.5 145 VAL B N 1
ATOM 2793 C CA . VAL B 1 145 ? -4.348 -9.758 -12.461 1 93.5 145 VAL B CA 1
ATOM 2794 C C . VAL B 1 145 ? -5.59 -8.883 -12.336 1 93.5 145 VAL B C 1
ATOM 2796 O O . VAL B 1 145 ? -6.672 -9.367 -12 1 93.5 145 VAL B O 1
ATOM 2799 N N . PRO B 1 146 ? -5.52 -7.605 -12.656 1 96.19 146 PRO B N 1
ATOM 2800 C CA . PRO B 1 146 ? -6.594 -6.656 -12.344 1 96.19 146 PRO B CA 1
ATOM 2801 C C . PRO B 1 146 ? -7.941 -7.082 -12.914 1 96.19 146 PRO B C 1
ATOM 2803 O O . PRO B 1 146 ? -8.953 -7.066 -12.211 1 96.19 146 PRO B O 1
ATOM 2806 N N . GLY B 1 147 ? -7.953 -7.477 -14.203 1 95.62 147 GLY B N 1
ATOM 2807 C CA . GLY B 1 147 ? -9.211 -7.898 -14.797 1 95.62 147 GLY B CA 1
ATOM 2808 C C . GLY B 1 147 ? -9.844 -9.078 -14.078 1 95.62 147 GLY B C 1
ATOM 2809 O O . GLY B 1 147 ? -11.062 -9.102 -13.867 1 95.62 147 GLY B O 1
ATOM 2810 N N . GLU B 1 148 ? -9.039 -10.086 -13.719 1 95 148 GLU B N 1
ATOM 2811 C CA . GLU B 1 148 ? -9.516 -11.242 -12.977 1 95 148 GLU B CA 1
ATOM 2812 C C . GLU B 1 148 ? -10 -10.852 -11.586 1 95 148 GLU B C 1
ATOM 2814 O O . GLU B 1 148 ? -11.062 -11.305 -11.141 1 95 148 GLU B O 1
ATOM 2819 N N . MET B 1 149 ? -9.242 -10.016 -10.914 1 97.56 149 MET B N 1
ATOM 2820 C CA . MET B 1 149 ? -9.57 -9.57 -9.562 1 97.56 149 MET B CA 1
ATOM 2821 C C . MET B 1 149 ? -10.906 -8.844 -9.539 1 97.56 149 MET B C 1
ATOM 2823 O O . MET B 1 149 ? -11.766 -9.141 -8.711 1 97.56 149 MET B O 1
ATOM 2827 N N . LYS B 1 150 ? -11.07 -7.906 -10.453 1 98.5 150 LYS B N 1
ATOM 2828 C CA . LYS B 1 150 ? -12.289 -7.098 -10.5 1 98.5 150 LYS B CA 1
ATOM 2829 C C . LYS B 1 150 ? -13.516 -7.961 -10.766 1 98.5 150 LYS B C 1
ATOM 2831 O O . LYS B 1 150 ? -14.539 -7.816 -10.094 1 98.5 150 LYS B O 1
ATOM 2836 N N . ALA B 1 151 ? -13.391 -8.875 -11.734 1 97.94 151 ALA B N 1
ATOM 2837 C CA . ALA B 1 151 ? -14.5 -9.766 -12.062 1 97.94 151 ALA B CA 1
ATOM 2838 C C . ALA B 1 151 ? -14.867 -10.648 -10.875 1 97.94 151 ALA B C 1
ATOM 2840 O O . ALA B 1 151 ? -16.047 -10.844 -10.578 1 97.94 151 ALA B O 1
ATOM 2841 N N . MET B 1 152 ? -13.883 -11.18 -10.219 1 98.19 152 MET B N 1
ATOM 2842 C CA . MET B 1 152 ? -14.141 -12.047 -9.07 1 98.19 152 MET B CA 1
ATOM 2843 C C . MET B 1 152 ? -14.742 -11.258 -7.918 1 98.19 152 MET B C 1
ATOM 2845 O O . MET B 1 152 ? -15.656 -11.734 -7.242 1 98.19 152 MET B O 1
ATOM 2849 N N . PHE B 1 153 ? -14.227 -10.047 -7.625 1 98.88 153 PHE B N 1
ATOM 2850 C CA . PHE B 1 153 ? -14.781 -9.195 -6.578 1 98.88 153 PHE B CA 1
ATOM 2851 C C . PHE B 1 153 ? -16.266 -8.938 -6.812 1 98.88 153 PHE B C 1
ATOM 2853 O O . PHE B 1 153 ? -17.062 -8.938 -5.867 1 98.88 153 PHE B O 1
ATOM 2860 N N . ASP B 1 154 ? -16.609 -8.711 -8.039 1 98.38 154 ASP B N 1
ATOM 2861 C CA . ASP B 1 154 ? -18 -8.438 -8.398 1 98.38 154 ASP B CA 1
ATOM 2862 C C . ASP B 1 154 ? -18.922 -9.562 -7.949 1 98.38 154 ASP B C 1
ATOM 2864 O O . ASP B 1 154 ? -20.078 -9.328 -7.621 1 98.38 154 ASP B O 1
ATOM 2868 N N . ARG B 1 155 ? -18.422 -10.766 -7.887 1 97.69 155 ARG B N 1
ATOM 2869 C CA . ARG B 1 155 ? -19.219 -11.922 -7.488 1 97.69 155 ARG B CA 1
ATOM 2870 C C . ARG B 1 155 ? -19.547 -11.867 -6 1 97.69 155 ARG B C 1
ATOM 2872 O O . ARG B 1 155 ? -20.547 -12.453 -5.562 1 97.69 155 ARG B O 1
ATOM 2879 N N . VAL B 1 156 ? -18.703 -11.172 -5.246 1 98.44 156 VAL B N 1
ATOM 2880 C CA . VAL B 1 156 ? -18.891 -11.195 -3.797 1 98.44 156 VAL B CA 1
ATOM 2881 C C . VAL B 1 156 ? -19.141 -9.781 -3.289 1 98.44 156 VAL B C 1
ATOM 2883 O O . VAL B 1 156 ? -19.234 -9.555 -2.078 1 98.44 156 VAL B O 1
ATOM 2886 N N . ALA B 1 157 ? -19.25 -8.797 -4.113 1 98.38 157 ALA B N 1
ATOM 2887 C CA . ALA B 1 157 ? -19.359 -7.375 -3.775 1 98.38 157 ALA B CA 1
ATOM 2888 C C . ALA B 1 157 ? -20.484 -7.125 -2.791 1 98.38 157 ALA B C 1
ATOM 2890 O O . ALA B 1 157 ? -20.375 -6.285 -1.893 1 98.38 157 ALA B O 1
ATOM 2891 N N . ASP B 1 158 ? -21.578 -7.859 -2.914 1 97.88 158 ASP B N 1
ATOM 2892 C CA . ASP B 1 158 ? -22.781 -7.629 -2.107 1 97.88 158 ASP B CA 1
ATOM 2893 C C . ASP B 1 158 ? -22.578 -8.125 -0.676 1 97.88 158 ASP B C 1
ATOM 2895 O O . ASP B 1 158 ? -23.391 -7.832 0.206 1 97.88 158 ASP B O 1
ATOM 2899 N N . GLU B 1 159 ? -21.484 -8.82 -0.437 1 98.38 159 GLU B N 1
ATOM 2900 C CA . GLU B 1 159 ? -21.203 -9.328 0.903 1 98.38 159 GLU B CA 1
ATOM 2901 C C . GLU B 1 159 ? -20.531 -8.266 1.771 1 98.38 159 GLU B C 1
ATOM 2903 O O . GLU B 1 159 ? -20.375 -8.453 2.977 1 98.38 159 GLU B O 1
ATOM 2908 N N . PHE B 1 160 ? -20.141 -7.168 1.136 1 98.19 160 PHE B N 1
ATOM 2909 C CA . PHE B 1 160 ? -19.531 -6.043 1.827 1 98.19 160 PHE B CA 1
ATOM 2910 C C . PHE B 1 160 ? -20.516 -4.895 1.986 1 98.19 160 PHE B C 1
ATOM 2912 O O . PHE B 1 160 ? -21.062 -4.398 1 1 98.19 160 PHE B O 1
ATOM 2919 N N . ALA B 1 161 ? -20.719 -4.492 3.186 1 96.5 161 ALA B N 1
ATOM 2920 C CA . ALA B 1 161 ? -21.656 -3.395 3.432 1 96.5 161 ALA B CA 1
ATOM 2921 C C . ALA B 1 161 ? -21.344 -2.697 4.754 1 96.5 161 ALA B C 1
ATOM 2923 O O . ALA B 1 161 ? -20.906 -3.338 5.711 1 96.5 161 ALA B O 1
ATOM 2924 N N . GLY B 1 162 ? -21.516 -1.449 4.758 1 95.12 162 GLY B N 1
ATOM 2925 C CA . GLY B 1 162 ? -21.391 -0.608 5.938 1 95.12 162 GLY B CA 1
ATOM 2926 C C . GLY B 1 162 ? -22.203 0.669 5.848 1 95.12 162 GLY B C 1
ATOM 2927 O O . GLY B 1 162 ? -23.156 0.75 5.07 1 95.12 162 GLY B O 1
ATOM 2928 N N . GLU B 1 163 ? -21.953 1.515 6.703 1 91.19 163 GLU B N 1
ATOM 2929 C CA . GLU B 1 163 ? -22.672 2.785 6.703 1 91.19 163 GLU B CA 1
ATOM 2930 C C . GLU B 1 163 ? -22.219 3.684 5.562 1 91.19 163 GLU B C 1
ATOM 2932 O O . GLU B 1 163 ? -21.047 4.082 5.512 1 91.19 163 GLU B O 1
ATOM 2937 N N . LYS B 1 164 ? -23.156 3.959 4.73 1 89.31 164 LYS B N 1
ATOM 2938 C CA . LYS B 1 164 ? -22.828 4.777 3.57 1 89.31 164 LYS B CA 1
ATOM 2939 C C . LYS B 1 164 ? -22.578 6.23 3.977 1 89.31 164 LYS B C 1
ATOM 2941 O O . LYS B 1 164 ? -23.25 6.762 4.852 1 89.31 164 LYS B O 1
ATOM 2946 N N . THR B 1 165 ? -21.5 6.746 3.463 1 91 165 THR B N 1
ATOM 2947 C CA . THR B 1 165 ? -21.156 8.148 3.664 1 91 165 THR B CA 1
ATOM 2948 C C . THR B 1 165 ? -21.266 8.922 2.355 1 91 165 THR B C 1
ATOM 2950 O O . THR B 1 165 ? -21.016 8.375 1.28 1 91 165 THR B O 1
ATOM 2953 N N . HIS B 1 166 ? -21.75 10.141 2.527 1 94.25 166 HIS B N 1
ATOM 2954 C CA . HIS B 1 166 ? -21.781 11.047 1.383 1 94.25 166 HIS B CA 1
ATOM 2955 C C . HIS B 1 166 ? -20.516 11.898 1.324 1 94.25 166 HIS B C 1
ATOM 2957 O O . HIS B 1 166 ? -20.016 12.352 2.357 1 94.25 166 HIS B O 1
ATOM 2963 N N . VAL B 1 167 ? -20.031 12.016 0.068 1 95.75 167 VAL B N 1
ATOM 2964 C CA . VAL B 1 167 ? -18.766 12.719 -0.082 1 95.75 167 VAL B CA 1
ATOM 2965 C C . VAL B 1 167 ? -18.906 13.812 -1.145 1 95.75 167 VAL B C 1
ATOM 2967 O O . VAL B 1 167 ? -19.562 13.609 -2.164 1 95.75 167 VAL B O 1
ATOM 2970 N N . ARG B 1 168 ? -18.328 14.969 -0.871 1 96.25 168 ARG B N 1
ATOM 2971 C CA . ARG B 1 168 ? -18.141 16.047 -1.836 1 96.25 168 ARG B CA 1
ATOM 2972 C C . ARG B 1 168 ? -16.703 16.562 -1.816 1 96.25 168 ARG B C 1
ATOM 2974 O O . ARG B 1 168 ? -16.094 16.641 -0.756 1 96.25 168 ARG B O 1
ATOM 2981 N N . PHE B 1 169 ? -16.281 16.906 -3.025 1 95.94 169 PHE B N 1
ATOM 2982 C CA . PHE B 1 169 ? -14.953 17.5 -3.139 1 95.94 169 PHE B CA 1
ATOM 2983 C C . PHE B 1 169 ? -15.047 18.969 -3.539 1 95.94 169 PHE B C 1
ATOM 2985 O O . PHE B 1 169 ? -15.875 19.328 -4.375 1 95.94 169 PHE B O 1
ATOM 2992 N N . VAL B 1 170 ? -14.281 19.75 -2.904 1 96.12 170 VAL B N 1
ATOM 2993 C CA . VAL B 1 170 ? -14.094 21.156 -3.285 1 96.12 170 VAL B CA 1
ATOM 2994 C C . VAL B 1 170 ? -12.633 21.375 -3.693 1 96.12 170 VAL B C 1
ATOM 2996 O O . VAL B 1 170 ? -11.719 21.078 -2.926 1 96.12 170 VAL B O 1
ATOM 2999 N N . HIS B 1 171 ? -12.422 21.859 -4.895 1 95.62 171 HIS B N 1
ATOM 3000 C CA . HIS B 1 171 ? -11.086 22.125 -5.41 1 95.62 171 HIS B CA 1
ATOM 3001 C C . HIS B 1 171 ? -10.742 23.609 -5.332 1 95.62 171 HIS B C 1
ATOM 3003 O O . HIS B 1 171 ? -11.5 24.453 -5.82 1 95.62 171 HIS B O 1
ATOM 3009 N N . THR B 1 172 ? -9.664 23.922 -4.754 1 95.44 172 THR B N 1
ATOM 3010 C CA . THR B 1 172 ? -9.305 25.328 -4.57 1 95.44 172 THR B CA 1
ATOM 3011 C C . THR B 1 172 ? -7.867 25.578 -5.008 1 95.44 172 THR B C 1
ATOM 3013 O O . THR B 1 172 ? -7.008 24.703 -4.871 1 95.44 172 THR B O 1
ATOM 3016 N N . SER B 1 173 ? -7.59 26.766 -5.5 1 93.19 173 SER B N 1
ATOM 3017 C CA . SER B 1 173 ? -6.25 27.172 -5.918 1 93.19 173 SER B CA 1
ATOM 3018 C C . SER B 1 173 ? -5.473 27.797 -4.766 1 93.19 173 SER B C 1
ATOM 3020 O O . SER B 1 173 ? -4.281 28.078 -4.898 1 93.19 173 SER B O 1
ATOM 3022 N N . GLU B 1 174 ? -6.18 28.016 -3.703 1 90.81 174 GLU B N 1
ATOM 3023 C CA . GLU B 1 174 ? -5.527 28.594 -2.531 1 90.81 174 GLU B CA 1
ATOM 3024 C C . GLU B 1 174 ? -4.605 27.578 -1.861 1 90.81 174 GLU B C 1
ATOM 3026 O O . GLU B 1 174 ? -4.855 26.375 -1.911 1 90.81 174 GLU B O 1
ATOM 3031 N N . PRO B 1 175 ? -3.533 28.094 -1.273 1 85.12 175 PRO B N 1
ATOM 3032 C CA . PRO B 1 175 ? -2.686 27.188 -0.504 1 85.12 175 PRO B CA 1
ATOM 3033 C C . PRO B 1 175 ? -3.381 26.641 0.743 1 85.12 175 PRO B C 1
ATOM 3035 O O . PRO B 1 175 ? -4.199 27.328 1.35 1 85.12 175 PRO B O 1
ATOM 3038 N N . GLU B 1 176 ? -3.055 25.406 1.074 1 85.44 176 GLU B N 1
ATOM 3039 C CA . GLU B 1 176 ? -3.689 24.719 2.197 1 85.44 176 GLU B CA 1
ATOM 3040 C C . GLU B 1 176 ? -3.561 25.531 3.482 1 85.44 176 GLU B C 1
ATOM 3042 O O . GLU B 1 176 ? -4.477 25.547 4.305 1 85.44 176 GLU B O 1
ATOM 3047 N N . SER B 1 177 ? -2.475 26.219 3.664 1 80.94 177 SER B N 1
ATOM 3048 C CA . SER B 1 177 ? -2.188 27 4.867 1 80.94 177 SER B CA 1
ATOM 3049 C C . SER B 1 177 ? -3.209 28.109 5.062 1 80.94 177 SER B C 1
ATOM 3051 O O . SER B 1 177 ? -3.469 28.531 6.191 1 80.94 177 SER B O 1
ATOM 3053 N N . SER B 1 178 ? -3.801 28.562 4.02 1 85.12 178 SER B N 1
ATOM 3054 C CA . SER B 1 178 ? -4.758 29.672 4.086 1 85.12 178 SER B CA 1
ATOM 3055 C C . SER B 1 178 ? -6.16 29.156 4.414 1 85.12 178 SER B C 1
ATOM 3057 O O . SER B 1 178 ? -7.059 29.953 4.691 1 85.12 178 SER B O 1
ATOM 3059 N N . LEU B 1 179 ? -6.266 27.844 4.473 1 90.06 179 LEU B N 1
ATOM 3060 C CA . LEU B 1 179 ? -7.609 27.281 4.551 1 90.06 179 LEU B CA 1
ATOM 3061 C C . LEU B 1 179 ? -7.891 26.734 5.949 1 90.06 179 LEU B C 1
ATOM 3063 O O . LEU B 1 179 ? -9.016 26.328 6.242 1 90.06 179 LEU B O 1
ATOM 3067 N N . ILE B 1 180 ? -7.012 26.828 6.816 1 86.69 180 ILE B N 1
ATOM 3068 C CA . ILE B 1 180 ? -7.062 26.156 8.109 1 86.69 180 ILE B CA 1
ATOM 3069 C C . ILE B 1 180 ? -8.281 26.625 8.898 1 86.69 180 ILE B C 1
ATOM 3071 O O . ILE B 1 180 ? -9.07 25.812 9.391 1 86.69 180 ILE B O 1
ATOM 3075 N N . LYS B 1 181 ? -8.445 27.938 9 1 89.06 181 LYS B N 1
ATOM 3076 C CA . LYS B 1 181 ? -9.57 28.5 9.742 1 89.06 181 LYS B CA 1
ATOM 3077 C C . LYS B 1 181 ? -10.898 28.094 9.109 1 89.06 181 LYS B C 1
ATOM 3079 O O . LYS B 1 181 ? -11.883 27.844 9.82 1 89.06 181 LYS B O 1
ATOM 3084 N N . ARG B 1 182 ? -10.922 28.047 7.797 1 93.44 182 ARG B N 1
ATOM 3085 C CA . ARG B 1 182 ? -12.141 27.672 7.086 1 93.44 182 ARG B CA 1
ATOM 3086 C C . ARG B 1 182 ? -12.477 26.203 7.316 1 93.44 182 ARG B C 1
ATOM 3088 O O . ARG B 1 182 ? -13.648 25.828 7.406 1 93.44 182 ARG B O 1
ATOM 3095 N N . PHE B 1 183 ? -11.438 25.375 7.387 1 91.38 183 PHE B N 1
ATOM 3096 C CA . PHE B 1 183 ? -11.633 23.969 7.688 1 91.38 183 PHE B CA 1
ATOM 3097 C C . PHE B 1 183 ? -12.258 23.797 9.07 1 91.38 183 PHE B C 1
ATOM 3099 O O . PHE B 1 183 ? -13.18 22.984 9.242 1 91.38 183 PHE B O 1
ATOM 3106 N N . GLU B 1 184 ? -11.773 24.562 9.992 1 90.25 184 GLU B N 1
ATOM 3107 C CA . GLU B 1 184 ? -12.312 24.5 11.352 1 90.25 184 GLU B CA 1
ATOM 3108 C C . GLU B 1 184 ? -13.773 24.953 11.375 1 90.25 184 GLU B C 1
ATOM 3110 O O . GLU B 1 184 ? -14.602 24.359 12.062 1 90.25 184 GLU B O 1
ATOM 3115 N N . THR B 1 185 ? -14.047 25.953 10.625 1 94.12 185 THR B N 1
ATOM 3116 C CA . THR B 1 185 ? -15.391 26.516 10.594 1 94.12 185 THR B CA 1
ATOM 3117 C C . THR B 1 185 ? -16.375 25.516 9.977 1 94.12 185 THR B C 1
ATOM 3119 O O . THR B 1 185 ? -17.453 25.281 10.531 1 94.12 185 THR B O 1
ATOM 3122 N N . VAL B 1 186 ? -16 24.969 8.883 1 94.44 186 VAL B N 1
ATOM 3123 C CA . VAL B 1 186 ? -16.891 24.031 8.203 1 94.44 186 VAL B CA 1
ATOM 3124 C C . VAL B 1 186 ? -17.141 22.812 9.086 1 94.44 186 VAL B C 1
ATOM 3126 O O . VAL B 1 186 ? -18.266 22.312 9.172 1 94.44 186 VAL B O 1
ATOM 3129 N N . HIS B 1 187 ? -16.109 22.375 9.719 1 90.56 187 HIS B N 1
ATOM 3130 C CA . HIS B 1 187 ? -16.219 21.219 10.617 1 90.56 187 HIS B CA 1
ATOM 3131 C C . HIS B 1 187 ? -17.156 21.531 11.789 1 90.56 187 HIS B C 1
ATOM 3133 O O . HIS B 1 187 ? -17.922 20.656 12.227 1 90.56 187 HIS B O 1
ATOM 3139 N N . ALA B 1 188 ? -17.062 22.734 12.289 1 92.94 188 ALA B N 1
ATOM 3140 C CA . ALA B 1 188 ? -17.859 23.141 13.438 1 92.94 188 ALA B CA 1
ATOM 3141 C C . ALA B 1 188 ? -19.312 23.391 13.047 1 92.94 188 ALA B C 1
ATOM 3143 O O . ALA B 1 188 ? -20.234 23.125 13.828 1 92.94 188 ALA B O 1
ATOM 3144 N N . GLN B 1 189 ? -19.547 23.844 11.898 1 95.62 189 GLN B N 1
ATOM 3145 C CA . GLN B 1 189 ? -20.875 24.266 11.477 1 95.62 189 GLN B CA 1
ATOM 3146 C C . GLN B 1 189 ? -21.672 23.109 10.898 1 95.62 189 GLN B C 1
ATOM 3148 O O . GLN B 1 189 ? -22.906 23.094 10.984 1 95.62 189 GLN B O 1
ATOM 3153 N N . PHE B 1 190 ? -20.969 22.234 10.289 1 96.94 190 PHE B N 1
ATOM 3154 C CA . PHE B 1 190 ? -21.625 21.109 9.625 1 96.94 190 PHE B CA 1
ATOM 3155 C C . PHE B 1 190 ? -21.141 19.781 10.203 1 96.94 190 PHE B C 1
ATOM 3157 O O . PHE B 1 190 ? -19.953 19.641 10.531 1 96.94 190 PHE B O 1
ATOM 3164 N N . ASP B 1 191 ? -21.984 18.828 10.352 1 95.12 191 ASP B N 1
ATOM 3165 C CA . ASP B 1 191 ? -21.625 17.5 10.812 1 95.12 191 ASP B CA 1
ATOM 3166 C C . ASP B 1 191 ? -20.922 16.719 9.711 1 95.12 191 ASP B C 1
ATOM 3168 O O . ASP B 1 191 ? -21.453 15.727 9.203 1 95.12 191 ASP B O 1
ATOM 3172 N N . VAL B 1 192 ? -19.688 17.141 9.328 1 95.69 192 VAL B N 1
ATOM 3173 C CA . VAL B 1 192 ? -18.891 16.516 8.273 1 95.69 192 VAL B CA 1
ATOM 3174 C C . VAL B 1 192 ? -17.438 16.375 8.727 1 95.69 192 VAL B C 1
ATOM 3176 O O . VAL B 1 192 ? -17 17.062 9.633 1 95.69 192 VAL B O 1
ATOM 3179 N N . THR B 1 193 ? -16.812 15.438 8.195 1 92.38 193 THR B N 1
ATOM 3180 C CA . THR B 1 193 ? -15.352 15.367 8.305 1 92.38 193 THR B CA 1
ATOM 3181 C C . THR B 1 193 ? -14.68 16.078 7.141 1 92.38 193 THR B C 1
ATOM 3183 O O . THR B 1 193 ? -15.234 16.141 6.035 1 92.38 193 THR B O 1
ATOM 3186 N N . VAL B 1 194 ? -13.523 16.656 7.465 1 93.12 194 VAL B N 1
ATOM 3187 C CA . VAL B 1 194 ? -12.797 17.422 6.457 1 93.12 194 VAL B CA 1
ATOM 3188 C C . VAL B 1 194 ? -11.398 16.828 6.27 1 93.12 194 VAL B C 1
ATOM 3190 O O . VAL B 1 194 ? -10.68 16.594 7.242 1 93.12 194 VAL B O 1
ATOM 3193 N N . GLY B 1 195 ? -11.094 16.469 5.031 1 91.44 195 GLY B N 1
ATOM 3194 C CA . GLY B 1 195 ? -9.742 16.125 4.621 1 91.44 195 GLY B CA 1
ATOM 3195 C C . GLY B 1 195 ? -9.203 17.031 3.533 1 91.44 195 GLY B C 1
ATOM 3196 O O . GLY B 1 195 ? -9.945 17.484 2.66 1 91.44 195 GLY B O 1
ATOM 3197 N N . SER B 1 196 ? -7.957 17.375 3.691 1 90.81 196 SER B N 1
ATOM 3198 C CA . SER B 1 196 ? -7.32 18.188 2.668 1 90.81 196 SER B CA 1
ATOM 3199 C C . SER B 1 196 ? -6.09 17.5 2.09 1 90.81 196 SER B C 1
ATOM 3201 O O . SER B 1 196 ? -5.301 16.906 2.826 1 90.81 196 SER B O 1
ATOM 3203 N N . TYR B 1 197 ? -5.965 17.562 0.809 1 87.75 197 TYR B N 1
ATOM 3204 C CA . TYR B 1 197 ? -4.906 16.875 0.089 1 87.75 197 TYR B CA 1
ATOM 3205 C C . TYR B 1 197 ? -4.266 17.781 -0.955 1 87.75 197 TYR B C 1
ATOM 3207 O O . TYR B 1 197 ? -4.816 17.969 -2.041 1 87.75 197 TYR B O 1
ATOM 3215 N N . PRO B 1 198 ? -3.133 18.25 -0.6 1 85.31 198 PRO B N 1
ATOM 3216 C CA . PRO B 1 198 ? -2.457 19.188 -1.503 1 85.31 198 PRO B CA 1
ATOM 3217 C C . PRO B 1 198 ? -1.836 18.5 -2.713 1 85.31 198 PRO B C 1
ATOM 3219 O O . PRO B 1 198 ? -1.505 17.312 -2.646 1 85.31 198 PRO B O 1
ATOM 3222 N N . GLY B 1 199 ? -1.679 19.172 -3.84 1 80.12 199 GLY B N 1
ATOM 3223 C CA . GLY B 1 199 ? -1.059 18.844 -5.117 1 80.12 199 GLY B CA 1
ATOM 3224 C C . GLY B 1 199 ? -0.873 20.062 -6.012 1 80.12 199 GLY B C 1
ATOM 3225 O O . GLY B 1 199 ? -0.374 21.094 -5.566 1 80.12 199 GLY B O 1
ATOM 3226 N N . ASP B 1 200 ? -1.247 19.891 -7.32 1 81.75 200 ASP B N 1
ATOM 3227 C CA . ASP B 1 200 ? -1.276 21.062 -8.18 1 81.75 200 ASP B CA 1
ATOM 3228 C C . ASP B 1 200 ? -2.271 22.094 -7.664 1 81.75 200 ASP B C 1
ATOM 3230 O O . ASP B 1 200 ? -2.092 23.297 -7.879 1 81.75 200 ASP B O 1
ATOM 3234 N N . HIS B 1 201 ? -3.307 21.594 -7.074 1 90.5 201 HIS B N 1
ATOM 3235 C CA . HIS B 1 201 ? -4.277 22.344 -6.289 1 90.5 201 HIS B CA 1
ATOM 3236 C C . HIS B 1 201 ? -4.664 21.594 -5.02 1 90.5 201 HIS B C 1
ATOM 3238 O O . HIS B 1 201 ? -4.195 20.469 -4.789 1 90.5 201 HIS B O 1
ATOM 3244 N N . VAL B 1 202 ? -5.355 22.25 -4.168 1 91.25 202 VAL B N 1
ATOM 3245 C CA . VAL B 1 202 ? -5.781 21.594 -2.939 1 91.25 202 VAL B CA 1
ATOM 3246 C C . VAL B 1 202 ? -7.156 20.969 -3.143 1 91.25 202 VAL B C 1
ATOM 3248 O O . VAL B 1 202 ? -8.102 21.641 -3.555 1 91.25 202 VAL B O 1
ATOM 3251 N N . ARG B 1 203 ? -7.285 19.719 -2.926 1 94.5 203 ARG B N 1
ATOM 3252 C CA . ARG B 1 203 ? -8.555 19 -2.924 1 94.5 203 ARG B CA 1
ATOM 3253 C C . ARG B 1 203 ? -9.086 18.828 -1.505 1 94.5 203 ARG B C 1
ATOM 3255 O O . ARG B 1 203 ? -8.43 18.203 -0.667 1 94.5 203 ARG B O 1
ATOM 3262 N N . VAL B 1 204 ? -10.242 19.344 -1.31 1 94.94 204 VAL B N 1
ATOM 3263 C CA . VAL B 1 204 ? -10.859 19.234 0.008 1 94.94 204 VAL B CA 1
ATOM 3264 C C . VAL B 1 204 ? -12.008 18.234 -0.039 1 94.94 204 VAL B C 1
ATOM 3266 O O . VAL B 1 204 ? -12.93 18.375 -0.838 1 94.94 204 VAL B O 1
ATOM 3269 N N . LYS B 1 205 ? -11.859 17.281 0.805 1 95.25 205 LYS B N 1
ATOM 3270 C CA . LYS B 1 205 ? -12.898 16.25 0.891 1 95.25 205 LYS B CA 1
ATOM 3271 C C . LYS B 1 205 ? -13.82 16.5 2.076 1 95.25 205 LYS B C 1
ATOM 3273 O O . LYS B 1 205 ? -13.367 16.609 3.217 1 95.25 205 LYS B O 1
ATOM 3278 N N . LEU B 1 206 ? -15.086 16.594 1.812 1 96.81 206 LEU B N 1
ATOM 3279 C CA . LEU B 1 206 ? -16.109 16.672 2.842 1 96.81 206 LEU B CA 1
ATOM 3280 C C . LEU B 1 206 ? -16.969 15.398 2.852 1 96.81 206 LEU B C 1
ATOM 3282 O O . LEU B 1 206 ? -17.469 14.977 1.809 1 96.81 206 LEU B O 1
ATOM 3286 N N . ALA B 1 207 ? -17.047 14.844 4.039 1 95.19 207 ALA B N 1
ATOM 3287 C CA . ALA B 1 207 ? -17.781 13.586 4.137 1 95.19 207 ALA B CA 1
ATOM 3288 C C . ALA B 1 207 ? -18.703 13.578 5.352 1 95.19 207 ALA B C 1
ATOM 3290 O O . ALA B 1 207 ? -18.375 14.148 6.395 1 95.19 207 ALA B O 1
ATOM 3291 N N . GLY B 1 208 ? -19.875 12.953 5.184 1 94.19 208 GLY B N 1
ATOM 3292 C CA . GLY B 1 208 ? -20.844 12.844 6.273 1 94.19 208 GLY B CA 1
ATOM 3293 C C . GLY B 1 208 ? -21.969 11.883 5.977 1 94.19 208 GLY B C 1
ATOM 3294 O O . GLY B 1 208 ? -22.078 11.359 4.867 1 94.19 208 GLY B O 1
ATOM 3295 N N . ALA B 1 209 ? -22.75 11.625 6.945 1 91.88 209 ALA B N 1
ATOM 3296 C CA . ALA B 1 209 ? -23.812 10.633 6.855 1 91.88 209 ALA B CA 1
ATOM 3297 C C . ALA B 1 209 ? -25.016 11.188 6.086 1 91.88 209 ALA B C 1
ATOM 3299 O O . ALA B 1 209 ? -25.766 10.43 5.457 1 91.88 209 ALA B O 1
ATOM 3300 N N . ASP B 1 210 ? -25.188 12.469 6.188 1 95.06 210 ASP B N 1
ATOM 3301 C CA . ASP B 1 210 ? -26.359 13.102 5.582 1 95.06 210 ASP B CA 1
ATOM 3302 C C . ASP B 1 210 ? -25.969 13.859 4.309 1 95.06 210 ASP B C 1
ATOM 3304 O O . ASP B 1 210 ? -25.188 14.797 4.355 1 95.06 210 ASP B O 1
ATOM 3308 N N . GLU B 1 211 ? -26.562 13.516 3.273 1 96.19 211 GLU B N 1
ATOM 3309 C CA . GLU B 1 211 ? -26.25 14.078 1.966 1 96.19 211 GLU B CA 1
ATOM 3310 C C . GLU B 1 211 ? -26.484 15.578 1.938 1 96.19 211 GLU B C 1
ATOM 3312 O O . GLU B 1 211 ? -25.672 16.344 1.415 1 96.19 211 GLU B O 1
ATOM 3317 N N . GLU B 1 212 ? -27.562 16 2.469 1 97.56 212 GLU B N 1
ATOM 3318 C CA . GLU B 1 212 ? -27.906 17.422 2.465 1 97.56 212 GLU B CA 1
ATOM 3319 C C . GLU B 1 212 ? -26.875 18.234 3.25 1 97.56 212 GLU B C 1
ATOM 3321 O O . GLU B 1 212 ? -26.5 19.328 2.834 1 97.56 212 GLU B O 1
ATOM 3326 N N . THR B 1 213 ? -26.547 17.656 4.359 1 97.5 213 THR B N 1
ATOM 3327 C CA . THR B 1 213 ? -25.562 18.328 5.195 1 97.5 213 THR B CA 1
ATOM 3328 C C . THR B 1 213 ? -24.234 18.469 4.453 1 97.5 213 THR B C 1
ATOM 3330 O O . THR B 1 213 ? -23.609 19.531 4.48 1 97.5 213 THR B O 1
ATOM 3333 N N . VAL B 1 214 ? -23.781 17.406 3.795 1 97.88 214 VAL B N 1
ATOM 3334 C CA . VAL B 1 214 ? -22.516 17.406 3.059 1 97.88 214 VAL B CA 1
ATOM 3335 C C . VAL B 1 214 ? -22.594 18.406 1.911 1 97.88 214 VAL B C 1
ATOM 3337 O O . VAL B 1 214 ? -21.656 19.172 1.68 1 97.88 214 VAL B O 1
ATOM 3340 N N . ASP B 1 215 ? -23.703 18.484 1.262 1 97.94 215 ASP B N 1
ATOM 3341 C CA . ASP B 1 215 ? -23.906 19.422 0.163 1 97.94 215 ASP B CA 1
ATOM 3342 C C . ASP B 1 215 ? -23.844 20.859 0.656 1 97.94 215 ASP B C 1
ATOM 3344 O O . ASP B 1 215 ? -23.234 21.719 0.006 1 97.94 215 ASP B O 1
ATOM 3348 N N . ALA B 1 216 ? -24.5 21.094 1.736 1 98.12 216 ALA B N 1
ATOM 3349 C CA . ALA B 1 216 ? -24.5 22.422 2.32 1 98.12 216 ALA B CA 1
ATOM 3350 C C . ALA B 1 216 ? -23.094 22.844 2.732 1 98.12 216 ALA B C 1
ATOM 3352 O O . ALA B 1 216 ? -22.688 23.984 2.516 1 98.12 216 ALA B O 1
ATOM 3353 N N . ALA B 1 217 ? -22.375 21.938 3.309 1 98.12 217 ALA B N 1
ATOM 3354 C CA . ALA B 1 217 ? -21 22.203 3.713 1 98.12 217 ALA B CA 1
ATOM 3355 C C . ALA B 1 217 ? -20.125 22.547 2.508 1 98.12 217 ALA B C 1
ATOM 3357 O O . ALA B 1 217 ? -19.328 23.484 2.551 1 98.12 217 ALA B O 1
ATOM 3358 N N . ALA B 1 218 ? -20.281 21.75 1.473 1 97.94 218 ALA B N 1
ATOM 3359 C CA . ALA B 1 218 ? -19.516 21.969 0.255 1 97.94 218 ALA B CA 1
ATOM 3360 C C . ALA B 1 218 ? -19.828 23.328 -0.363 1 97.94 218 ALA B C 1
ATOM 3362 O O . ALA B 1 218 ? -18.922 24.062 -0.782 1 97.94 218 ALA B O 1
ATOM 3363 N N . ALA B 1 219 ? -21.078 23.625 -0.405 1 97.75 219 ALA B N 1
ATOM 3364 C CA . ALA B 1 219 ? -21.5 24.922 -0.948 1 97.75 219 ALA B CA 1
ATOM 3365 C C . ALA B 1 219 ? -20.922 26.062 -0.137 1 97.75 219 ALA B C 1
ATOM 3367 O O . ALA B 1 219 ? -20.484 27.078 -0.702 1 97.75 219 ALA B O 1
ATOM 3368 N N . TRP B 1 220 ? -21.016 25.938 1.084 1 97.69 220 TRP B N 1
ATOM 3369 C CA . TRP B 1 220 ? -20.469 26.953 1.969 1 97.69 220 TRP B CA 1
ATOM 3370 C C . TRP B 1 220 ? -18.984 27.156 1.7 1 97.69 220 TRP B C 1
ATOM 3372 O O . TRP B 1 220 ? -18.516 28.281 1.534 1 97.69 220 TRP B O 1
ATOM 3382 N N . LEU B 1 221 ? -18.203 26.016 1.659 1 96.94 221 LEU B N 1
ATOM 3383 C CA . LEU B 1 221 ? -16.766 26.109 1.462 1 96.94 221 LEU B CA 1
ATOM 3384 C C . LEU B 1 221 ? -16.438 26.688 0.092 1 96.94 221 LEU B C 1
ATOM 3386 O O . LEU B 1 221 ? -15.508 27.484 -0.041 1 96.94 221 LEU B O 1
ATOM 3390 N N . GLU B 1 222 ? -17.156 26.297 -0.872 1 96.69 222 GLU B N 1
ATOM 3391 C CA . GLU B 1 222 ? -16.953 26.812 -2.225 1 96.69 222 GLU B CA 1
ATOM 3392 C C . GLU B 1 222 ? -17.094 28.328 -2.266 1 96.69 222 GLU B C 1
ATOM 3394 O O . GLU B 1 222 ? -16.391 29 -3.023 1 96.69 222 GLU B O 1
ATOM 3399 N N . ALA B 1 223 ? -17.984 28.812 -1.452 1 96.44 223 ALA B N 1
ATOM 3400 C CA . ALA B 1 223 ? -18.219 30.25 -1.403 1 96.44 223 ALA B CA 1
ATOM 3401 C C . ALA B 1 223 ? -17.094 30.969 -0.667 1 96.44 223 ALA B C 1
ATOM 3403 O O . ALA B 1 223 ? -16.953 32.188 -0.771 1 96.44 223 ALA B O 1
ATOM 3404 N N . GLN B 1 224 ? -16.344 30.203 0.058 1 94.69 224 GLN B N 1
ATOM 3405 C CA . GLN B 1 224 ? -15.328 30.797 0.93 1 94.69 224 GLN B CA 1
ATOM 3406 C C . GLN B 1 224 ? -13.938 30.656 0.321 1 94.69 224 GLN B C 1
ATOM 3408 O O . GLN B 1 224 ? -12.953 31.141 0.891 1 94.69 224 GLN B O 1
ATOM 3413 N N . VAL B 1 225 ? -13.82 29.969 -0.842 1 94.88 225 VAL B N 1
ATOM 3414 C CA . VAL B 1 225 ? -12.484 29.734 -1.372 1 94.88 225 VAL B CA 1
ATOM 3415 C C . VAL B 1 225 ? -12.422 30.141 -2.84 1 94.88 225 VAL B C 1
ATOM 3417 O O . VAL B 1 225 ? -13.461 30.297 -3.492 1 94.88 225 VAL B O 1
ATOM 3420 N N . GLU B 1 226 ? -11.188 30.406 -3.291 1 94.5 226 GLU B N 1
ATOM 3421 C CA . GLU B 1 226 ? -10.977 30.547 -4.73 1 94.5 226 GLU B CA 1
ATOM 3422 C C . GLU B 1 226 ? -10.977 29.188 -5.426 1 94.5 226 GLU B C 1
ATOM 3424 O O . GLU B 1 226 ? -10.055 28.391 -5.242 1 94.5 226 GLU B O 1
ATOM 3429 N N . LEU B 1 227 ? -11.922 28.922 -6.211 1 93.38 227 LEU B N 1
ATOM 3430 C CA . LEU B 1 227 ? -12.086 27.609 -6.832 1 93.38 227 LEU B CA 1
ATOM 3431 C C . LEU B 1 227 ? -11.008 27.359 -7.879 1 93.38 227 LEU B C 1
ATOM 3433 O O . LEU B 1 227 ? -10.547 28.312 -8.531 1 93.38 227 LEU B O 1
ATOM 3437 N N . PHE B 1 228 ? -10.586 26.188 -7.848 1 90 228 PHE B N 1
ATOM 3438 C CA . PHE B 1 228 ? -9.664 25.781 -8.906 1 90 228 PHE B CA 1
ATOM 3439 C C . PHE B 1 228 ? -10.43 25.453 -10.188 1 90 228 PHE B C 1
ATOM 3441 O O . PHE B 1 228 ? -11.352 24.641 -10.172 1 90 228 PHE B O 1
ATOM 3448 N N . GLU B 1 229 ? -10.203 26.141 -11.375 1 78.88 229 GLU B N 1
ATOM 3449 C CA . GLU B 1 229 ? -10.797 25.875 -12.68 1 78.88 229 GLU B CA 1
ATOM 3450 C C . GLU B 1 229 ? -9.812 25.188 -13.609 1 78.88 229 GLU B C 1
ATOM 3452 O O . GLU B 1 229 ? -8.695 25.672 -13.812 1 78.88 229 GLU B O 1
ATOM 3457 N N . GLU B 1 230 ? -9.883 23.859 -13.812 1 64.56 230 GLU B N 1
ATOM 3458 C CA . GLU B 1 230 ? -9.008 23.203 -14.773 1 64.56 230 GLU B CA 1
ATOM 3459 C C . GLU B 1 230 ? -8.969 23.953 -16.094 1 64.56 230 GLU B C 1
ATOM 3461 O O . GLU B 1 230 ? -10.008 24.344 -16.641 1 64.56 230 GLU B O 1
ATOM 3466 N N . GLU B 1 231 ? -7.988 24.672 -16.469 1 46.03 231 GLU B N 1
ATOM 3467 C CA . GLU B 1 231 ? -7.957 25.141 -17.844 1 46.03 231 GLU B CA 1
ATOM 3468 C C . GLU B 1 231 ? -8.102 23.984 -18.828 1 46.03 231 GLU B C 1
ATOM 3470 O O . GLU B 1 231 ? -7.617 22.875 -18.562 1 46.03 231 GLU B O 1
#

Nearest PDB structures (foldseek):
  8ron-assembly1_A  TM=8.597E-01  e=3.634E-22  Homo sapiens
  4cta-assembly1_A  TM=8.749E-01  e=1.942E-20  Thermus thermophilus HB8
  3kbq-assembly1_A  TM=9.132E-01  e=6.284E-17  Thermoplasma acidophilum
  4cta-assembly1_B  TM=7.124E-01  e=1.254E-19  Thermus thermophilus HB8
  4uux-assembly1_B  TM=7.139E-01  e=2.194E-19  Thermus thermophilus HB8

Solvent-accessible surface area (backbone atoms only — not comparable to full-atom values): 23889 Å² total; per-residue (Å²): 74,40,27,33,37,37,38,38,34,52,48,45,37,44,26,76,36,74,67,55,62,59,23,51,50,23,31,58,38,35,75,34,14,23,46,48,60,35,39,36,38,32,46,65,40,43,70,61,44,13,50,52,51,38,54,41,54,75,72,32,66,29,28,43,35,29,17,30,56,45,81,53,93,56,32,37,40,55,59,10,54,13,54,43,70,73,39,54,72,34,80,31,65,68,48,49,53,45,37,50,74,67,60,78,37,54,74,82,71,46,57,88,65,44,44,41,36,34,64,91,42,45,79,36,72,32,92,72,55,78,46,52,31,35,34,50,92,53,34,39,39,35,40,52,47,60,71,36,24,53,58,39,46,62,76,50,48,87,79,53,56,34,69,61,65,32,74,45,76,47,49,22,63,51,58,69,83,78,39,52,68,56,52,52,46,48,44,70,75,28,88,38,48,82,47,77,47,70,69,101,41,26,41,32,40,32,32,18,73,45,55,66,56,29,51,51,44,48,52,54,50,55,74,71,47,57,65,51,72,85,125,75,40,29,33,38,36,38,38,35,52,47,46,37,44,26,78,38,74,68,57,64,61,23,50,51,21,31,57,37,34,76,35,12,23,45,50,61,35,39,36,38,32,46,65,40,42,69,62,43,14,52,52,50,37,54,41,55,74,73,32,66,30,28,42,35,30,18,31,56,45,80,50,92,58,32,37,40,57,60,10,52,13,52,43,69,74,38,54,71,34,80,32,66,67,47,49,51,46,35,53,72,66,58,79,38,54,74,81,72,47,54,88,65,46,45,41,35,34,63,92,42,45,78,34,72,34,93,72,55,79,45,52,29,35,35,51,90,52,34,38,39,35,38,52,46,60,70,35,24,55,57,39,46,62,77,50,48,86,78,51,55,34,69,61,63,31,74,43,76,47,49,22,63,53,60,69,83,77,38,52,70,56,54,52,48,48,43,71,74,27,89,38,47,80,46,76,48,71,68,100,41,26,42,31,39,33,32,17,72,45,55,67,55,30,50,50,43,47,53,52,49,54,73,72,47,56,66,51,73,86,125

Sequence (462 aa):
MQAAVVTVGDELLAGDTVNTNATWLCTELTERGVTVERVTTVPDRVADIARIVNEYHAEYDVVVVTGGLGPTHDDVTMEAVAAAFGRSLERSEDAAEWLETNGGYSATDLVDGTTDLPAGSRMLPNDEGVAPGAVVGSVYVLPGVPGEMKAMFDRVADEFAGEKTHVRFVHTSEPESSLIKRFETVHAQFDVTVGSYPGDHVRVKLAGADEETVDAAAAWLEAQVELFEEEMQAAVVTVGDELLAGDTVNTNATWLCTELTERGVTVERVTTVPDRVADIARIVNEYHAEYDVVVVTGGLGPTHDDVTMEAVAAAFGRSLERSEDAAEWLETNGGYSATDLVDGTTDLPAGSRMLPNDEGVAPGAVVGSVYVLPGVPGEMKAMFDRVADEFAGEKTHVRFVHTSEPESSLIKRFETVHAQFDVTVGSYPGDHVRVKLAGADEETVDAAAAWLEAQVELFEEE

pLDDT: mean 92.35, std 10.14, range [45.62, 98.94]

Radius of gyration: 23.65 Å; Cα contacts (8 Å, |Δi|>4): 1010; chains: 2; bounding box: 55×67×56 Å

Secondary structure (DSSP, 8-state):
-EEEEEEE-HHHHTTSS--HHHHHHHHHHHHTTPEEEEEEEE-S-HHHHHHHHHHHHHHSSEEEEES--SSSTT--HHHHHHHHTT--EEE-HHHHHHHHHHS---GGGSPTTTTEEETTPEEE--TTSSS-EEEETTEEEE-SSHHHHHHHHHHHGGG------EEEEEEESS-GGGSHHHHHHHHHHSS-EEEEE-SSSEEEEEEES-HHHHHHHHHHHHHHS-B----/-EEEEEEE-HHHHTTSS--HHHHHHHHHHHHTTPEEEEEEEE-S-HHHHHHHHHHHHHHSSEEEEES--SSSTT--HHHHHHHHTT--EEE-HHHHHHHHHHS---GGGS-TTTTEEETTPEEE--TTSSS-EEEETTEEEE-SSHHHHHHHHHHHGGG------EEEEEEESS-GGGSHHHHHHHHHHSS-EEEEEESSSEEEEEEES-HHHHHHHHHHHHHHS-B----

Organism: Haloferax mediterranei (strain ATCC 33500 / DSM 1411 / JCM 8866 / NBRC 14739 / NCIMB 2177 / R-4) (NCBI:txid523841)

Foldseek 3Di:
DEEEEEEEEPCVVVVVDDQVVVVVVCVLLLQQAYHYDYYYYDYLDLQGLLVVLLVRLVPGQAYEYEALQFQDPSSCNQVSVLVNVVFDWDADPVLQVLCVVQVVDHPVNGRPRLRTHTPPWAWQDQNPDRRIWTHDRRYTYFYHPNVRRVVSCVVCSVVRHHQHKDKDKFWAQDDPVVCVVVQVVLVVVAVWHWDWDDDNTIIIMTMDRDHVRSVVSNVVVNVVGHGDDDD/DEEEEEEEEPCVVVVVDDQVVVVVVCVLLLQQAYHYDYYYYDYLDLQGLLVVLLVRLVPGQAYEYEALQAQDPSSCNQVSVLVNVVFDWDADPVLQVLCVVQVVDNPVNGRPRLRTHTPPWAWQDQNPDRRIWTHDRRYTYFYHPNVRRVVSCVVCSVVRHHQHKDKDKFWAQDDPVVCVVVQVVLVVVAVWHWDWDDDNTIIIMTMDRDHVRSVVSNVVVNVVGHGDDDD